Protein 7CPL (pdb70)

B-factor: mean 27.51, std 10.7, range [12.62, 80.71]

Sequence (358 aa):
DQPFAWQVASLSEERYQEQFDIGAAVEPYQLEEGRQAQILKHHYNSLVAENAMKKPESLQPREGEWNWEEGADKIVEEFARKHNMMELRFHTLVWHEQVPEEWFFIDEDGNRMVDETDPDKRREANKQQLLLERMENHIKTVVERYKDDVTSWDVVNEVIDDGGGLRESEEWYQITGTDYIKKKVAFETARKYGGEEEAKLYINDYNTEVPSKRDDLYNLVKDLLEQGVPIDGVGHQSSHIQIGWPSIEEDTRASFEKFTSLGLDNQVTELDMSLYGWPPTGAYTSYDDIPAEELLQAQADRYDQQLFELYEEELAADISSSVTFWGIADNHTWLDGRAREYNNGVGIDAPFVFDHNYRRVKPAYWRIIDLEHHHHHH

Foldseek 3Di:
DFDFLLVDAAQQVLQPVFAFEEEADWLVLCDDPSVSNCLRHGQAYEHLPCQEQCNQPVDPPDGHCVRVVSVLVSNVVRNHAYEYPALEELPSHHQVLQADPVRHGLLPDDDPVVLVVSQVSSLVSSLVSLLVVCLVCLVRHQEYQLYEAQADPVGGGDCGSNCSRHNCVSVLSSQVSNCVRSDPRHAYEHEYEPCLVVRRLVNVLVVVLVSVVVVRDHAAYEYQAAEELCDDDLVSVLVSLVSGVVVNHAYEHAAHWYWLADPPRPPADQDPVPDDLVSLVSLLVSLLVVVVSSSVCSVRYHHHYHHHRFQLDDCVQVSNCVNYVRGHGTGTDQAYNVSGGTSNVCSSSDPDDPDDDD

Secondary structure (DSSP, 8-state):
-PPBGGGS--HHHHTTTT-EEEEEE-GGGSSHHHHHHHHHH-SEEEESSTTSHHHH-SBTTB---HHHHHHHHHHHHTT-EEEE--SEESSS--GGGGB-TTS-BGGG---HHHHHHHHHHHHHHHHHHHHHHHHHHTTT-SEEEEEES-B-TTSSB---HHHHHHTTHHHHHHHHHHHHHH-TT--EEEEES-TTSHHHHHHHHHHHHHHHHTT----EEEE--EEESS-S-HHHHHHHHHHHHTTT-EEEEEEEEEESS-SS--S--SSGGGS-HHHHHHHHHHHHHHHHHHHHTGGGEEEEEES-SSTTS-HHHHHHHHTTTT------SSB-TTSBB-HHHHHHHS---S----

Organism: Halalkalibacterium halodurans (strain ATCC BAA-125 / DSM 18197 / FERM 7344 / JCM 9153 / C-125) (NCBI:txid272558)

InterPro domains:
  IPR001000 Glycoside hydrolase family 10 domain [PF00331] (56-395)
  IPR001000 Glycoside hydrolase family 10 domain [PR00134] (128-140)
  IPR001000 Glycoside hydrolase family 10 domain [PR00134] (187-198)
  IPR001000 Glycoside hydrolase family 10 domain [PR00134] (232-243)
  IPR001000 Glycoside hydrolase family 10 domain [PR00134] (260-272)
  IPR001000 Glycoside hydrolase family 10 domain [PS51760] (51-396)
  IPR001000 Glycoside hydrolase family 10 domain [SM00633] (97-396)
  IPR017853 Glycoside hydrolase superfamily [SSF51445] (53-396)
  IPR031158 Glycosyl hydrolases family 10, active site [PS00591] (294-304)
  IPR044846 Glycoside hydrolase family 10 [PTHR31490] (59-356)

Structure (mmCIF, N/CA/C/O backbone):
data_7CPL
#
_entry.id   7CPL
#
_cell.length_a   52.085
_cell.length_b   53.897
_cell.length_c   127.413
_cell.angle_alpha   90.000
_cell.angle_beta   90.000
_cell.angle_gamma   90.000
#
_symmetry.space_group_name_H-M   'P 21 21 21'
#
loop_
_entity.id
_entity.type
_entity.pdbx_description
1 polymer 'Endo-1,4-beta-xylanase A'
2 non-polymer (4S)-2-METHYL-2,4-PENTANEDIOL
3 non-polymer 'CALCIUM ION'
4 non-polymer 'NICKEL (II) ION'
5 water water
#
loop_
_atom_site.group_PDB
_atom_site.id
_atom_site.type_symbol
_atom_site.label_atom_id
_atom_site.label_alt_id
_atom_site.label_comp_id
_atom_site.label_asym_id
_atom_site.label_entity_id
_atom_site.label_seq_id
_atom_site.pdbx_PDB_ins_code
_atom_site.Cartn_x
_atom_site.Cartn_y
_atom_site.Cartn_z
_atom_site.occupancy
_atom_site.B_iso_or_equiv
_atom_site.auth_seq_id
_atom_site.auth_comp_id
_atom_site.auth_asym_id
_atom_site.auth_atom_id
_atom_site.pdbx_PDB_model_num
ATOM 1 N N . ASP A 1 3 ? 8.16813 -14.20065 3.74680 1.000 55.49180 2 ASP A N 1
ATOM 2 C CA . ASP A 1 3 ? 8.01606 -13.40392 2.54008 1.000 56.06546 2 ASP A CA 1
ATOM 3 C C . ASP A 1 3 ? 7.97972 -11.91506 2.86574 1.000 50.17296 2 ASP A C 1
ATOM 4 O O . ASP A 1 3 ? 7.44208 -11.50292 3.89114 1.000 52.41218 2 ASP A O 1
ATOM 9 N N . GLN A 1 4 ? 8.56120 -11.11894 1.97454 1.000 41.50175 3 GLN A N 1
ATOM 10 C CA . GLN A 1 4 ? 8.64952 -9.68469 2.18222 1.000 33.30850 3 GLN A CA 1
ATOM 11 C C . GLN A 1 4 ? 7.25258 -9.06603 2.22217 1.000 30.12293 3 GLN A C 1
ATOM 12 O O . GLN A 1 4 ? 6.32890 -9.55693 1.56665 1.000 30.65278 3 GLN A O 1
ATOM 18 N N . PRO A 1 5 ? 7.07011 -7.98455 2.97604 1.000 27.03680 4 PRO A N 1
ATOM 19 C CA . PRO A 1 5 ? 5.75746 -7.33637 3.02300 1.000 27.01326 4 PRO A CA 1
ATOM 20 C C . PRO A 1 5 ? 5.42186 -6.67764 1.69594 1.000 25.10168 4 PRO A C 1
ATOM 21 O O . PRO A 1 5 ? 6.29118 -6.40893 0.86510 1.000 25.14634 4 PRO A O 1
ATOM 25 N N . PHE A 1 6 ? 4.13330 -6.41773 1.50671 1.000 23.72630 5 PHE A N 1
ATOM 26 C CA . PHE A 1 6 ? 3.67783 -5.73648 0.30455 1.000 25.40334 5 PHE A CA 1
ATOM 27 C C . PHE A 1 6 ? 4.00195 -4.24769 0.38057 1.000 22.41692 5 PHE A C 1
ATOM 28 O O . PHE A 1 6 ? 4.18021 -3.67611 1.46145 1.000 25.08425 5 PHE A O 1
ATOM 36 N N . ALA A 1 7 ? 4.04651 -3.61186 -0.79084 1.000 22.39347 6 ALA A N 1
ATOM 37 C CA . ALA A 1 7 ? 4.43458 -2.20713 -0.84555 1.000 22.25211 6 ALA A CA 1
ATOM 38 C C . ALA A 1 7 ? 3.48355 -1.32014 -0.04738 1.000 19.95811 6 ALA A C 1
ATOM 39 O O . ALA A 1 7 ? 3.90120 -0.28559 0.48710 1.000 21.26007 6 ALA A O 1
ATOM 41 N N . TRP A 1 8 ? 2.20806 -1.69136 0.03985 1.000 22.01020 7 TRP A N 1
ATOM 42 C CA . TRP A 1 8 ? 1.26708 -0.87498 0.79284 1.000 24.04137 7 TRP A CA 1
ATOM 43 C C . TRP A 1 8 ? 1.35286 -1.10376 2.29519 1.000 27.49065 7 TRP A C 1
ATOM 44 O O . TRP A 1 8 ? 0.56048 -0.50851 3.03471 1.000 29.97344 7 TRP A O 1
ATOM 55 N N . GLN A 1 9 ? 2.29039 -1.93412 2.75713 1.000 26.34330 8 GLN A N 1
ATOM 56 C CA . GLN A 1 9 ? 2.46761 -2.23727 4.17362 1.000 27.17470 8 GLN A CA 1
ATOM 57 C C . GLN A 1 9 ? 3.72139 -1.60753 4.77766 1.000 27.80813 8 GLN A C 1
ATOM 58 O O . GLN A 1 9 ? 4.01332 -1.85638 5.95366 1.000 33.08337 8 GLN A O 1
ATOM 64 N N . VAL A 1 10 ? 4.46563 -0.79712 4.02043 1.000 23.67526 9 VAL A N 1
ATOM 65 C CA . VAL A 1 10 ? 5.75258 -0.27037 4.46679 1.000 21.26423 9 VAL A CA 1
ATOM 66 C C . VAL A 1 10 ? 5.76102 1.25182 4.32472 1.000 21.16553 9 VAL A C 1
ATOM 67 O O . VAL A 1 10 ? 4.93066 1.84002 3.63089 1.000 23.89161 9 VAL A O 1
ATOM 71 N N . ALA A 1 11 ? 6.75077 1.88117 4.96943 1.000 21.18554 10 ALA A N 1
ATOM 72 C CA . ALA A 1 11 ? 6.83762 3.33897 5.03186 1.000 21.82241 10 ALA A CA 1
ATOM 73 C C . ALA A 1 11 ? 7.03675 3.96983 3.65082 1.000 19.96735 10 ALA A C 1
ATOM 74 O O . ALA A 1 11 ? 7.74823 3.44276 2.78752 1.000 21.27544 10 ALA A O 1
ATOM 76 N N . SER A 1 12 ? 6.43249 5.14644 3.48570 1.000 19.46338 11 SER A N 1
ATOM 77 C CA . SER A 1 12 ? 6.40354 5.88109 2.21967 1.000 17.27056 11 SER A CA 1
ATOM 78 C C . SER A 1 12 ? 7.78844 6.32530 1.72813 1.000 18.32073 11 SER A C 1
ATOM 79 O O . SER A 1 12 ? 8.53735 7.00355 2.44198 1.000 19.93101 11 SER A O 1
ATOM 82 N N . LEU A 1 13 ? 8.09016 6.02040 0.46159 1.000 17.15849 12 LEU A N 1
ATOM 83 C CA . LEU A 1 13 ? 9.32023 6.52054 -0.15735 1.000 18.25562 12 LEU A CA 1
ATOM 84 C C . LEU A 1 13 ? 9.32384 8.04135 -0.24023 1.000 18.87817 12 LEU A C 1
ATOM 85 O O . LEU A 1 13 ? 10.33383 8.68588 0.05921 1.000 17.36140 12 LEU A O 1
ATOM 90 N N . SER A 1 14 ? 8.22061 8.63162 -0.72068 1.000 17.67918 13 SER A N 1
ATOM 91 C CA . SER A 1 14 ? 8.19659 10.07991 -0.90173 1.000 16.92077 13 SER A CA 1
ATOM 92 C C . SER A 1 14 ? 8.40119 10.80142 0.42645 1.000 17.89466 13 SER A C 1
ATOM 93 O O . SER A 1 14 ? 9.07406 11.83786 0.47842 1.000 19.19185 13 SER A O 1
ATOM 96 N N A GLU A 1 15 ? 7.83161 10.27196 1.51323 0.501 17.61001 14 GLU A N 1
ATOM 97 N N B GLU A 1 15 ? 7.85122 10.25761 1.51542 0.499 17.55164 14 GLU A N 1
ATOM 98 C CA A GLU A 1 15 ? 8.06154 10.89898 2.81071 0.501 16.79655 14 GLU A CA 1
ATOM 99 C CA B GLU A 1 15 ? 8.05019 10.88549 2.81891 0.499 16.80623 14 GLU A CA 1
ATOM 100 C C A GLU A 1 15 ? 9.53588 10.85031 3.18629 0.501 17.38607 14 GLU A C 1
ATOM 101 C C B GLU A 1 15 ? 9.50261 10.80460 3.26846 0.499 17.51985 14 GLU A C 1
ATOM 102 O O A GLU A 1 15 ? 10.08600 11.82992 3.70647 0.501 18.02629 14 GLU A O 1
ATOM 103 O O B GLU A 1 15 ? 9.99989 11.72712 3.92698 0.499 18.64827 14 GLU A O 1
ATOM 114 N N . ARG A 1 16 ? 10.19412 9.72107 2.91591 1.000 17.63387 15 ARG A N 1
ATOM 115 C CA . ARG A 1 16 ? 11.60057 9.57990 3.26936 1.000 17.16436 15 ARG A CA 1
ATOM 116 C C . ARG A 1 16 ? 12.46505 10.64240 2.59519 1.000 17.91039 15 ARG A C 1
ATOM 117 O O . ARG A 1 16 ? 13.49994 11.03508 3.14138 1.000 19.34910 15 ARG A O 1
ATOM 125 N N . TYR A 1 17 ? 12.05047 11.14541 1.43126 1.000 16.72116 16 TYR A N 1
ATOM 126 C CA . TYR A 1 17 ? 12.86054 12.10387 0.68727 1.000 17.51543 16 TYR A CA 1
ATOM 127 C C . TYR A 1 17 ? 12.26770 13.50772 0.70510 1.000 16.75264 16 TYR A C 1
ATOM 128 O O . TYR A 1 17 ? 12.65066 14.35134 -0.11490 1.000 18.41275 16 TYR A O 1
ATOM 137 N N . GLN A 1 18 ? 11.35427 13.78452 1.64052 1.000 18.78511 17 GLN A N 1
ATOM 138 C CA . GLN A 1 18 ? 10.92442 15.16192 1.87887 1.000 22.31106 17 GLN A CA 1
ATOM 139 C C . GLN A 1 18 ? 12.12499 16.07292 2.08428 1.000 22.68972 17 GLN A C 1
ATOM 140 O O . GLN A 1 18 ? 13.13471 15.67755 2.67558 1.000 24.22180 17 GLN A O 1
ATOM 146 N N . GLU A 1 19 ? 12.00045 17.30380 1.59811 1.000 24.03217 18 GLU A N 1
ATOM 147 C CA . GLU A 1 19 ? 13.05607 18.30804 1.66110 1.000 24.85603 18 GLU A CA 1
ATOM 148 C C . GLU A 1 19 ? 14.31316 17.86272 0.93078 1.000 19.64822 18 GLU A C 1
ATOM 149 O O . GLU A 1 19 ? 15.38783 18.45609 1.11561 1.000 25.29800 18 GLU A O 1
ATOM 155 N N . GLN A 1 20 ? 14.21307 16.82129 0.10208 1.000 17.68125 19 GLN A N 1
ATOM 156 C CA . GLN A 1 20 ? 15.33322 16.41675 -0.73964 1.000 19.17125 19 GLN A CA 1
ATOM 157 C C . GLN A 1 20 ? 14.92452 16.38784 -2.20530 1.000 19.45902 19 GLN A C 1
ATOM 158 O O . GLN A 1 20 ? 15.47743 17.15679 -2.99695 1.000 20.90921 19 GLN A O 1
ATOM 164 N N . PHE A 1 21 ? 13.96222 15.54999 -2.59040 1.000 16.83107 20 PHE A N 1
ATOM 165 C CA . PHE A 1 21 ? 13.42929 15.55944 -3.94928 1.000 16.68802 20 PHE A CA 1
ATOM 166 C C . PHE A 1 21 ? 12.12211 14.77952 -3.95070 1.000 16.07383 20 PHE A C 1
ATOM 167 O O . PHE A 1 21 ? 11.91748 13.89583 -3.11097 1.000 17.69526 20 PHE A O 1
ATOM 175 N N . ASP A 1 22 ? 11.23163 15.12852 -4.87955 1.000 16.33682 21 ASP A N 1
ATOM 176 C CA . ASP A 1 22 ? 10.02991 14.32434 -5.08594 1.000 16.04330 21 ASP A CA 1
ATOM 177 C C . ASP A 1 22 ? 10.39471 12.93641 -5.60452 1.000 17.98072 21 ASP A C 1
ATOM 178 O O . ASP A 1 22 ? 11.46073 12.72201 -6.19196 1.000 16.73605 21 ASP A O 1
ATOM 183 N N . ILE A 1 23 ? 9.49712 11.97823 -5.36354 1.000 16.33085 22 ILE A N 1
ATOM 184 C CA . ILE A 1 23 ? 9.65889 10.60419 -5.83615 1.000 15.94283 22 ILE A CA 1
ATOM 185 C C . ILE A 1 23 ? 8.50956 10.30557 -6.78592 1.000 16.86354 22 ILE A C 1
ATOM 186 O O . ILE A 1 23 ? 7.33653 10.35498 -6.38762 1.000 16.60771 22 ILE A O 1
ATOM 191 N N . GLY A 1 24 ? 8.84435 9.99998 -8.04000 1.000 16.36404 23 GLY A N 1
ATOM 192 C CA . GLY A 1 24 ? 7.83134 9.85490 -9.06961 1.000 16.56909 23 GLY A CA 1
ATOM 193 C C . GLY A 1 24 ? 7.76698 8.49970 -9.73668 1.000 16.57262 23 GLY A C 1
ATOM 194 O O . GLY A 1 24 ? 8.68271 7.68130 -9.59628 1.000 16.81492 23 GLY A O 1
ATOM 195 N N . ALA A 1 25 ? 6.67611 8.25399 -10.46192 1.000 16.02740 24 ALA A N 1
ATOM 196 C CA . ALA A 1 25 ? 6.50561 7.01376 -11.21012 1.000 17.90850 24 ALA A CA 1
ATOM 197 C C . ALA A 1 25 ? 5.85945 7.30220 -12.55321 1.000 18.29018 24 ALA A C 1
ATOM 198 O O . ALA A 1 25 ? 4.96452 8.14496 -12.65104 1.000 17.72794 24 ALA A O 1
ATOM 200 N N . ALA A 1 26 ? 6.30190 6.57717 -13.57680 1.000 16.67085 25 ALA A N 1
ATOM 201 C CA . ALA A 1 26 ? 5.62463 6.58031 -14.86636 1.000 17.34522 25 ALA A CA 1
ATOM 202 C C . ALA A 1 26 ? 4.42481 5.64333 -14.82519 1.000 18.70735 25 ALA A C 1
ATOM 203 O O . ALA A 1 26 ? 4.51569 4.51681 -14.32099 1.000 20.54061 25 ALA A O 1
ATOM 205 N N . VAL A 1 27 ? 3.29875 6.09132 -15.38580 1.000 18.31113 26 VAL A N 1
ATOM 206 C CA . VAL A 1 27 ? 2.05913 5.33059 -15.28600 1.000 18.22305 26 VAL A CA 1
ATOM 207 C C . VAL A 1 27 ? 1.32512 5.29741 -16.61662 1.000 18.08876 26 VAL A C 1
ATOM 208 O O . VAL A 1 27 ? 1.49331 6.16605 -17.47900 1.000 18.68823 26 VAL A O 1
ATOM 212 N N . GLU A 1 28 ? 0.47992 4.25254 -16.76542 1.000 18.38073 27 GLU A N 1
ATOM 213 C CA . GLU A 1 28 ? -0.55291 4.14792 -17.77832 1.000 18.53988 27 GLU A CA 1
ATOM 214 C C . GLU A 1 28 ? -1.91025 4.39922 -17.13267 1.000 19.44926 27 GLU A C 1
ATOM 215 O O . GLU A 1 28 ? -2.09368 4.11903 -15.94263 1.000 20.41687 27 GLU A O 1
ATOM 221 N N . PRO A 1 29 ? -2.88355 4.93374 -17.86688 1.000 20.87318 28 PRO A N 1
ATOM 222 C CA . PRO A 1 29 ? -4.18665 5.21552 -17.23645 1.000 22.75442 28 PRO A CA 1
ATOM 223 C C . PRO A 1 29 ? -4.83668 3.99110 -16.60895 1.000 23.35503 28 PRO A C 1
ATOM 224 O O . PRO A 1 29 ? -5.51129 4.12129 -15.57521 1.000 24.01160 28 PRO A O 1
ATOM 228 N N . TYR A 1 30 ? -4.62430 2.79787 -17.17210 1.000 22.21648 29 TYR A N 1
ATOM 229 C CA . TYR A 1 30 ? -5.26349 1.60143 -16.63238 1.000 24.27423 29 TYR A CA 1
ATOM 230 C C . TYR A 1 30 ? -4.63601 1.14136 -15.32595 1.000 24.72119 29 TYR A C 1
ATOM 231 O O . TYR A 1 30 ? -5.19050 0.25204 -14.67370 1.000 28.75393 29 TYR A O 1
ATOM 240 N N . GLN A 1 31 ? -3.52031 1.73281 -14.91652 1.000 22.64236 30 GLN A N 1
ATOM 241 C CA . GLN A 1 31 ? -2.91000 1.41794 -13.63192 1.000 22.54063 30 GLN A CA 1
ATOM 242 C C . GLN A 1 31 ? -3.42393 2.28737 -12.49756 1.000 22.24336 30 GLN A C 1
ATOM 243 O O . GLN A 1 31 ? -2.98198 2.11075 -11.35704 1.000 27.33729 30 GLN A O 1
ATOM 249 N N . LEU A 1 32 ? -4.32782 3.22254 -12.77879 1.000 21.26099 31 LEU A N 1
ATOM 250 C CA . LEU A 1 32 ? -4.80467 4.16541 -11.77241 1.000 21.94778 31 LEU A CA 1
ATOM 251 C C . LEU A 1 32 ? -5.97846 3.61211 -10.98732 1.000 25.06939 31 LEU A C 1
ATOM 252 O O . LEU A 1 32 ? -6.89765 4.34575 -10.61891 1.000 29.01302 31 LEU A O 1
ATOM 257 N N . GLU A 1 33 ? -5.96046 2.30812 -10.73040 1.000 27.91469 32 GLU A N 1
ATOM 258 C CA A GLU A 1 33 ? -6.95326 1.67796 -9.87570 0.579 29.98059 32 GLU A CA 1
ATOM 259 C CA B GLU A 1 33 ? -6.96587 1.64648 -9.91391 0.421 29.79366 32 GLU A CA 1
ATOM 260 C C . GLU A 1 33 ? -6.28701 0.52547 -9.13729 1.000 29.16970 32 GLU A C 1
ATOM 261 O O . GLU A 1 33 ? -5.14208 0.15706 -9.41534 1.000 29.86227 32 GLU A O 1
ATOM 272 N N . GLY A 1 34 ? -7.01230 -0.02839 -8.17158 1.000 27.20211 33 GLY A N 1
ATOM 273 C CA . GLY A 1 34 ? -6.54723 -1.21588 -7.46781 1.000 26.64086 33 GLY A CA 1
ATOM 274 C C . GLY A 1 34 ? -5.21484 -1.02582 -6.76628 1.000 23.99200 33 GLY A C 1
ATOM 275 O O . GLY A 1 34 ? -4.89013 0.05663 -6.26068 1.000 26.13435 33 GLY A O 1
ATOM 276 N N . ARG A 1 35 ? -4.42248 -2.10118 -6.73662 1.000 24.60223 34 ARG A N 1
ATOM 277 C CA . ARG A 1 35 ? -3.18282 -2.09293 -5.96300 1.000 22.65217 34 ARG A CA 1
ATOM 278 C C . ARG A 1 35 ? -2.18008 -1.08431 -6.50803 1.000 21.59509 34 ARG A C 1
ATOM 279 O O . ARG A 1 35 ? -1.48243 -0.42275 -5.73222 1.000 21.76761 34 ARG A O 1
ATOM 287 N N . GLN A 1 36 ? -2.07109 -0.95209 -7.83285 1.000 21.43295 35 GLN A N 1
ATOM 288 C CA . GLN A 1 36 ? -1.10176 0.00626 -8.35620 1.000 20.08070 35 GLN A CA 1
ATOM 289 C C . GLN A 1 36 ? -1.45490 1.43206 -7.93649 1.000 20.11837 35 GLN A C 1
ATOM 290 O O . GLN A 1 36 ? -0.57091 2.20412 -7.56110 1.000 19.25475 35 GLN A O 1
ATOM 296 N N . ALA A 1 37 ? -2.73969 1.79779 -7.96378 1.000 21.87608 36 ALA A N 1
ATOM 297 C CA . ALA A 1 37 ? -3.10802 3.13158 -7.49613 1.000 22.44763 36 ALA A CA 1
ATOM 298 C C . ALA A 1 37 ? -2.84660 3.28009 -6.00531 1.000 19.90431 36 ALA A C 1
ATOM 299 O O . ALA A 1 37 ? -2.41290 4.34475 -5.55102 1.000 21.34580 36 ALA A O 1
ATOM 301 N N . GLN A 1 38 ? -3.11876 2.22714 -5.22667 1.000 20.67787 37 GLN A N 1
ATOM 302 C CA . GLN A 1 38 ? -2.82822 2.26252 -3.79523 1.000 21.94052 37 GLN A CA 1
ATOM 303 C C . GLN A 1 38 ? -1.34279 2.51364 -3.53978 1.000 19.74534 37 GLN A C 1
ATOM 304 O O . GLN A 1 38 ? -0.97555 3.30444 -2.65615 1.000 21.03301 37 GLN A O 1
ATOM 310 N N . ILE A 1 39 ? -0.47517 1.85305 -4.30990 1.000 21.59896 38 ILE A N 1
ATOM 311 C CA . ILE A 1 39 ? 0.96710 2.03688 -4.16817 1.000 19.70481 38 ILE A CA 1
ATOM 312 C C . ILE A 1 39 ? 1.37953 3.45027 -4.56513 1.000 18.71293 38 ILE A C 1
ATOM 313 O O . ILE A 1 39 ? 2.20500 4.07879 -3.88815 1.000 19.03472 38 ILE A O 1
ATOM 318 N N . LEU A 1 40 ? 0.82201 3.97089 -5.66460 1.000 17.93823 39 LEU A N 1
ATOM 319 C CA . LEU A 1 40 ? 1.12735 5.34063 -6.07668 1.000 17.98491 39 LEU A CA 1
ATOM 320 C C . LEU A 1 40 ? 0.82270 6.33563 -4.96280 1.000 18.52091 39 LEU A C 1
ATOM 321 O O . LEU A 1 40 ? 1.65813 7.18333 -4.62106 1.000 20.45160 39 LEU A O 1
ATOM 326 N N . LYS A 1 41 ? -0.37806 6.24770 -4.38642 1.000 19.68393 40 LYS A N 1
ATOM 327 C CA . LYS A 1 41 ? -0.77582 7.18419 -3.34339 1.000 20.04206 40 LYS A CA 1
ATOM 328 C C . LYS A 1 41 ? 0.09844 7.04135 -2.11003 1.000 19.05148 40 LYS A C 1
ATOM 329 O O . LYS A 1 41 ? 0.39334 8.03740 -1.43473 1.000 20.94968 40 LYS A O 1
ATOM 335 N N . HIS A 1 42 ? 0.52655 5.81538 -1.80713 1.000 18.86913 41 HIS A N 1
ATOM 336 C CA . HIS A 1 42 ? 1.28679 5.56303 -0.59110 1.000 18.51501 41 HIS A CA 1
ATOM 337 C C . HIS A 1 42 ? 2.73249 6.03059 -0.70997 1.000 18.22139 41 HIS A C 1
ATOM 338 O O . HIS A 1 42 ? 3.31186 6.49097 0.28364 1.000 21.62125 41 HIS A O 1
ATOM 345 N N . HIS A 1 43 ? 3.33323 5.92106 -1.89962 1.000 18.53303 42 HIS A N 1
ATOM 346 C CA . HIS A 1 43 ? 4.77828 6.05644 -2.03520 1.000 17.33156 42 HIS A CA 1
ATOM 347 C C . HIS A 1 43 ? 5.25629 7.21566 -2.88960 1.000 16.54423 42 HIS A C 1
ATOM 348 O O . HIS A 1 43 ? 6.42189 7.60521 -2.75669 1.000 20.27590 42 HIS A O 1
ATOM 355 N N . TYR A 1 44 ? 4.42866 7.75410 -3.77260 1.000 17.92968 43 TYR A N 1
ATOM 356 C CA . TYR A 1 44 ? 4.90940 8.68620 -4.77736 1.000 15.55718 43 TYR A CA 1
ATOM 357 C C . TYR A 1 44 ? 4.19520 10.02254 -4.64180 1.000 16.59958 43 TYR A C 1
ATOM 358 O O . TYR A 1 44 ? 3.01859 10.08632 -4.27381 1.000 18.25715 43 TYR A O 1
ATOM 367 N N . ASN A 1 45 ? 4.91375 11.10001 -4.94306 1.000 15.54206 44 ASN A N 1
ATOM 368 C CA . ASN A 1 45 ? 4.28605 12.41661 -4.94487 1.000 17.28256 44 ASN A CA 1
ATOM 369 C C . ASN A 1 45 ? 4.49481 13.13325 -6.26953 1.000 16.28769 44 ASN A C 1
ATOM 370 O O . ASN A 1 45 ? 4.29681 14.35801 -6.35266 1.000 19.58549 44 ASN A O 1
ATOM 375 N N . SER A 1 46 ? 4.84177 12.38822 -7.31523 1.000 16.89547 45 SER A N 1
ATOM 376 C CA . SER A 1 46 ? 4.96829 12.96345 -8.64011 1.000 16.10125 45 SER A CA 1
ATOM 377 C C . SER A 1 46 ? 4.66611 11.86167 -9.65006 1.000 16.13179 45 SER A C 1
ATOM 378 O O . SER A 1 46 ? 4.90134 10.67449 -9.38461 1.000 17.84379 45 SER A O 1
ATOM 381 N N . LEU A 1 47 ? 4.13247 12.25483 -10.80240 1.000 14.95170 46 LEU A N 1
ATOM 382 C CA . LEU A 1 47 ? 3.74473 11.31476 -11.84967 1.000 16.89585 46 LEU A CA 1
ATOM 383 C C . LEU A 1 47 ? 4.29288 11.77372 -13.19266 1.000 16.16038 46 LEU A C 1
ATOM 384 O O . LEU A 1 47 ? 4.60597 12.94846 -13.39114 1.000 18.64624 46 LEU A O 1
ATOM 389 N N . VAL A 1 48 ? 4.39744 10.82564 -14.11961 1.000 16.50224 47 VAL A N 1
ATOM 390 C CA . VAL A 1 48 ? 4.59693 11.12328 -15.53415 1.000 16.54829 47 VAL A CA 1
ATOM 391 C C . VAL A 1 48 ? 3.82187 10.07473 -16.32380 1.000 17.79381 47 VAL A C 1
ATOM 392 O O . VAL A 1 48 ? 3.63216 8.94420 -15.86302 1.000 17.35812 47 VAL A O 1
ATOM 396 N N . ALA A 1 49 ? 3.33196 10.46391 -17.50368 1.000 16.38406 48 ALA A N 1
ATOM 397 C CA . ALA A 1 49 ? 2.64325 9.51971 -18.38393 1.000 16.06947 48 ALA A CA 1
ATOM 398 C C . ALA A 1 49 ? 3.68259 8.70747 -19.13922 1.000 18.10878 48 ALA A C 1
ATOM 399 O O . ALA A 1 49 ? 4.50128 9.27650 -19.87380 1.000 17.36852 48 ALA A O 1
ATOM 401 N N . GLU A 1 50 ? 3.65494 7.38189 -18.96291 1.000 17.03142 49 GLU A N 1
ATOM 402 C CA . GLU A 1 50 ? 4.57662 6.52943 -19.71019 1.000 18.54344 49 GLU A CA 1
ATOM 403 C C . GLU A 1 50 ? 4.40139 6.71042 -21.21266 1.000 19.47225 49 GLU A C 1
ATOM 404 O O . GLU A 1 50 ? 5.38623 6.74420 -21.96095 1.000 18.51677 49 GLU A O 1
ATOM 410 N N . ASN A 1 51 ? 3.15601 6.80694 -21.67567 1.000 19.82337 50 ASN A N 1
ATOM 411 C CA . ASN A 1 51 ? 2.89585 6.85833 -23.11017 1.000 18.67578 50 ASN A CA 1
ATOM 412 C C . ASN A 1 51 ? 1.77869 7.79555 -23.52712 1.000 20.53383 50 ASN A C 1
ATOM 413 O O . ASN A 1 51 ? 1.77079 8.21469 -24.69176 1.000 19.98705 50 ASN A O 1
ATOM 418 N N . ALA A 1 52 ? 0.83960 8.13997 -22.64423 1.000 19.48848 51 ALA A N 1
ATOM 419 C CA . ALA A 1 52 ? -0.39418 8.79180 -23.06675 1.000 18.55518 51 ALA A CA 1
ATOM 420 C C . ALA A 1 52 ? -0.19826 10.24230 -23.48976 1.000 18.62099 51 ALA A C 1
ATOM 421 O O . ALA A 1 52 ? -1.13341 10.83578 -24.03925 1.000 20.50424 51 ALA A O 1
ATOM 423 N N . MET A 1 53 ? 0.97097 10.83535 -23.25188 1.000 18.05049 52 MET A N 1
ATOM 424 C CA . MET A 1 53 ? 1.20460 12.22696 -23.62673 1.000 18.41523 52 MET A CA 1
ATOM 425 C C . MET A 1 53 ? 2.26187 12.37579 -24.71896 1.000 19.53637 52 MET A C 1
ATOM 426 O O . MET A 1 53 ? 2.63185 13.50373 -25.05572 1.000 19.05780 52 MET A O 1
ATOM 431 N N . LYS A 1 54 ? 2.73907 11.27387 -25.30218 1.000 19.86239 53 LYS A N 1
ATOM 432 C CA A LYS A 1 54 ? 3.69467 11.41220 -26.38192 0.407 19.93952 53 LYS A CA 1
ATOM 433 C CA B LYS A 1 54 ? 3.67736 11.34323 -26.41406 0.593 20.74489 53 LYS A CA 1
ATOM 434 C C . LYS A 1 54 ? 2.99335 11.94843 -27.63497 1.000 19.87965 53 LYS A C 1
ATOM 435 O O . LYS A 1 54 ? 1.76715 11.89279 -27.75101 1.000 21.30290 53 LYS A O 1
ATOM 446 N N . PRO A 1 55 ? 3.76290 12.52563 -28.57083 1.000 19.97998 54 PRO A N 1
ATOM 447 C CA . PRO A 1 55 ? 3.13316 13.15576 -29.74713 1.000 20.51202 54 PRO A CA 1
ATOM 448 C C . PRO A 1 55 ? 2.18197 12.24232 -30.51388 1.000 21.44632 54 PRO A C 1
ATOM 449 O O . PRO A 1 55 ? 1.07226 12.67032 -30.85524 1.000 23.86572 54 PRO A O 1
ATOM 453 N N . GLU A 1 56 ? 2.56901 10.98502 -30.76175 1.000 24.90537 55 GLU A N 1
ATOM 454 C CA . GLU A 1 56 ? 1.69565 10.06874 -31.49321 1.000 29.83280 55 GLU A CA 1
ATOM 455 C C . GLU A 1 56 ? 0.43399 9.73156 -30.70716 1.000 28.81346 55 GLU A C 1
ATOM 456 O O . GLU A 1 56 ? -0.61127 9.45059 -31.30243 1.000 32.02849 55 GLU A O 1
ATOM 462 N N . SER A 1 57 ? 0.50440 9.74077 -29.37845 1.000 24.67549 56 SER A N 1
ATOM 463 C CA . SER A 1 57 ? -0.69915 9.48316 -28.59554 1.000 23.20566 56 SER A CA 1
ATOM 464 C C . SER A 1 57 ? -1.67711 10.64621 -28.68265 1.000 23.45855 56 SER A C 1
ATOM 465 O O . SER A 1 57 ? -2.88630 10.43872 -28.84909 1.000 27.44067 56 SER A O 1
ATOM 468 N N . LEU A 1 58 ? -1.17319 11.88102 -28.59325 1.000 22.41498 57 LEU A N 1
ATOM 469 C CA . LEU A 1 58 ? -2.05872 13.03721 -28.48736 1.000 21.68664 57 LEU A CA 1
ATOM 470 C C . LEU A 1 58 ? -2.59079 13.48983 -29.84034 1.000 23.54431 57 LEU A C 1
ATOM 471 O O . LEU A 1 58 ? -3.75591 13.87882 -29.94047 1.000 25.78109 57 LEU A O 1
ATOM 476 N N . GLN A 1 59 ? -1.75954 13.51354 -30.87721 1.000 24.21358 58 GLN A N 1
ATOM 477 C CA . GLN A 1 59 ? -2.18218 14.01344 -32.18912 1.000 23.37954 58 GLN A CA 1
ATOM 478 C C . GLN A 1 59 ? -1.75734 13.03694 -33.27835 1.000 26.18265 58 GLN A C 1
ATOM 479 O O . GLN A 1 59 ? -0.89146 13.34669 -34.10595 1.000 26.56423 58 GLN A O 1
ATOM 485 N N . PRO A 1 60 ? -2.37853 11.85099 -33.32610 1.000 28.73477 59 PRO A N 1
ATOM 486 C CA . PRO A 1 60 ? -1.93311 10.83377 -34.29303 1.000 29.25121 59 PRO A CA 1
ATOM 487 C C . PRO A 1 60 ? -2.20893 11.21366 -35.73607 1.000 30.34871 59 PRO A C 1
ATOM 488 O O . PRO A 1 60 ? -1.50371 10.74192 -36.63597 1.000 32.71516 59 PRO A O 1
ATOM 492 N N . ARG A 1 61 ? -3.22872 12.02592 -35.98224 1.000 29.54458 60 ARG A N 1
ATOM 493 C CA . ARG A 1 61 ? -3.45393 12.64382 -37.27794 1.000 31.48694 60 ARG A CA 1
ATOM 494 C C . ARG A 1 61 ? -3.60186 14.13708 -37.04086 1.000 29.85444 60 ARG A C 1
ATOM 495 O O . ARG A 1 61 ? -3.98087 14.56119 -35.94644 1.000 30.63681 60 ARG A O 1
ATOM 503 N N . GLU A 1 62 ? -3.28127 14.93979 -38.05069 1.000 28.16813 61 GLU A N 1
ATOM 504 C CA . GLU A 1 62 ? -3.35460 16.38002 -37.84850 1.000 28.00683 61 GLU A CA 1
ATOM 505 C C . GLU A 1 62 ? -4.77776 16.77556 -37.49057 1.000 29.98646 61 GLU A C 1
ATOM 506 O O . GLU A 1 62 ? -5.72238 16.47073 -38.22541 1.000 31.16953 61 GLU A O 1
ATOM 512 N N . GLY A 1 63 ? -4.92766 17.42797 -36.34050 1.000 30.21057 62 GLY A N 1
ATOM 513 C CA . GLY A 1 63 ? -6.22060 17.85739 -35.85982 1.000 31.82343 62 GLY A CA 1
ATOM 514 C C . GLY A 1 63 ? -7.06542 16.77738 -35.22206 1.000 34.94918 62 GLY A C 1
ATOM 515 O O . GLY A 1 63 ? -8.22724 17.04423 -34.88744 1.000 38.58921 62 GLY A O 1
ATOM 516 N N . GLU A 1 64 ? -6.53703 15.56661 -35.05413 1.000 32.63319 63 GLU A N 1
ATOM 517 C CA . GLU A 1 64 ? -7.22970 14.50262 -34.33183 1.000 32.59406 63 GLU A CA 1
ATOM 518 C C . GLU A 1 64 ? -6.57487 14.39434 -32.96450 1.000 30.27399 63 GLU A C 1
ATOM 519 O O . GLU A 1 64 ? -5.48255 13.84167 -32.83310 1.000 33.57653 63 GLU A O 1
ATOM 525 N N . TRP A 1 65 ? -7.23558 14.92884 -31.94880 1.000 27.16936 64 TRP A N 1
ATOM 526 C CA . TRP A 1 65 ? -6.66673 14.99458 -30.61192 1.000 27.29485 64 TRP A CA 1
ATOM 527 C C . TRP A 1 65 ? -7.25450 13.88834 -29.75352 1.000 27.52954 64 TRP A C 1
ATOM 528 O O . TRP A 1 65 ? -8.47231 13.69145 -29.73437 1.000 31.35596 64 TRP A O 1
ATOM 539 N N . ASN A 1 66 ? -6.38683 13.16435 -29.05449 1.000 27.00180 65 ASN A N 1
ATOM 540 C CA . ASN A 1 66 ? -6.77507 12.02728 -28.22186 1.000 25.21471 65 ASN A CA 1
ATOM 541 C C . ASN A 1 66 ? -6.37918 12.34700 -26.77852 1.000 24.35855 65 ASN A C 1
ATOM 542 O O . ASN A 1 66 ? -5.28351 11.99776 -26.33098 1.000 24.18174 65 ASN A O 1
ATOM 547 N N . TRP A 1 67 ? -7.27614 13.01046 -26.04564 1.000 25.45084 66 TRP A N 1
ATOM 548 C CA . TRP A 1 67 ? -6.95597 13.55552 -24.73027 1.000 24.00699 66 TRP A CA 1
ATOM 549 C C . TRP A 1 67 ? -7.31795 12.63630 -23.56624 1.000 23.76680 66 TRP A C 1
ATOM 550 O O . TRP A 1 67 ? -6.85379 12.87605 -22.44332 1.000 23.37199 66 TRP A O 1
ATOM 561 N N . GLU A 1 68 ? -8.13340 11.60779 -23.80475 1.000 26.34333 67 GLU A N 1
ATOM 562 C CA A GLU A 1 68 ? -8.78835 10.90329 -22.70557 0.715 27.64853 67 GLU A CA 1
ATOM 563 C CA B GLU A 1 68 ? -8.78839 10.88889 -22.71120 0.285 27.46423 67 GLU A CA 1
ATOM 564 C C . GLU A 1 68 ? -7.77986 10.30745 -21.72675 1.000 26.38940 67 GLU A C 1
ATOM 565 O O . GLU A 1 68 ? -7.87060 10.54225 -20.51643 1.000 23.65355 67 GLU A O 1
ATOM 576 N N . GLY A 1 69 ? -6.81990 9.52343 -22.22358 1.000 23.84527 68 GLY A N 1
ATOM 577 C CA . GLY A 1 69 ? -5.88653 8.86574 -21.31927 1.000 23.90107 68 GLY A CA 1
ATOM 578 C C . GLY A 1 69 ? -5.01870 9.85054 -20.56379 1.000 23.23351 68 GLY A C 1
ATOM 579 O O . GLY A 1 69 ? -4.80428 9.71067 -19.35294 1.000 20.66645 68 GLY A O 1
ATOM 580 N N . ALA A 1 70 ? -4.51792 10.86731 -21.26823 1.000 20.81546 69 ALA A N 1
ATOM 581 C CA . ALA A 1 70 ? -3.74806 11.92399 -20.62532 1.000 19.32064 69 ALA A CA 1
ATOM 582 C C . ALA A 1 70 ? -4.57094 12.63034 -19.55659 1.000 21.28250 69 ALA A C 1
ATOM 583 O O . ALA A 1 70 ? -4.08132 12.88005 -18.45038 1.000 21.19338 69 ALA A O 1
ATOM 585 N N . ASP A 1 71 ? -5.83068 12.95142 -19.87047 1.000 21.13371 70 ASP A N 1
ATOM 586 C CA . ASP A 1 71 ? -6.68220 13.65121 -18.91381 1.000 21.84568 70 ASP A CA 1
ATOM 587 C C . ASP A 1 71 ? -6.88303 12.82843 -17.64534 1.000 21.72986 70 ASP A C 1
ATOM 588 O O . ASP A 1 71 ? -6.98531 13.38687 -16.54951 1.000 21.16107 70 ASP A O 1
ATOM 593 N N . LYS A 1 72 ? -6.98056 11.4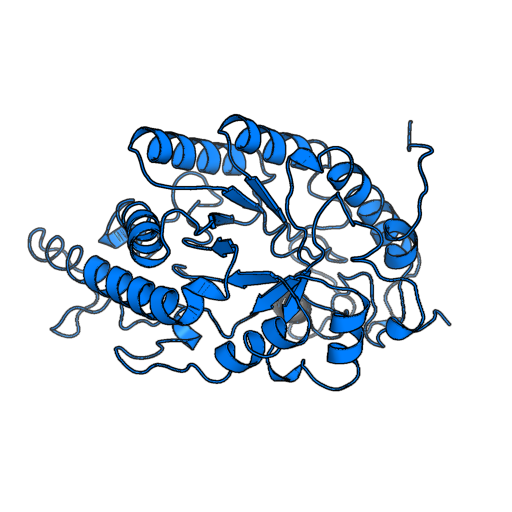9892 -17.77479 1.000 21.65010 71 LYS A N 1
ATOM 594 C CA . LYS A 1 72 ? -7.16358 10.66182 -16.58798 1.000 20.77626 71 LYS A CA 1
ATOM 595 C C . LYS A 1 72 ? -5.95001 10.73353 -15.67278 1.000 21.53546 71 LYS A C 1
ATOM 596 O O . LYS A 1 72 ? -6.08524 10.71097 -14.44136 1.000 22.47956 71 LYS A O 1
ATOM 602 N N . ILE A 1 73 ? -4.75695 10.82203 -16.25600 1.000 19.80380 72 ILE A N 1
ATOM 603 C CA . ILE A 1 73 ? -3.55534 10.96712 -15.44564 1.000 19.38346 72 ILE A CA 1
ATOM 604 C C . ILE A 1 73 ? -3.53560 12.33200 -14.75542 1.000 21.21133 72 ILE A C 1
ATOM 605 O O . ILE A 1 73 ? -3.21446 12.43143 -13.56349 1.000 20.40559 72 ILE A O 1
ATOM 610 N N . VAL A 1 74 ? -3.89880 13.39853 -15.48029 1.000 19.26522 73 VAL A N 1
ATOM 611 C CA . VAL A 1 74 ? -4.01500 14.72052 -14.85999 1.000 19.70129 73 VAL A CA 1
ATOM 612 C C . VAL A 1 74 ? -5.01432 14.68978 -13.70806 1.000 18.24152 73 VAL A C 1
ATOM 613 O O . VAL A 1 74 ? -4.76980 15.26001 -12.63676 1.000 20.53127 73 VAL A O 1
ATOM 617 N N . GLU A 1 75 ? -6.17595 14.06335 -13.92331 1.000 19.85094 74 GLU A N 1
ATOM 618 C CA A GLU A 1 75 ? -7.18546 14.04609 -12.87292 0.500 21.36618 74 GLU A CA 1
ATOM 619 C CA B GLU A 1 75 ? -7.20293 14.00887 -12.88294 0.500 21.51309 74 GLU A CA 1
ATOM 620 C C . GLU A 1 75 ? -6.67697 13.32240 -11.62972 1.000 21.89630 74 GLU A C 1
ATOM 621 O O . GLU A 1 75 ? -6.96534 13.75144 -10.49980 1.000 21.75550 74 GLU A O 1
ATOM 632 N N . PHE A 1 76 ? -5.90783 12.23893 -11.81376 1.000 21.51043 75 PHE A N 1
ATOM 633 C CA . PHE A 1 76 ? -5.33998 11.51040 -10.68220 1.000 20.86942 75 PHE A CA 1
ATOM 634 C C . PHE A 1 76 ? -4.30743 12.36346 -9.94655 1.000 21.41467 75 PHE A C 1
ATOM 635 O O . PHE A 1 76 ? -4.30532 12.41519 -8.71006 1.000 20.56391 75 PHE A O 1
ATOM 643 N N . ALA A 1 77 ? -3.43955 13.06148 -10.69175 1.000 20.26169 76 ALA A N 1
ATOM 644 C CA . ALA A 1 77 ? -2.44837 13.93642 -10.06399 1.000 19.67402 76 ALA A CA 1
ATOM 645 C C . ALA A 1 77 ? -3.12022 15.05026 -9.25698 1.000 21.29992 76 ALA A C 1
ATOM 646 O O . ALA A 1 77 ? -2.64914 15.41638 -8.16737 1.000 20.76137 76 ALA A O 1
ATOM 648 N N . ARG A 1 78 ? -4.21923 15.60298 -9.77877 1.000 20.43895 77 ARG A N 1
ATOM 649 C CA . ARG A 1 78 ? -4.96013 16.64041 -9.06017 1.000 20.21222 77 ARG A CA 1
ATOM 650 C C . ARG A 1 78 ? -5.53775 16.10122 -7.75993 1.000 19.94455 77 ARG A C 1
ATOM 651 O O . ARG A 1 78 ? -5.41918 16.72351 -6.69279 1.000 22.85738 77 ARG A O 1
ATOM 659 N N . LYS A 1 79 ? -6.18553 14.94463 -7.84053 1.000 20.70715 78 LYS A N 1
ATOM 660 C CA . LYS A 1 79 ? -6.92733 14.42617 -6.70283 1.000 21.85830 78 LYS A CA 1
ATOM 661 C C . LYS A 1 79 ? -5.99674 14.02571 -5.56772 1.000 22.98327 78 LYS A C 1
ATOM 662 O O . LYS A 1 79 ? -6.37032 14.14661 -4.39512 1.000 25.48742 78 LYS A O 1
ATOM 668 N N . HIS A 1 80 ? -4.77319 13.59043 -5.88470 1.000 23.38049 79 HIS A N 1
ATOM 669 C CA . HIS A 1 80 ? -3.87212 13.03609 -4.88248 1.000 22.16420 79 HIS A CA 1
ATOM 670 C C . HIS A 1 80 ? -2.63044 13.89943 -4.65485 1.000 22.70319 79 HIS A C 1
ATOM 671 O O . HIS A 1 80 ? -1.64511 13.42702 -4.07853 1.000 24.85852 79 HIS A O 1
ATOM 678 N N . ASN A 1 81 ? -2.66493 15.15729 -5.09706 1.000 20.96361 80 ASN A N 1
ATOM 679 C CA . ASN A 1 81 ? -1.62649 16.14796 -4.80202 1.000 21.21082 80 ASN A CA 1
ATOM 680 C C . ASN A 1 81 ? -0.24976 15.69066 -5.27465 1.000 18.11671 80 ASN A C 1
ATOM 681 O O . ASN A 1 81 ? 0.74207 15.76652 -4.54432 1.000 19.38118 80 ASN A O 1
ATOM 686 N N . MET A 1 82 ? -0.18047 15.24013 -6.51959 1.000 19.52987 81 MET A N 1
ATOM 687 C CA A MET A 1 82 ? 1.07186 14.80473 -7.11887 0.432 19.29258 81 MET A CA 1
ATOM 688 C CA B MET A 1 82 ? 1.07202 14.80240 -7.12257 0.568 17.74408 81 MET A CA 1
ATOM 689 C C . MET A 1 82 ? 1.50388 15.80083 -8.18272 1.000 18.87298 81 MET A C 1
ATOM 690 O O . MET A 1 82 ? 0.69485 16.20201 -9.02078 1.000 19.14492 81 MET A O 1
ATOM 699 N N . GLU A 1 83 ? 2.77465 16.19225 -8.14808 1.000 18.03331 82 GLU A N 1
ATOM 700 C CA . GLU A 1 83 ? 3.30371 16.95894 -9.26801 1.000 17.02753 82 GLU A CA 1
ATOM 701 C C . GLU A 1 83 ? 3.26489 16.09515 -10.52779 1.000 18.73622 82 GLU A C 1
ATOM 702 O O . GLU A 1 83 ? 3.18768 14.86710 -10.46779 1.000 19.48510 82 GLU A O 1
ATOM 708 N N . LEU A 1 84 ? 3.29491 16.74982 -11.68330 1.000 19.31603 83 LEU A N 1
ATOM 709 C CA . LEU A 1 84 ? 3.15067 16.04292 -12.95170 1.000 20.18610 83 LEU A CA 1
ATOM 710 C C . LEU A 1 84 ? 4.19690 16.55032 -13.93022 1.000 19.41975 83 LEU A C 1
ATOM 711 O O . LEU A 1 84 ? 4.26164 17.75877 -14.19419 1.000 19.18061 83 LEU A O 1
ATOM 716 N N . ARG A 1 85 ? 5.03298 15.63638 -14.43453 1.000 17.11820 84 ARG A N 1
ATOM 717 C CA . ARG A 1 85 ? 5.93950 15.90904 -15.54249 1.000 17.13838 84 ARG A CA 1
ATOM 718 C C . ARG A 1 85 ? 5.22391 15.59495 -16.84536 1.000 16.90211 84 ARG A C 1
ATOM 719 O O . ARG A 1 85 ? 4.33938 14.73757 -16.88048 1.000 18.26714 84 ARG A O 1
ATOM 727 N N . PHE A 1 86 ? 5.62387 16.28112 -17.92437 1.000 18.00519 85 PHE A N 1
ATOM 728 C CA . PHE A 1 86 ? 5.07895 16.03093 -19.25970 1.000 17.57678 85 PHE A CA 1
ATOM 729 C C . PHE A 1 86 ? 6.10551 15.34898 -20.16210 1.000 18.60387 85 PHE A C 1
ATOM 730 O O . PHE A 1 86 ? 7.11223 15.96151 -20.53472 1.000 19.70254 85 PHE A O 1
ATOM 738 N N . HIS A 1 87 ? 5.81204 14.10913 -20.56738 1.000 18.99864 86 HIS A N 1
ATOM 739 C CA . HIS A 1 87 ? 6.61094 13.33605 -21.52735 1.000 18.34353 86 HIS A CA 1
ATOM 740 C C . HIS A 1 87 ? 5.73977 13.11035 -22.76272 1.000 19.63611 86 HIS A C 1
ATOM 741 O O . HIS A 1 87 ? 4.76482 12.35939 -22.68814 1.000 19.64608 86 HIS A O 1
ATOM 748 N N . THR A 1 88 ? 6.03988 13.75594 -23.89943 1.000 19.25773 87 THR A N 1
ATOM 749 C CA . THR A 1 88 ? 7.10645 14.73072 -24.15953 1.000 18.87305 87 THR A CA 1
ATOM 750 C C . THR A 1 88 ? 6.61501 15.54260 -25.36120 1.000 15.93569 87 THR A C 1
ATOM 751 O O . THR A 1 88 ? 5.81464 15.02081 -26.15161 1.000 17.74680 87 THR A O 1
ATOM 755 N N . LEU A 1 89 ? 7.06356 16.79376 -25.53248 1.000 17.49183 88 LEU A N 1
ATOM 756 C CA . LEU A 1 89 ? 6.49039 17.61639 -26.59806 1.000 16.87512 88 LEU A CA 1
ATOM 757 C C . LEU A 1 89 ? 7.05883 17.27420 -27.97582 1.000 19.20505 88 LEU A C 1
ATOM 758 O O . LEU A 1 89 ? 6.31539 17.28182 -28.96730 1.000 20.17063 88 LEU A O 1
ATOM 763 N N . VAL A 1 90 ? 8.36343 16.99639 -28.07184 1.000 18.90414 89 VAL A N 1
ATOM 764 C CA . VAL A 1 90 ? 9.03298 16.80954 -29.35895 1.000 18.42715 89 VAL A CA 1
ATOM 765 C C . VAL A 1 90 ? 10.03688 15.66434 -29.22766 1.000 19.42053 89 VAL A C 1
ATOM 766 O O . VAL A 1 90 ? 10.87883 15.67657 -28.32580 1.000 20.70572 89 VAL A O 1
ATOM 770 N N . TRP A 1 91 ? 9.96034 14.68448 -30.13410 1.000 20.43101 90 TRP A N 1
ATOM 771 C CA . TRP A 1 91 ? 10.74650 13.45720 -30.03423 1.000 19.71682 90 TRP A CA 1
ATOM 772 C C . TRP A 1 91 ? 10.78557 12.78871 -31.40185 1.000 22.95479 90 TRP A C 1
ATOM 773 O O . TRP A 1 91 ? 9.79655 12.83101 -32.13402 1.000 27.60965 90 TRP A O 1
ATOM 784 N N . HIS A 1 92 ? 11.92396 12.16520 -31.73411 1.000 23.65779 91 HIS A N 1
ATOM 785 C CA . HIS A 1 92 ? 12.07077 11.48772 -33.02088 1.000 24.14271 91 HIS A CA 1
ATOM 786 C C . HIS A 1 92 ? 11.40088 10.12057 -33.04443 1.000 24.53167 91 HIS A C 1
ATOM 787 O O . HIS A 1 92 ? 11.14286 9.57750 -34.12907 1.000 26.57711 91 HIS A O 1
ATOM 794 N N . GLU A 1 93 ? 11.15462 9.53593 -31.88318 1.000 26.88693 92 GLU A N 1
ATOM 795 C CA . GLU A 1 93 ? 10.37584 8.31659 -31.77431 1.000 33.69855 92 GLU A CA 1
ATOM 796 C C . GLU A 1 93 ? 8.93675 8.67286 -31.44272 1.000 38.58476 92 GLU A C 1
ATOM 797 O O . GLU A 1 93 ? 8.64919 9.75377 -30.92283 1.000 40.33723 92 GLU A O 1
ATOM 803 N N . GLN A 1 94 ? 8.03412 7.75028 -31.75869 1.000 45.47295 93 GLN A N 1
ATOM 804 C CA . GLN A 1 94 ? 6.63039 7.87173 -31.38287 1.000 50.18935 93 GLN A CA 1
ATOM 805 C C . GLN A 1 94 ? 6.05766 9.20582 -31.85056 1.000 49.65017 93 GLN A C 1
ATOM 806 O O . GLN A 1 94 ? 5.39497 9.92406 -31.09476 1.000 44.39921 93 GLN A O 1
ATOM 812 N N . VAL A 1 95 ? 6.35499 9.54407 -33.10643 1.000 48.73023 94 VAL A N 1
ATOM 813 C CA . VAL A 1 95 ? 5.93421 10.80186 -33.71971 1.000 45.95993 94 VAL A CA 1
ATOM 814 C C . VAL A 1 95 ? 5.18344 10.47421 -35.00554 1.000 41.39036 94 VAL A C 1
ATOM 815 O O . VAL A 1 95 ? 5.68532 9.71520 -35.84756 1.000 41.06424 94 VAL A O 1
ATOM 819 N N . PRO A 1 96 ? 3.97918 10.99875 -35.19270 1.000 39.00790 95 PRO A N 1
ATOM 820 C CA . PRO A 1 96 ? 3.20032 10.63373 -36.38334 1.000 36.37330 95 PRO A CA 1
ATOM 821 C C . PRO A 1 96 ? 3.84914 11.11567 -37.67545 1.000 32.08542 95 PRO A C 1
ATOM 822 O O . PRO A 1 96 ? 4.39913 12.21868 -37.75352 1.000 29.09164 95 PRO A O 1
ATOM 826 N N . GLU A 1 97 ? 3.74942 10.26901 -38.70396 1.000 31.96290 96 GLU A N 1
ATOM 827 C CA A GLU A 1 97 ? 4.41858 10.56266 -39.96404 0.526 30.92851 96 GLU A CA 1
ATOM 828 C CA B GLU A 1 97 ? 4.39375 10.54180 -39.98680 0.474 31.17271 96 GLU A CA 1
ATOM 829 C C . GLU A 1 97 ? 3.88645 11.82733 -40.62863 1.000 29.32911 96 GLU A C 1
ATOM 830 O O . GLU A 1 97 ? 4.61799 12.46347 -41.39463 1.000 29.01433 96 GLU A O 1
ATOM 841 N N . TRP A 1 98 ? 2.64329 12.22414 -40.33908 1.000 25.29379 97 TRP A N 1
ATOM 842 C CA . TRP A 1 98 ? 2.04813 13.35533 -41.05019 1.000 24.33507 97 TRP A CA 1
ATOM 843 C C . TRP A 1 98 ? 2.83025 14.65314 -40.85394 1.000 25.24514 97 TRP A C 1
ATOM 844 O O . TRP A 1 98 ? 2.78719 15.53027 -41.72586 1.000 25.79109 97 TRP A O 1
ATOM 855 N N . PHE A 1 99 ? 3.55598 14.79225 -39.73704 1.000 23.79423 98 PHE A N 1
ATOM 856 C CA . PHE A 1 99 ? 4.33828 16.00681 -39.49628 1.000 23.51978 98 PHE A CA 1
ATOM 857 C C . PHE A 1 99 ? 5.28578 16.31198 -40.65263 1.000 24.03420 98 PHE A C 1
ATOM 858 O O . PHE A 1 99 ? 5.50918 17.48020 -40.99116 1.000 22.69331 98 PHE A O 1
ATOM 866 N N . PHE A 1 100 ? 5.85543 15.27253 -41.26942 1.000 24.53112 99 PHE A N 1
ATOM 867 C CA . PHE A 1 100 ? 6.96371 15.41808 -42.20246 1.000 23.65412 99 PHE A CA 1
ATOM 868 C C . PHE A 1 100 ? 6.53874 15.19642 -43.64757 1.000 24.30870 99 PHE A C 1
ATOM 869 O O . PHE A 1 100 ? 7.37919 14.87687 -44.49613 1.000 27.71538 99 PHE A O 1
ATOM 877 N N . ILE A 1 101 ? 5.25380 15.37918 -43.94284 1.000 24.94532 100 ILE A N 1
ATOM 878 C CA . ILE A 1 101 ? 4.70440 15.23964 -45.28461 1.000 26.20568 100 ILE A CA 1
ATOM 879 C C . ILE A 1 101 ? 4.20948 16.61004 -45.73238 1.000 26.39951 100 ILE A C 1
ATOM 880 O O . ILE A 1 101 ? 3.45971 17.26805 -45.00452 1.000 26.11191 100 ILE A O 1
ATOM 885 N N . ASP A 1 102 ? 4.62335 17.04497 -46.92230 1.000 26.32583 101 ASP A N 1
ATOM 886 C CA . ASP A 1 102 ? 4.22567 18.37533 -47.36430 1.000 25.03671 101 ASP A CA 1
ATOM 887 C C . ASP A 1 102 ? 2.78049 18.35416 -47.87776 1.000 26.14560 101 ASP A C 1
ATOM 888 O O . ASP A 1 102 ? 2.11237 17.31567 -47.89103 1.000 27.19694 101 ASP A O 1
ATOM 893 N N . GLU A 1 103 ? 2.27606 19.52228 -48.29039 1.000 26.21671 102 GLU A N 1
ATOM 894 C CA . GLU A 1 103 ? 0.87171 19.63115 -48.67955 1.000 25.28634 102 GLU A CA 1
ATOM 895 C C . GLU A 1 103 ? 0.55235 18.92695 -49.99398 1.000 25.51596 102 GLU A C 1
ATOM 896 O O . GLU A 1 103 ? -0.62580 18.83881 -50.35674 1.000 26.59317 102 GLU A O 1
ATOM 902 N N . ASP A 1 104 ? 1.55610 18.40811 -50.69925 1.000 27.35950 103 ASP A N 1
ATOM 903 C CA . ASP A 1 104 ? 1.34153 17.60464 -51.89236 1.000 30.23139 103 ASP A CA 1
ATOM 904 C C . ASP A 1 104 ? 1.44935 16.10990 -51.62867 1.000 31.22341 103 ASP A C 1
ATOM 905 O O . ASP A 1 104 ? 1.33712 15.32196 -52.57794 1.000 32.60858 103 ASP A O 1
ATOM 910 N N . GLY A 1 105 ? 1.67169 15.70276 -50.37608 1.000 28.44128 104 GLY A N 1
ATOM 911 C CA . GLY A 1 105 ? 1.84721 14.30360 -50.04679 1.000 29.12319 104 GLY A CA 1
ATOM 912 C C . GLY A 1 105 ? 3.25667 13.77540 -50.17719 1.000 30.33758 104 GLY A C 1
ATOM 913 O O . GLY A 1 105 ? 3.45441 12.55968 -50.07126 1.000 33.10648 104 GLY A O 1
ATOM 914 N N . ASN A 1 106 ? 4.24046 14.64279 -50.38704 1.000 31.09146 105 ASN A N 1
ATOM 915 C CA . ASN A 1 106 ? 5.62484 14.22761 -50.55602 1.000 30.47355 105 ASN A CA 1
ATOM 916 C C . ASN A 1 106 ? 6.37202 14.26290 -49.23032 1.000 29.82923 105 ASN A C 1
ATOM 917 O O . ASN A 1 106 ? 6.01853 15.01273 -48.31723 1.000 29.32782 105 ASN A O 1
ATOM 922 N N . ARG A 1 107 ? 7.41884 13.43868 -49.13212 1.000 32.18374 106 ARG A N 1
ATOM 923 C CA . ARG A 1 107 ? 8.21049 13.35681 -47.90815 1.000 32.88193 106 ARG A CA 1
ATOM 924 C C . ARG A 1 107 ? 9.22174 14.49701 -47.85970 1.000 32.00259 106 ARG A C 1
ATOM 925 O O . ARG A 1 107 ? 10.10635 14.58546 -48.71751 1.000 35.65925 106 ARG A O 1
ATOM 933 N N . MET A 1 108 ? 9.09902 15.36401 -46.84818 1.000 30.83657 107 MET A N 1
ATOM 934 C CA . MET A 1 108 ? 10.00917 16.50189 -46.72839 1.000 29.92991 107 MET A CA 1
ATOM 935 C C . MET A 1 108 ? 11.47348 16.06865 -46.68856 1.000 31.08203 107 MET A C 1
ATOM 936 O O . MET A 1 108 ? 12.34609 16.77643 -47.20492 1.000 33.09470 107 MET A O 1
ATOM 941 N N . VAL A 1 109 ? 11.77704 14.93224 -46.05445 1.000 33.17590 108 VAL A N 1
ATOM 942 C CA . VAL A 1 109 ? 13.18576 14.55994 -45.92757 1.000 35.30899 108 VAL A CA 1
ATOM 943 C C . VAL A 1 109 ? 13.81358 14.25708 -47.27958 1.000 38.99915 108 VAL A C 1
ATOM 944 O O . VAL A 1 109 ? 15.03480 14.34829 -47.42130 1.000 41.28778 108 VAL A O 1
ATOM 948 N N . ASP A 1 110 ? 13.01007 13.91316 -48.28402 1.000 38.77734 109 ASP A N 1
ATOM 949 C CA . ASP A 1 110 ? 13.51441 13.56902 -49.60822 1.000 40.03281 109 ASP A CA 1
ATOM 950 C C . ASP A 1 110 ? 13.55499 14.75553 -50.56163 1.000 40.16390 109 ASP A C 1
ATOM 951 O O . ASP A 1 110 ? 14.03882 14.60623 -51.68721 1.000 40.76911 109 ASP A O 1
ATOM 956 N N . GLU A 1 111 ? 13.06683 15.92070 -50.14472 1.000 41.21642 110 GLU A N 1
ATOM 957 C CA . GLU A 1 111 ? 13.01244 17.07447 -51.03390 1.000 43.11556 110 GLU A CA 1
ATOM 958 C C . GLU A 1 111 ? 14.41818 17.53030 -51.39934 1.000 45.97488 110 GLU A C 1
ATOM 959 O O . GLU A 1 111 ? 15.31401 17.55883 -50.55402 1.000 46.47728 110 GLU A O 1
ATOM 965 N N . THR A 1 112 ? 14.61719 17.88251 -52.67381 1.000 46.92971 111 THR A N 1
ATOM 966 C CA . THR A 1 112 ? 15.91470 18.36960 -53.12192 1.000 48.41049 111 THR A CA 1
ATOM 967 C C . THR A 1 112 ? 15.92195 19.84026 -53.51552 1.000 47.92695 111 THR A C 1
ATOM 968 O O . THR A 1 112 ? 16.98658 20.46238 -53.47846 1.000 47.44687 111 THR A O 1
ATOM 972 N N . ASP A 1 113 ? 14.78200 20.41021 -53.87518 1.000 46.64702 112 ASP A N 1
ATOM 973 C CA . ASP A 1 113 ? 14.73834 21.81674 -54.26924 1.000 47.05082 112 ASP A CA 1
ATOM 974 C C . ASP A 1 113 ? 14.98662 22.71849 -53.06752 1.000 45.07738 112 ASP A C 1
ATOM 975 O O . ASP A 1 113 ? 14.23509 22.64512 -52.08680 1.000 43.08936 112 ASP A O 1
ATOM 980 N N . PRO A 1 114 ? 15.99757 23.59251 -53.10280 1.000 44.45551 113 PRO A N 1
ATOM 981 C CA . PRO A 1 114 ? 16.27955 24.43154 -51.92151 1.000 43.34574 113 PRO A CA 1
ATOM 982 C C . PRO A 1 114 ? 15.10318 25.28904 -51.48351 1.000 42.91081 113 PRO A C 1
ATOM 983 O O . PRO A 1 114 ? 14.90267 25.49463 -50.27973 1.000 41.50141 113 PRO A O 1
ATOM 987 N N . ASP A 1 115 ? 14.31514 25.80177 -52.42869 1.000 43.19063 114 ASP A N 1
ATOM 988 C CA . ASP A 1 115 ? 13.20342 26.66849 -52.05272 1.000 44.62073 114 ASP A CA 1
ATOM 989 C C . ASP A 1 115 ? 12.07647 25.87435 -51.40313 1.000 40.42501 114 ASP A C 1
ATOM 990 O O . ASP A 1 115 ? 11.46029 26.34050 -50.43601 1.000 41.69533 114 ASP A O 1
ATOM 995 N N . LYS A 1 116 ? 11.80037 24.66538 -51.89944 1.000 37.60358 115 LYS A N 1
ATOM 996 C CA . LYS A 1 116 ? 10.78713 23.84179 -51.24310 1.000 34.81576 115 LYS A CA 1
ATOM 997 C C . LYS A 1 116 ? 11.26220 23.36058 -49.87691 1.000 33.93254 115 LYS A C 1
ATOM 998 O O . LYS A 1 116 ? 10.43806 23.16100 -48.97554 1.000 33.99781 115 LYS A O 1
ATOM 1004 N N A ARG A 1 117 ? 12.57448 23.15735 -49.71129 0.529 32.75767 116 ARG A N 1
ATOM 1005 N N B ARG A 1 117 ? 12.57678 23.18464 -49.69574 0.471 32.66606 116 ARG A N 1
ATOM 1006 C CA A ARG A 1 117 ? 13.10964 22.79955 -48.40099 0.529 33.14957 116 ARG A CA 1
ATOM 1007 C CA B ARG A 1 117 ? 13.09283 22.78923 -48.38705 0.471 32.57075 116 ARG A CA 1
ATOM 1008 C C A ARG A 1 117 ? 12.81790 23.88594 -47.37563 0.529 33.03095 116 ARG A C 1
ATOM 1009 C C B ARG A 1 117 ? 12.87670 23.88628 -47.35207 0.471 32.27026 116 ARG A C 1
ATOM 1010 O O A ARG A 1 117 ? 12.43084 23.58978 -46.23935 0.529 32.28056 116 ARG A O 1
ATOM 1011 O O B ARG A 1 117 ? 12.60648 23.59555 -46.18151 0.471 31.00940 116 ARG A O 1
ATOM 1026 N N . GLU A 1 118 ? 12.99373 25.15304 -47.75940 1.000 33.61891 117 GLU A N 1
ATOM 1027 C CA . GLU A 1 118 ? 12.71960 26.24707 -46.83067 1.000 35.89805 117 GLU A CA 1
ATOM 1028 C C . GLU A 1 118 ? 11.23283 26.32755 -46.50510 1.000 32.43448 117 GLU A C 1
ATOM 1029 O O . GLU A 1 118 ? 10.85134 26.56578 -45.34970 1.000 30.49626 117 GLU A O 1
ATOM 1035 N N . ALA A 1 119 ? 10.38138 26.10699 -47.50561 1.000 29.00644 118 ALA A N 1
ATOM 1036 C CA . ALA A 1 119 ? 8.94317 26.05607 -47.26155 1.000 28.69504 118 ALA A CA 1
ATOM 1037 C C . ALA A 1 119 ? 8.58692 24.91472 -46.32020 1.000 27.32969 118 ALA A C 1
ATOM 1038 O O . ALA A 1 119 ? 7.75580 25.07846 -45.41455 1.000 26.86535 118 ALA A O 1
ATOM 1040 N N . ASN A 1 120 ? 9.20776 23.74843 -46.51867 1.000 27.11706 119 ASN A N 1
ATOM 1041 C CA . ASN A 1 120 ? 8.97152 22.62514 -45.61991 1.000 26.10470 119 ASN A CA 1
ATOM 1042 C C . ASN A 1 120 ? 9.40571 22.95932 -44.19919 1.000 26.02844 119 ASN A C 1
ATOM 1043 O O . ASN A 1 120 ? 8.72542 22.59880 -43.23351 1.000 26.35262 119 ASN A O 1
ATOM 1048 N N . LYS A 1 121 ? 10.54754 23.63204 -44.04679 1.000 26.60249 120 LYS A N 1
ATOM 1049 C CA . LYS A 1 121 ? 11.00854 23.98175 -42.70719 1.000 25.12799 120 LYS A CA 1
ATOM 1050 C C . LYS A 1 121 ? 9.99594 24.87525 -41.99872 1.000 23.71759 120 LYS A C 1
ATOM 1051 O O . LYS A 1 121 ? 9.65786 24.65343 -40.82726 1.000 24.65228 120 LYS A O 1
ATOM 1057 N N . GLN A 1 122 ? 9.47429 25.87911 -42.70467 1.000 24.83186 121 GLN A N 1
ATOM 1058 C CA A GLN A 1 122 ? 8.51138 26.75492 -42.05677 0.543 26.62343 121 GLN A CA 1
ATOM 1059 C CA B GLN A 1 122 ? 8.48421 26.77366 -42.11048 0.457 25.60108 121 GLN A CA 1
ATOM 1060 C C . GLN A 1 122 ? 7.20372 26.02456 -41.76333 1.000 25.01608 121 GLN A C 1
ATOM 1061 O O . GLN A 1 122 ? 6.61049 26.23710 -40.69878 1.000 24.50477 121 GLN A O 1
ATOM 1072 N N . LEU A 1 123 ? 6.75483 25.14029 -42.66352 1.000 22.92860 122 LEU A N 1
ATOM 1073 C CA . LEU A 1 123 ? 5.52269 24.38757 -42.41940 1.000 21.18535 122 LEU A CA 1
ATOM 1074 C C . LEU A 1 123 ? 5.68212 23.44334 -41.23436 1.000 22.26231 122 LEU A C 1
ATOM 1075 O O . LEU A 1 123 ? 4.81417 23.37300 -40.35479 1.000 21.99502 122 LEU A O 1
ATOM 1080 N N . LEU A 1 124 ? 6.79857 22.71901 -41.18688 1.000 21.55032 123 LEU A N 1
ATOM 1081 C CA . LEU A 1 124 ? 7.02957 21.80250 -40.07846 1.000 21.71069 123 LEU A CA 1
ATOM 1082 C C . LEU A 1 124 ? 7.10409 22.55284 -38.75903 1.000 21.55045 123 LEU A C 1
ATOM 1083 O O . LEU A 1 124 ? 6.55042 22.10267 -37.75056 1.000 21.32199 123 LEU A O 1
ATOM 1088 N N . LEU A 1 125 ? 7.77655 23.70666 -38.74502 1.000 22.37093 124 LEU A N 1
ATOM 1089 C CA . LEU A 1 125 ? 7.87024 24.45915 -37.49855 1.000 20.08846 124 LEU A CA 1
ATOM 1090 C C . LEU A 1 125 ? 6.50010 24.96415 -37.06295 1.000 20.01498 124 LEU A C 1
ATOM 1091 O O . LEU A 1 125 ? 6.18197 24.95676 -35.86500 1.000 21.81081 124 LEU A O 1
ATOM 1096 N N . GLU A 1 126 ? 5.66670 25.39367 -38.01860 1.000 20.03910 125 GLU A N 1
ATOM 1097 C CA . GLU A 1 126 ? 4.31553 25.81924 -37.66243 1.000 20.47504 125 GLU A CA 1
ATOM 1098 C C . GLU A 1 126 ? 3.51013 24.66375 -37.07915 1.000 19.98865 125 GLU A C 1
ATOM 1099 O O . GLU A 1 126 ? 2.74864 24.84914 -36.12262 1.000 21.78231 125 GLU A O 1
ATOM 1105 N N . ARG A 1 127 ? 3.67063 23.46230 -37.63678 1.000 19.35809 126 ARG A N 1
ATOM 1106 C CA . ARG A 1 127 ? 2.96846 22.29925 -37.10408 1.000 19.89296 126 ARG A CA 1
ATOM 1107 C C . ARG A 1 127 ? 3.45525 21.96621 -35.70518 1.000 20.08756 126 ARG A C 1
ATOM 1108 O O . ARG A 1 127 ? 2.65326 21.65698 -34.81356 1.000 20.96295 126 ARG A O 1
ATOM 1116 N N . MET A 1 128 ? 4.77013 22.02051 -35.49970 1.000 19.14549 127 MET A N 1
ATOM 1117 C CA . MET A 1 128 ? 5.33323 21.78482 -34.17369 1.000 19.16953 127 MET A CA 1
ATOM 1118 C C . MET A 1 128 ? 4.85112 22.83488 -33.17929 1.000 20.14142 127 MET A C 1
ATOM 1119 O O . MET A 1 128 ? 4.46731 22.50395 -32.05204 1.000 19.31500 127 MET A O 1
ATOM 1124 N N . GLU A 1 129 ? 4.86710 24.10785 -33.58303 1.000 19.51964 128 GLU A N 1
ATOM 1125 C CA . GLU A 1 129 ? 4.35461 25.17834 -32.72978 1.000 21.45098 128 GLU A CA 1
ATOM 1126 C C . GLU A 1 129 ? 2.89935 24.94041 -32.34287 1.000 20.25959 128 GLU A C 1
ATOM 1127 O O . GLU A 1 129 ? 2.51938 25.13495 -31.18391 1.000 22.40925 128 GLU A O 1
ATOM 1133 N N . ASN A 1 130 ? 2.06445 24.53265 -33.29988 1.000 19.55016 129 ASN A N 1
ATOM 1134 C CA . ASN A 1 130 ? 0.65396 24.34002 -32.98666 1.000 21.72560 129 ASN A CA 1
ATOM 1135 C C . ASN A 1 130 ? 0.45080 23.14894 -32.06046 1.000 23.53337 129 ASN A C 1
ATOM 1136 O O . ASN A 1 130 ? -0.43585 23.17086 -31.19279 1.000 23.72537 129 ASN A O 1
ATOM 1141 N N . HIS A 1 131 ? 1.25774 22.09926 -32.22719 1.000 21.02651 130 HIS A N 1
ATOM 1142 C CA . HIS A 1 131 ? 1.19153 20.97560 -31.30136 1.000 20.19878 130 HIS A CA 1
ATOM 1143 C C . HIS A 1 131 ? 1.51366 21.43247 -29.88552 1.000 20.36519 130 HIS A C 1
ATOM 1144 O O . HIS A 1 131 ? 0.75421 21.16851 -28.94428 1.000 20.96496 130 HIS A O 1
ATOM 1151 N N . ILE A 1 132 ? 2.62343 22.16044 -29.73056 1.000 19.14141 131 ILE A N 1
ATOM 1152 C CA . ILE A 1 132 ? 3.04657 22.63810 -28.41869 1.000 20.25638 131 ILE A CA 1
ATOM 1153 C C . ILE A 1 132 ? 2.00794 23.58720 -27.83527 1.000 22.09662 131 ILE A C 1
ATOM 1154 O O . ILE A 1 132 ? 1.63570 23.47265 -26.66206 1.000 20.43293 131 ILE A O 1
ATOM 1159 N N . LYS A 1 133 ? 1.51609 24.53264 -28.65155 1.000 18.93719 132 LYS A N 1
ATOM 1160 C CA . LYS A 1 133 ? 0.53945 25.50235 -28.16343 1.000 19.38468 132 LYS A CA 1
ATOM 1161 C C . LYS A 1 133 ? -0.69522 24.79959 -27.61464 1.000 20.90153 132 LYS A C 1
ATOM 1162 O O . LYS A 1 133 ? -1.16277 25.10514 -26.51067 1.000 22.33148 132 LYS A O 1
ATOM 1168 N N . THR A 1 134 ? -1.23636 23.85172 -28.37817 1.000 20.25168 133 THR A N 1
ATOM 1169 C CA . THR A 1 134 ? -2.47765 23.19959 -27.97873 1.000 21.58831 133 THR A CA 1
ATOM 1170 C C . THR A 1 134 ? -2.29047 22.40765 -26.68874 1.000 22.78422 133 THR A C 1
ATOM 1171 O O . THR A 1 134 ? -3.11934 22.49160 -25.77372 1.000 23.15150 133 THR A O 1
ATOM 1175 N N . VAL A 1 135 ? -1.19586 21.64804 -26.59255 1.000 21.50724 134 VAL A N 1
ATOM 1176 C CA . VAL A 1 135 ? -0.95323 20.82457 -25.41356 1.000 20.32066 134 VAL A CA 1
ATOM 1177 C C . VAL A 1 135 ? -0.67914 21.69448 -24.19340 1.000 20.20474 134 VAL A C 1
ATOM 1178 O O . VAL A 1 135 ? -1.20726 21.44624 -23.09980 1.000 20.29844 134 VAL A O 1
ATOM 1182 N N . VAL A 1 136 ? 0.17673 22.70433 -24.35083 1.000 19.92578 135 VAL A N 1
ATOM 1183 C CA . VAL A 1 136 ? 0.54957 23.54341 -23.21677 1.000 20.03494 135 VAL A CA 1
ATOM 1184 C C . VAL A 1 136 ? -0.64376 24.37258 -22.74734 1.000 21.11961 135 VAL A C 1
ATOM 1185 O O . VAL A 1 136 ? -0.86710 24.53544 -21.54236 1.000 22.26828 135 VAL A O 1
ATOM 1189 N N . GLU A 1 137 ? -1.44588 24.89148 -23.67704 1.000 21.49857 136 GLU A N 1
ATOM 1190 C CA . GLU A 1 137 ? -2.63228 25.62746 -23.24953 1.000 23.02197 136 GLU A CA 1
ATOM 1191 C C . GLU A 1 137 ? -3.59611 24.73536 -22.47612 1.000 23.84335 136 GLU A C 1
ATOM 1192 O O . GLU A 1 137 ? -4.21916 25.19248 -21.50997 1.000 26.86286 136 GLU A O 1
ATOM 1198 N N . ARG A 1 138 ? -3.70000 23.45415 -22.84999 1.000 22.23076 137 ARG A N 1
ATOM 1199 C CA . ARG A 1 138 ? -4.59884 22.55693 -22.12452 1.000 23.80345 137 ARG A CA 1
ATOM 1200 C C . ARG A 1 138 ? -4.06757 22.22099 -20.73092 1.000 22.11270 137 ARG A C 1
ATOM 1201 O O . ARG A 1 138 ? -4.84137 22.18356 -19.76597 1.000 23.87546 137 ARG A O 1
ATOM 1209 N N . TYR A 1 139 ? -2.75854 21.98532 -20.59362 1.000 21.39972 138 TYR A N 1
ATOM 1210 C CA . TYR A 1 139 ? -2.21773 21.40048 -19.36853 1.000 19.46019 138 TYR A CA 1
ATOM 1211 C C . TYR A 1 139 ? -1.31625 22.34224 -18.56804 1.000 21.75151 138 TYR A C 1
ATOM 1212 O O . TYR A 1 139 ? -0.72629 21.90626 -17.57359 1.000 22.67597 138 TYR A O 1
ATOM 1221 N N . LYS A 1 140 ? -1.22225 23.61941 -18.95496 1.000 21.13302 139 LYS A N 1
ATOM 1222 C CA . LYS A 1 140 ? -0.28415 24.55963 -18.33403 1.000 25.36975 139 LYS A CA 1
ATOM 1223 C C . LYS A 1 140 ? -0.30999 24.50174 -16.80757 1.000 25.91633 139 LYS A C 1
ATOM 1224 O O . LYS A 1 140 ? 0.73876 24.41549 -16.16017 1.000 27.54720 139 LYS A O 1
ATOM 1230 N N . ASP A 1 141 ? -1.49881 24.56083 -16.21377 1.000 25.95964 140 ASP A N 1
ATOM 1231 C CA . ASP A 1 141 ? -1.60121 24.66366 -14.76507 1.000 28.70440 140 ASP A CA 1
ATOM 1232 C C . ASP A 1 141 ? -1.50334 23.31874 -14.06566 1.000 26.61971 140 ASP A C 1
ATOM 1233 O O . ASP A 1 141 ? -1.53638 23.27458 -12.83075 1.000 32.16524 140 ASP A O 1
ATOM 1238 N N . ASP A 1 142 ? -1.38129 22.22838 -14.81745 1.000 21.36533 141 ASP A N 1
ATOM 1239 C CA . ASP A 1 142 ? -1.23467 20.90653 -14.23173 1.000 19.70389 141 ASP A CA 1
ATOM 1240 C C . ASP A 1 142 ? 0.16544 20.33055 -14.34917 1.000 21.12562 141 ASP A C 1
ATOM 1241 O O . ASP A 1 142 ? 0.48182 19.37680 -13.63441 1.000 26.14733 141 ASP A O 1
ATOM 1246 N N . VAL A 1 143 ? 1.00835 20.88394 -15.20815 1.000 19.78838 142 VAL A N 1
ATOM 1247 C CA . VAL A 1 143 ? 2.35915 20.38264 -15.42645 1.000 19.12191 142 VAL A CA 1
ATOM 1248 C C . VAL A 1 143 ? 3.35084 21.31413 -14.74078 1.000 19.23658 142 VAL A C 1
ATOM 1249 O O . VAL A 1 143 ? 3.25007 22.54162 -14.86045 1.000 21.28038 142 VAL A O 1
ATOM 1253 N N . THR A 1 144 ? 4.30168 20.74119 -14.00610 1.000 19.22176 143 THR A N 1
ATOM 1254 C CA . THR A 1 144 ? 5.35623 21.54177 -13.39957 1.000 19.62020 143 THR A CA 1
ATOM 1255 C C . THR A 1 144 ? 6.73575 21.25795 -13.97647 1.000 18.36959 143 THR A C 1
ATOM 1256 O O . THR A 1 144 ? 7.69051 21.95091 -13.61230 1.000 21.63846 143 THR A O 1
ATOM 1260 N N . SER A 1 145 ? 6.86979 20.27269 -14.86989 1.000 17.49889 144 SER A N 1
ATOM 1261 C CA . SER A 1 145 ? 8.12418 20.04290 -15.58504 1.000 18.69618 144 SER A CA 1
ATOM 1262 C C . SER A 1 145 ? 7.78083 19.54652 -16.97787 1.000 17.90131 144 SER A C 1
ATOM 1263 O O . SER A 1 145 ? 7.14659 18.50141 -17.09753 1.000 19.51058 144 SER A O 1
ATOM 1266 N N . TRP A 1 146 ? 8.20615 20.27298 -18.01622 1.000 16.70593 145 TRP A N 1
ATOM 1267 C CA . TRP A 1 146 ? 7.96000 19.90423 -19.40812 1.000 16.69022 145 TRP A CA 1
ATOM 1268 C C . TRP A 1 146 ? 9.22011 19.30350 -20.01307 1.000 16.91751 145 TRP A C 1
ATOM 1269 O O . TRP A 1 146 ? 10.25001 19.97651 -20.05871 1.000 18.44291 145 TRP A O 1
ATOM 1280 N N . ASP A 1 147 ? 9.12982 18.07255 -20.53996 1.000 15.97053 146 ASP A N 1
ATOM 1281 C CA . ASP A 1 147 ? 10.18957 17.58525 -21.42409 1.000 15.13487 146 ASP A CA 1
ATOM 1282 C C . ASP A 1 147 ? 9.88147 18.16117 -22.79563 1.000 16.68516 146 ASP A C 1
ATOM 1283 O O . ASP A 1 147 ? 9.10170 17.60285 -23.57202 1.000 18.33979 146 ASP A O 1
ATOM 1288 N N . VAL A 1 148 ? 10.48976 19.30749 -23.09197 1.000 16.65629 147 VAL A N 1
ATOM 1289 C CA . VAL A 1 148 ? 10.16323 20.02756 -24.32000 1.000 17.98206 147 VAL A CA 1
ATOM 1290 C C . VAL A 1 148 ? 10.73255 19.29920 -25.52898 1.000 17.34567 147 VAL A C 1
ATOM 1291 O O . VAL A 1 148 ? 10.03931 19.09120 -26.53100 1.000 19.15992 147 VAL A O 1
ATOM 1295 N N . VAL A 1 149 ? 12.00662 18.91473 -25.46268 1.000 17.65518 148 VAL A N 1
ATOM 1296 C CA . VAL A 1 149 ? 12.60795 18.05105 -26.46719 1.000 18.22367 148 VAL A CA 1
ATOM 1297 C C . VAL A 1 149 ? 13.23036 16.85275 -25.75995 1.000 18.97075 148 VAL A C 1
ATOM 1298 O O . VAL A 1 149 ? 13.65407 16.92985 -24.59700 1.000 19.11570 148 VAL A O 1
ATOM 1302 N N . ASN A 1 150 ? 13.26286 15.73106 -26.47695 1.000 19.13653 149 ASN A N 1
ATOM 1303 C CA . ASN A 1 150 ? 13.68816 14.44325 -25.95172 1.000 17.82164 149 ASN A CA 1
ATOM 1304 C C . ASN A 1 150 ? 14.69388 13.84035 -26.91825 1.000 18.97136 149 ASN A C 1
ATOM 1305 O O . ASN A 1 150 ? 14.42832 13.75838 -28.12496 1.000 21.27348 149 ASN A O 1
ATOM 1310 N N . GLU A 1 151 ? 15.85028 13.43925 -26.38104 1.000 17.72561 150 GLU A N 1
ATOM 1311 C CA . GLU A 1 151 ? 16.83283 12.61339 -27.08735 1.000 19.60221 150 GLU A CA 1
ATOM 1312 C C . GLU A 1 151 ? 17.33151 13.26854 -28.37737 1.000 19.31514 150 GLU A C 1
ATOM 1313 O O . GLU A 1 151 ? 17.41469 12.63582 -29.43559 1.000 21.07640 150 GLU A O 1
ATOM 1319 N N . VAL A 1 152 ? 17.72341 14.54308 -28.27744 1.000 19.68341 151 VAL A N 1
ATOM 1320 C CA . VAL A 1 152 ? 18.17502 15.27016 -29.46272 1.000 19.35998 151 VAL A CA 1
ATOM 1321 C C . VAL A 1 152 ? 19.67764 15.15313 -29.70104 1.000 21.08093 151 VAL A C 1
ATOM 1322 O O . VAL A 1 152 ? 20.16680 15.65120 -30.72412 1.000 23.76705 151 VAL A O 1
ATOM 1326 N N . ILE A 1 153 ? 20.42615 14.50643 -28.79666 1.000 19.92993 152 ILE A N 1
ATOM 1327 C CA . ILE A 1 153 ? 21.86970 14.33393 -28.93538 1.000 20.96963 152 ILE A CA 1
ATOM 1328 C C . ILE A 1 153 ? 22.14122 12.93556 -29.47229 1.000 22.83299 152 ILE A C 1
ATOM 1329 O O . ILE A 1 153 ? 21.52203 1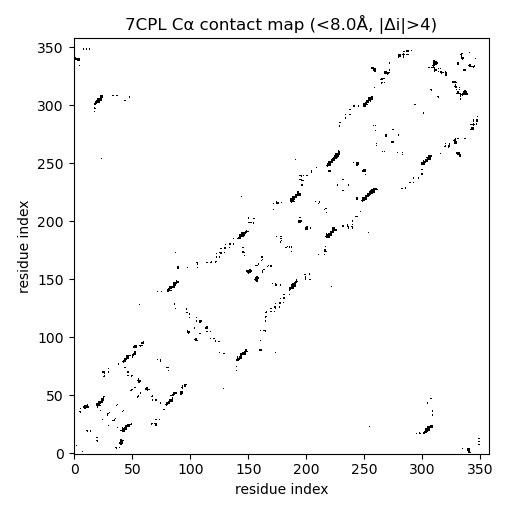1.96250 -29.03002 1.000 25.06018 152 ILE A O 1
ATOM 1334 N N . ASP A 1 154 ? 23.06316 12.82228 -30.42806 1.000 25.21348 153 ASP A N 1
ATOM 1335 C CA . ASP A 1 154 ? 23.41516 11.50733 -30.95353 1.000 27.55098 153 ASP A CA 1
ATOM 1336 C C . ASP A 1 154 ? 24.42638 10.79693 -30.06088 1.000 27.40275 153 ASP A C 1
ATOM 1337 O O . ASP A 1 154 ? 25.34572 11.41905 -29.51925 1.000 27.53118 153 ASP A O 1
ATOM 1342 N N . ASP A 1 155 ? 24.24951 9.47699 -29.92170 1.000 24.60941 154 ASP A N 1
ATOM 1343 C CA . ASP A 1 155 ? 25.17668 8.67870 -29.12397 1.000 25.67256 154 ASP A CA 1
ATOM 1344 C C . ASP A 1 155 ? 26.58419 8.69656 -29.70708 1.000 30.59039 154 ASP A C 1
ATOM 1345 O O . ASP A 1 155 ? 27.56260 8.50276 -28.97192 1.000 33.84118 154 ASP A O 1
ATOM 1350 N N . GLY A 1 156 ? 26.70841 8.91141 -31.01461 1.000 29.50585 155 GLY A N 1
ATOM 1351 C CA . GLY A 1 156 ? 27.98972 8.93041 -31.68414 1.000 32.00614 155 GLY A CA 1
ATOM 1352 C C . GLY A 1 156 ? 28.63050 10.29611 -31.78836 1.000 32.38688 155 GLY A C 1
ATOM 1353 O O . GLY A 1 156 ? 29.66534 10.43199 -32.45027 1.000 33.35571 155 GLY A O 1
ATOM 1354 N N . GLY A 1 157 ? 28.05215 11.30608 -31.15996 1.000 32.06422 156 GLY A N 1
ATOM 1355 C CA . GLY A 1 157 ? 28.57768 12.66157 -31.18782 1.000 31.86331 156 GLY A CA 1
ATOM 1356 C C . GLY A 1 157 ? 27.68210 13.57944 -32.00008 1.000 32.47938 156 GLY A C 1
ATOM 1357 O O . GLY A 1 157 ? 27.12969 13.18805 -33.03526 1.000 36.10398 156 GLY A O 1
ATOM 1358 N N . GLY A 1 158 ? 27.54250 14.81417 -31.53572 1.000 30.40028 157 GLY A N 1
ATOM 1359 C CA . GLY A 1 158 ? 26.76147 15.79449 -32.25996 1.000 29.62340 157 GLY A CA 1
ATOM 1360 C C . GLY A 1 158 ? 25.26837 15.60057 -32.07141 1.000 27.95354 157 GLY A C 1
ATOM 1361 O O . GLY A 1 158 ? 24.80555 14.85370 -31.20482 1.000 28.60886 157 GLY A O 1
ATOM 1362 N N . LEU A 1 159 ? 24.50465 16.30544 -32.90231 1.000 28.03060 158 LEU A N 1
ATOM 1363 C CA . LEU A 1 159 ? 23.05065 16.23679 -32.83985 1.000 27.88006 158 LEU A CA 1
ATOM 1364 C C . LEU A 1 159 ? 22.52061 15.01427 -33.57935 1.000 27.48741 158 LEU A C 1
ATOM 1365 O O . LEU A 1 159 ? 23.07480 14.59593 -34.59824 1.000 29.58800 158 LEU A O 1
ATOM 1370 N N . ARG A 1 160 ? 21.44955 14.43255 -33.04076 1.000 24.15700 159 ARG A N 1
ATOM 1371 C CA . ARG A 1 160 ? 20.78788 13.30989 -33.69013 1.000 24.92824 159 ARG A CA 1
ATOM 1372 C C . ARG A 1 160 ? 20.16076 13.76568 -35.00254 1.000 26.66318 159 ARG A C 1
ATOM 1373 O O . ARG A 1 160 ? 19.40589 14.74132 -35.03868 1.000 25.92601 159 ARG A O 1
ATOM 1381 N N . GLU A 1 161 ? 20.46182 13.05104 -36.08213 1.000 28.79160 160 GLU A N 1
ATOM 1382 C CA . GLU A 1 161 ? 20.00022 13.46371 -37.40676 1.000 29.69100 160 GLU A CA 1
ATOM 1383 C C . GLU A 1 161 ? 18.63088 12.85498 -37.71248 1.000 27.95257 160 GLU A C 1
ATOM 1384 O O . GLU A 1 161 ? 18.41520 12.15614 -38.69988 1.000 30.72625 160 GLU A O 1
ATOM 1390 N N . SER A 1 162 ? 17.69204 13.14827 -36.81684 1.000 26.43747 161 SER A N 1
ATOM 1391 C CA . SER A 1 162 ? 16.30284 12.77440 -37.00070 1.000 26.39767 161 SER A CA 1
ATOM 1392 C C . SER A 1 162 ? 15.67444 13.61544 -38.10264 1.000 25.69066 161 SER A C 1
ATOM 1393 O O . SER A 1 162 ? 16.28005 14.55519 -38.62236 1.000 27.19353 161 SER A O 1
ATOM 1396 N N . GLU A 1 163 ? 14.42331 13.29157 -38.43928 1.000 25.38019 162 GLU A N 1
ATOM 1397 C CA A GLU A 1 163 ? 13.69790 14.10106 -39.41329 0.589 25.73625 162 GLU A CA 1
ATOM 1398 C CA B GLU A 1 163 ? 13.71293 14.10211 -39.42147 0.411 26.39427 162 GLU A CA 1
ATOM 1399 C C . GLU A 1 163 ? 13.60441 15.54973 -38.95439 1.000 23.74526 162 GLU A C 1
ATOM 1400 O O . GLU A 1 163 ? 13.68324 16.47455 -39.76936 1.000 24.38275 162 GLU A O 1
ATOM 1411 N N . TRP A 1 164 ? 13.44338 15.76695 -37.64422 1.000 21.72656 163 TRP A N 1
ATOM 1412 C CA . TRP A 1 164 ? 13.38633 17.13302 -37.12041 1.000 23.26495 163 TRP A CA 1
ATOM 1413 C C . TRP A 1 164 ? 14.64012 17.91264 -37.49084 1.000 23.37674 163 TRP A C 1
ATOM 1414 O O . TRP A 1 164 ? 14.56290 19.05718 -37.95059 1.000 23.65731 163 TRP A O 1
ATOM 1425 N N . TYR A 1 165 ? 15.81080 17.30401 -37.27722 1.000 25.29456 164 TYR A N 1
ATOM 1426 C CA . TYR A 1 165 ? 17.07812 17.96363 -37.57300 1.000 26.31010 164 TYR A CA 1
ATOM 1427 C C . TYR A 1 165 ? 17.31167 18.06984 -39.07451 1.000 28.20923 164 TYR A C 1
ATOM 1428 O O . TYR A 1 165 ? 17.81630 19.09109 -39.56168 1.000 28.71804 164 TYR A O 1
ATOM 1437 N N . GLN A 1 166 ? 16.97507 17.01594 -39.82278 1.000 26.63220 165 GLN A N 1
ATOM 1438 C CA . GLN A 1 166 ? 17.18393 17.04552 -41.26871 1.000 26.47780 165 GLN A CA 1
ATOM 1439 C C . GLN A 1 166 ? 16.40463 18.18012 -41.92178 1.000 27.04228 165 GLN A C 1
ATOM 1440 O O . GLN A 1 166 ? 16.89116 18.81305 -42.86675 1.000 30.70970 165 GLN A O 1
ATOM 1446 N N . ILE A 1 167 ? 15.19898 18.45791 -41.42991 1.000 25.73933 166 ILE A N 1
ATOM 1447 C CA . ILE A 1 167 ? 14.35547 19.44895 -42.08033 1.000 25.15350 166 ILE A CA 1
ATOM 1448 C C . ILE A 1 167 ? 14.58128 20.85115 -41.51976 1.000 26.26632 166 ILE A C 1
ATOM 1449 O O . ILE A 1 167 ? 14.49596 21.83122 -42.26541 1.000 28.63730 166 ILE A O 1
ATOM 1454 N N . THR A 1 168 ? 14.87752 20.97915 -40.22387 1.000 26.08371 167 THR A N 1
ATOM 1455 C CA . THR A 1 168 ? 14.93620 22.28978 -39.58242 1.000 28.13353 167 THR A CA 1
ATOM 1456 C C . THR A 1 168 ? 16.28821 22.63849 -38.97375 1.000 30.56730 167 THR A C 1
ATOM 1457 O O . THR A 1 168 ? 16.43337 23.74512 -38.43459 1.000 30.70970 167 THR A O 1
ATOM 1461 N N . GLY A 1 169 ? 17.26906 21.73911 -39.01412 1.000 28.65819 168 GLY A N 1
ATOM 1462 C CA . GLY A 1 169 ? 18.50398 21.99503 -38.28357 1.000 29.07421 168 GLY A CA 1
ATOM 1463 C C . GLY A 1 169 ? 18.25395 21.99566 -36.78656 1.000 28.92469 168 GLY A C 1
ATOM 1464 O O . GLY A 1 169 ? 17.45614 21.20789 -36.27027 1.000 30.53097 168 GLY A O 1
ATOM 1465 N N . THR A 1 170 ? 18.94736 22.88466 -36.06897 1.000 29.58685 169 THR A N 1
ATOM 1466 C CA . THR A 1 170 ? 18.69547 23.03314 -34.63983 1.000 28.74393 169 THR A CA 1
ATOM 1467 C C . THR A 1 170 ? 17.50263 23.92774 -34.34373 1.000 27.53542 169 THR A C 1
ATOM 1468 O O . THR A 1 170 ? 17.12704 24.05582 -33.17183 1.000 25.28011 169 THR A O 1
ATOM 1472 N N . ASP A 1 171 ? 16.88282 24.52650 -35.36477 1.000 26.29635 170 ASP A N 1
ATOM 1473 C CA . ASP A 1 171 ? 15.81221 25.47975 -35.10473 1.000 28.14574 170 ASP A CA 1
ATOM 1474 C C . ASP A 1 171 ? 14.60733 24.83022 -34.43406 1.000 25.58095 170 ASP A C 1
ATOM 1475 O O . ASP A 1 171 ? 13.88753 25.50470 -33.69383 1.000 26.60061 170 ASP A O 1
ATOM 1480 N N . TYR A 1 172 ? 14.36017 23.53427 -34.66102 1.000 22.79633 171 TYR A N 1
ATOM 1481 C CA . TYR A 1 172 ? 13.21834 22.92909 -33.97841 1.000 20.68397 171 TYR A CA 1
ATOM 1482 C C . TYR A 1 172 ? 13.40354 22.95818 -32.46804 1.000 21.11105 171 TYR A C 1
ATOM 1483 O O . TYR A 1 172 ? 12.42751 23.12997 -31.73003 1.000 20.76776 171 TYR A O 1
ATOM 1492 N N . ILE A 1 173 ? 14.64594 22.83914 -31.99455 1.000 21.28580 172 ILE A N 1
ATOM 1493 C CA . ILE A 1 173 ? 14.89749 22.87655 -30.55743 1.000 20.17096 172 ILE A CA 1
ATOM 1494 C C . ILE A 1 173 ? 14.66613 24.28134 -30.01943 1.000 21.42064 172 ILE A C 1
ATOM 1495 O O . ILE A 1 173 ? 13.97647 24.46858 -29.00864 1.000 20.21808 172 ILE A O 1
ATOM 1500 N N . LYS A 1 174 ? 15.24982 25.28126 -30.69249 1.000 21.93011 173 LYS A N 1
ATOM 1501 C CA A LYS A 1 174 ? 15.07333 26.66925 -30.27816 0.388 21.67204 173 LYS A CA 1
ATOM 1502 C CA B LYS A 1 174 ? 15.07198 26.67075 -30.27818 0.305 22.09218 173 LYS A CA 1
ATOM 1503 C CA C LYS A 1 174 ? 15.07119 26.67536 -30.28817 0.307 21.75819 173 LYS A CA 1
ATOM 1504 C C . LYS A 1 174 ? 13.59789 27.04802 -30.24712 1.000 21.64453 173 LYS A C 1
ATOM 1505 O O . LYS A 1 174 ? 13.10498 27.59020 -29.24693 1.000 21.81330 173 LYS A O 1
ATOM 1521 N N . VAL A 1 175 ? 12.88150 26.77192 -31.33867 1.000 20.39076 174 VAL A N 1
ATOM 1522 C CA . VAL A 1 175 ? 11.47547 27.14101 -31.44630 1.000 20.65352 174 VAL A CA 1
ATOM 1523 C C . VAL A 1 175 ? 10.62212 26.36703 -30.44095 1.000 21.30330 174 VAL A C 1
ATOM 1524 O O . VAL A 1 175 ? 9.66874 26.91997 -29.88204 1.000 22.30157 174 VAL A O 1
ATOM 1528 N N . ALA A 1 176 ? 10.94936 25.09889 -30.16696 1.000 20.49888 175 ALA A N 1
ATOM 1529 C CA . ALA A 1 176 ? 10.14955 24.34014 -29.20539 1.000 20.14076 175 ALA A CA 1
ATOM 1530 C C . ALA A 1 176 ? 10.20453 24.97223 -27.81851 1.000 20.41102 175 ALA A C 1
ATOM 1531 O O . ALA A 1 176 ? 9.17134 25.12421 -27.15964 1.000 20.95853 175 ALA A O 1
ATOM 1533 N N . PHE A 1 177 ? 11.40178 25.36229 -27.36292 1.000 19.43417 176 PHE A N 1
ATOM 1534 C CA . PHE A 1 177 ? 11.51807 25.99163 -26.05225 1.000 17.80812 176 PHE A CA 1
ATOM 1535 C C . PHE A 1 177 ? 10.85387 27.36031 -26.03785 1.000 20.82149 176 PHE A C 1
ATOM 1536 O O . PHE A 1 177 ? 10.13252 27.69529 -25.09108 1.000 21.63144 176 PHE A O 1
ATOM 1544 N N . GLU A 1 178 ? 11.07174 28.16099 -27.07933 1.000 20.48440 177 GLU A N 1
ATOM 1545 C CA . GLU A 1 178 ? 10.44681 29.47725 -27.11452 1.000 21.52902 177 GLU A CA 1
ATOM 1546 C C . GLU A 1 178 ? 8.92792 29.35885 -27.12078 1.000 22.26032 177 GLU A C 1
ATOM 1547 O O . GLU A 1 178 ? 8.23149 30.15718 -26.48055 1.000 22.76820 177 GLU A O 1
ATOM 1553 N N . THR A 1 179 ? 8.39550 28.34832 -27.81419 1.000 22.50047 178 THR A N 1
ATOM 1554 C CA . THR A 1 179 ? 6.94553 28.20804 -27.89876 1.000 22.96165 178 THR A CA 1
ATOM 1555 C C . THR A 1 179 ? 6.37300 27.71820 -26.57602 1.000 21.30369 178 THR A C 1
ATOM 1556 O O . THR A 1 179 ? 5.32735 28.20566 -26.12325 1.000 20.60878 178 THR A O 1
ATOM 1560 N N . ALA A 1 180 ? 7.06251 26.77120 -25.92955 1.000 21.12437 179 ALA A N 1
ATOM 1561 C CA . ALA A 1 180 ? 6.64134 26.30047 -24.61284 1.000 20.68966 179 ALA A CA 1
ATOM 1562 C C . ALA A 1 180 ? 6.64401 27.43408 -23.59381 1.000 20.84145 179 ALA A C 1
ATOM 1563 O O . ALA A 1 180 ? 5.72119 27.53909 -22.77747 1.000 23.09955 179 ALA A O 1
ATOM 1565 N N . ARG A 1 181 ? 7.67168 28.29012 -23.62652 1.000 20.18685 180 ARG A N 1
ATOM 1566 C CA . ARG A 1 181 ? 7.70436 29.44673 -22.73261 1.000 20.94422 180 ARG A CA 1
ATOM 1567 C C . ARG A 1 181 ? 6.56689 30.41583 -23.03453 1.000 22.51138 180 ARG A C 1
ATOM 1568 O O . ARG A 1 181 ? 5.92444 30.94055 -22.11263 1.000 24.98102 180 ARG A O 1
ATOM 1576 N N . LYS A 1 182 ? 6.30077 30.66070 -24.32180 1.000 23.74074 181 LYS A N 1
ATOM 1577 C CA . LYS A 1 182 ? 5.27205 31.62603 -24.69824 1.000 25.22020 181 LYS A CA 1
ATOM 1578 C C . LYS A 1 182 ? 3.90247 31.22933 -24.16110 1.000 24.15957 181 LYS A C 1
ATOM 1579 O O . LYS A 1 182 ? 3.16979 32.07621 -23.63910 1.000 26.59206 181 LYS A O 1
ATOM 1585 N N . TYR A 1 183 ? 3.53449 29.95052 -24.26643 1.000 25.43464 182 TYR A N 1
ATOM 1586 C CA . TYR A 1 183 ? 2.20763 29.53089 -23.83029 1.000 25.27534 182 TYR A CA 1
ATOM 1587 C C . TYR A 1 183 ? 2.17570 28.97887 -22.41249 1.000 26.48593 182 TYR A C 1
ATOM 1588 O O . TYR A 1 183 ? 1.09802 28.92733 -21.81226 1.000 28.85220 182 TYR A O 1
ATOM 1597 N N . GLY A 1 184 ? 3.31722 28.58266 -21.86211 1.000 23.26172 183 GLY A N 1
ATOM 1598 C CA . GLY A 1 184 ? 3.36096 28.13837 -20.48201 1.000 26.57203 183 GLY A CA 1
ATOM 1599 C C . GLY A 1 184 ? 3.54944 29.28063 -19.50362 1.000 27.99761 183 GLY A C 1
ATOM 1600 O O . GLY A 1 184 ? 3.25020 29.13903 -18.31439 1.000 31.75849 183 GLY A O 1
ATOM 1601 N N . GLY A 1 185 ? 4.04600 30.41665 -19.99328 1.000 28.08481 184 GLY A N 1
ATOM 1602 C CA . GLY A 1 185 ? 4.38286 31.53640 -19.14070 1.000 27.06462 184 GLY A CA 1
ATOM 1603 C C . GLY A 1 185 ? 5.74714 31.36311 -18.49916 1.000 27.97557 184 GLY A C 1
ATOM 1604 O O . GLY A 1 185 ? 6.37114 30.29753 -18.55009 1.000 25.79842 184 GLY A O 1
ATOM 1605 N N . GLU A 1 186 ? 6.22102 32.44851 -17.87657 1.000 31.34827 185 GLU A N 1
ATOM 1606 C CA . GLU A 1 186 ? 7.52039 32.41873 -17.21546 1.000 31.27169 185 GLU A CA 1
ATOM 1607 C C . GLU A 1 186 ? 7.57800 31.38496 -16.09968 1.000 33.47662 185 GLU A C 1
ATOM 1608 O O . GLU A 1 186 ? 8.67506 30.93722 -15.74672 1.000 35.71112 185 GLU A O 1
ATOM 1614 N N . GLU A 1 187 ? 6.42305 31.00382 -15.54111 1.000 32.91078 186 GLU A N 1
ATOM 1615 C CA A GLU A 1 187 ? 6.32542 30.02309 -14.46251 0.477 34.06362 186 GLU A CA 1
ATOM 1616 C CA B GLU A 1 187 ? 6.42412 30.03967 -14.45082 0.523 33.61043 186 GLU A CA 1
ATOM 1617 C C . GLU A 1 187 ? 6.62733 28.60260 -14.91909 1.000 31.14701 186 GLU A C 1
ATOM 1618 O O . GLU A 1 187 ? 6.93291 27.74254 -14.08428 1.000 30.62063 186 GLU A O 1
ATOM 1629 N N . ALA A 1 188 ? 6.49300 28.32008 -16.21275 1.000 26.66560 187 ALA A N 1
ATOM 1630 C CA . ALA A 1 188 ? 6.66130 26.95533 -16.69260 1.000 25.84979 187 ALA A CA 1
ATOM 1631 C C . ALA A 1 188 ? 8.12587 26.54019 -16.60706 1.000 24.61506 187 ALA A C 1
ATOM 1632 O O . ALA A 1 188 ? 9.02848 27.33463 -16.88038 1.000 28.33659 187 ALA A O 1
ATOM 1634 N N . LYS A 1 189 ? 8.37061 25.29334 -16.21392 1.000 21.37209 188 LYS A N 1
ATOM 1635 C CA . LYS A 1 189 ? 9.73539 24.79923 -16.06740 1.000 19.91296 188 LYS A CA 1
ATOM 1636 C C . LYS A 1 189 ? 10.04023 23.86089 -17.23008 1.000 18.99254 188 LYS A C 1
ATOM 1637 O O . LYS A 1 189 ? 9.39163 22.81915 -17.38508 1.000 19.72303 188 LYS A O 1
ATOM 1643 N N . LEU A 1 190 ? 11.01725 24.23771 -18.04598 1.000 18.26493 189 LEU A N 1
ATOM 1644 C CA . LEU A 1 190 ? 11.26494 23.61650 -19.34074 1.000 19.24534 189 LEU A CA 1
ATOM 1645 C C . LEU A 1 190 ? 12.54882 22.79513 -19.30987 1.000 15.23539 189 LEU A C 1
ATOM 1646 O O . LEU A 1 190 ? 13.61905 23.31266 -18.95722 1.000 17.38303 189 LEU A O 1
ATOM 1651 N N . TYR A 1 191 ? 12.44478 21.51959 -19.69496 1.000 17.18465 190 TYR A N 1
ATOM 1652 C CA . TYR A 1 191 ? 13.54787 20.57432 -19.60496 1.000 15.84621 190 TYR A CA 1
ATOM 1653 C C . TYR A 1 191 ? 13.92022 20.02477 -20.97601 1.000 16.47625 190 TYR A C 1
ATOM 1654 O O . TYR A 1 191 ? 13.07273 19.87869 -21.86564 1.000 18.84923 190 TYR A O 1
ATOM 1663 N N . ILE A 1 192 ? 15.21130 19.73040 -21.13473 1.000 16.89376 191 ILE A N 1
ATOM 1664 C CA . ILE A 1 192 ? 15.71014 18.88173 -22.21129 1.000 15.91798 191 ILE A CA 1
ATOM 1665 C C . ILE A 1 192 ? 16.04974 17.53670 -21.57934 1.000 16.30121 191 ILE A C 1
ATOM 1666 O O . ILE A 1 192 ? 16.73730 17.48721 -20.55176 1.000 18.44964 191 ILE A O 1
ATOM 1671 N N . ASN A 1 193 ? 15.51300 16.45495 -22.14467 1.000 16.43779 192 ASN A N 1
ATOM 1672 C CA . ASN A 1 193 ? 15.59604 15.12257 -21.56349 1.000 16.39631 192 ASN A CA 1
ATOM 1673 C C . ASN A 1 193 ? 16.45159 14.23890 -22.46389 1.000 17.41656 192 ASN A C 1
ATOM 1674 O O . ASN A 1 193 ? 16.36606 14.34113 -23.69263 1.000 18.55475 192 ASN A O 1
ATOM 1679 N N . ASP A 1 194 ? 17.26844 13.36809 -21.86423 1.000 17.67144 193 ASP A N 1
ATOM 1680 C CA . ASP A 1 194 ? 18.06183 12.44154 -22.66420 1.000 17.42612 193 ASP A CA 1
ATOM 1681 C C . ASP A 1 194 ? 18.52039 11.28381 -21.79282 1.000 17.32435 193 ASP A C 1
ATOM 1682 O O . ASP A 1 194 ? 18.46484 11.34473 -20.56281 1.000 18.37474 193 ASP A O 1
ATOM 1687 N N . TYR A 1 195 ? 18.97036 10.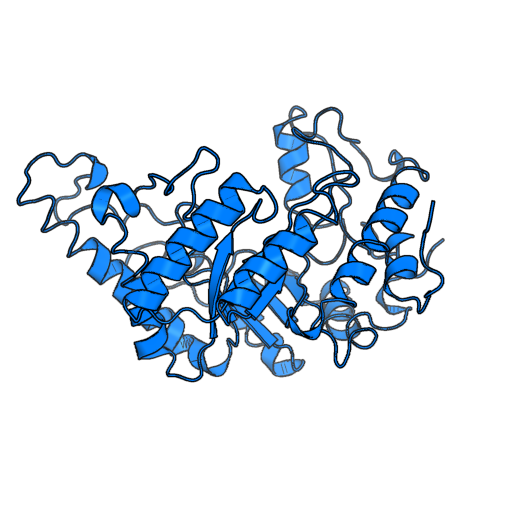21658 -22.45522 1.000 17.69860 194 TYR A N 1
ATOM 1688 C CA . TYR A 1 195 ? 19.57530 9.07333 -21.78916 1.000 17.76803 194 TYR A CA 1
ATOM 1689 C C . TYR A 1 195 ? 21.08146 9.08149 -22.01481 1.000 18.52263 194 TYR A C 1
ATOM 1690 O O . TYR A 1 195 ? 21.59347 9.75963 -22.91379 1.000 19.27246 194 TYR A O 1
ATOM 1699 N N . ASN A 1 196 ? 21.78646 8.29344 -21.19355 1.000 20.08410 195 ASN A N 1
ATOM 1700 C CA . ASN A 1 196 ? 23.25088 8.21778 -21.20679 1.000 20.19501 195 ASN A CA 1
ATOM 1701 C C . ASN A 1 196 ? 23.88215 9.59324 -20.99625 1.000 20.50677 195 ASN A C 1
ATOM 1702 O O . ASN A 1 196 ? 24.97558 9.88238 -21.50029 1.000 19.97155 195 ASN A O 1
ATOM 1707 N N . THR A 1 197 ? 23.19901 10.44858 -20.23201 1.000 19.90442 196 THR A N 1
ATOM 1708 C CA . THR A 1 197 ? 23.74012 11.75708 -19.88090 1.000 19.99283 196 THR A CA 1
ATOM 1709 C C . THR A 1 197 ? 24.96409 11.65201 -18.97847 1.000 22.55383 196 THR A C 1
ATOM 1710 O O . THR A 1 197 ? 25.64760 12.66376 -18.76444 1.000 22.18229 196 THR A O 1
ATOM 1714 N N . GLU A 1 198 ? 25.24711 10.46151 -18.44297 1.000 23.54795 197 GLU A N 1
ATOM 1715 C CA . GLU A 1 198 ? 26.43476 10.22365 -17.63385 1.000 24.44821 197 GLU A CA 1
ATOM 1716 C C . GLU A 1 198 ? 27.66527 9.88428 -18.46410 1.000 25.16497 197 GLU A C 1
ATOM 1717 O O . GLU A 1 198 ? 28.78571 9.92542 -17.93809 1.000 25.88802 197 GLU A O 1
ATOM 1723 N N . VAL A 1 199 ? 27.48797 9.51657 -19.72806 1.000 24.16486 198 VAL A N 1
ATOM 1724 C CA . VAL A 1 199 ? 28.61181 9.23394 -20.61657 1.000 25.02108 198 VAL A CA 1
ATOM 1725 C C . VAL A 1 199 ? 29.30810 10.55694 -20.91076 1.000 25.70312 198 VAL A C 1
ATOM 1726 O O . VAL A 1 199 ? 28.67829 11.46208 -21.47193 1.000 25.90937 198 VAL A O 1
ATOM 1730 N N . PRO A 1 200 ? 30.58976 10.71791 -20.54881 1.000 24.93700 199 PRO A N 1
ATOM 1731 C CA . PRO A 1 200 ? 31.22730 12.04660 -20.67096 1.000 25.31821 199 PRO A CA 1
ATOM 1732 C C . PRO A 1 200 ? 31.09462 12.70149 -22.04104 1.000 24.76531 199 PRO A C 1
ATOM 1733 O O . PRO A 1 200 ? 30.80606 13.90256 -22.11137 1.000 24.88094 199 PRO A O 1
ATOM 1737 N N . SER A 1 201 ? 31.27093 11.95532 -23.13209 1.000 26.85542 200 SER A N 1
ATOM 1738 C CA . SER A 1 201 ? 31.19136 12.57042 -24.45335 1.000 27.45960 200 SER A CA 1
ATOM 1739 C C . SER A 1 201 ? 29.78359 13.08300 -24.74897 1.000 26.78157 200 SER A C 1
ATOM 1740 O O . SER A 1 201 ? 29.62163 14.15567 -25.34959 1.000 25.47366 200 SER A O 1
ATOM 1743 N N . LYS A 1 202 ? 28.75379 12.32938 -24.34565 1.000 26.12952 201 LYS A N 1
ATOM 1744 C CA . LYS A 1 202 ? 27.37626 12.76213 -24.57598 1.000 23.52863 201 LYS A CA 1
ATOM 1745 C C . LYS A 1 202 ? 26.97626 13.87640 -23.61749 1.000 24.99145 201 LYS A C 1
ATOM 1746 O O . LYS A 1 202 ? 26.29561 14.83253 -24.01197 1.000 23.87130 201 LYS A O 1
ATOM 1752 N N . ARG A 1 203 ? 27.36435 13.74794 -22.34914 1.000 25.24183 202 ARG A N 1
ATOM 1753 C CA . ARG A 1 203 ? 27.21257 14.83579 -21.38904 1.000 23.58406 202 ARG A CA 1
ATOM 1754 C C . ARG A 1 203 ? 27.75672 16.14133 -21.95458 1.000 24.87793 202 ARG A C 1
ATOM 1755 O O . ARG A 1 203 ? 27.10417 17.18839 -21.87837 1.000 22.85160 202 ARG A O 1
ATOM 1763 N N . ASP A 1 204 ? 28.94862 16.08726 -22.55211 1.000 25.88250 203 ASP A N 1
ATOM 1764 C CA . ASP A 1 204 ? 29.58610 17.30159 -23.05379 1.000 26.33446 203 ASP A CA 1
ATOM 1765 C C . ASP A 1 204 ? 28.84785 17.86914 -24.26300 1.000 25.98880 203 ASP A C 1
ATOM 1766 O O . ASP A 1 204 ? 28.68444 19.08845 -24.37473 1.000 26.36131 203 ASP A O 1
ATOM 1771 N N . ASP A 1 205 ? 28.38772 17.00607 -25.17476 1.000 26.48075 204 ASP A N 1
ATOM 1772 C CA . ASP A 1 205 ? 27.59602 17.48627 -26.30893 1.000 26.54352 204 ASP A CA 1
ATOM 1773 C C . ASP A 1 205 ? 26.30663 18.14977 -25.83833 1.000 24.72034 204 ASP A C 1
ATOM 1774 O O . ASP A 1 205 ? 25.90236 19.19928 -26.36348 1.000 25.35032 204 ASP A O 1
ATOM 1779 N N . LEU A 1 206 ? 25.64408 17.55185 -24.84631 1.000 22.87544 205 LEU A N 1
ATOM 1780 C CA . LEU A 1 206 ? 24.41116 18.13796 -24.33293 1.000 21.95351 205 LEU A CA 1
ATOM 1781 C C . LEU A 1 206 ? 24.69202 19.47171 -23.65584 1.000 19.58516 205 LEU A C 1
ATOM 1782 O O . LEU A 1 206 ? 23.95645 20.44819 -23.86034 1.000 21.42605 205 LEU A O 1
ATOM 1787 N N . TYR A 1 207 ? 25.76345 19.52448 -22.85756 1.000 21.32425 206 TYR A N 1
ATOM 1788 C CA . TYR A 1 207 ? 26.18256 20.76465 -22.20938 1.000 21.70498 206 TYR A CA 1
ATOM 1789 C C . TYR A 1 207 ? 26.46794 21.85724 -23.23352 1.000 24.20034 206 TYR A C 1
ATOM 1790 O O . TYR A 1 207 ? 26.03739 23.00488 -23.06828 1.000 25.97003 206 TYR A O 1
ATOM 1799 N N . ASN A 1 208 ? 27.20912 21.52291 -24.29337 1.000 24.83767 207 ASN A N 1
ATOM 1800 C CA . ASN A 1 208 ? 27.55787 22.52960 -25.29096 1.000 26.42887 207 ASN A CA 1
ATOM 1801 C C . ASN A 1 208 ? 26.31740 23.04396 -26.00904 1.000 24.46002 207 ASN A C 1
ATOM 1802 O O . ASN A 1 208 ? 26.20178 24.24627 -26.27935 1.000 25.30424 207 ASN A O 1
ATOM 1807 N N . LEU A 1 209 ? 25.37531 22.15061 -26.31781 1.000 23.27771 208 LEU A N 1
ATOM 1808 C CA . LEU A 1 209 ? 24.13154 22.56664 -26.96081 1.000 23.03368 208 LEU A CA 1
ATOM 1809 C C . LEU A 1 209 ? 23.33736 23.50521 -26.06483 1.000 25.70685 208 LEU A C 1
ATOM 1810 O O . LEU A 1 209 ? 22.90983 24.58266 -26.49657 1.000 25.32991 208 LEU A O 1
ATOM 1815 N N . VAL A 1 210 ? 23.11959 23.10172 -24.81210 1.000 24.46015 209 VAL A N 1
ATOM 1816 C CA . VAL A 1 210 ? 22.33028 23.91651 -23.89837 1.000 23.33846 209 VAL A CA 1
ATOM 1817 C C . VAL A 1 210 ? 23.01390 25.25460 -23.63394 1.000 24.26761 209 VAL A C 1
ATOM 1818 O O . VAL A 1 210 ? 22.35660 26.30375 -23.60065 1.000 23.58226 209 VAL A O 1
ATOM 1822 N N . LYS A 1 211 ? 24.33627 25.24147 -23.43059 1.000 24.37387 210 LYS A N 1
ATOM 1823 C CA . LYS A 1 211 ? 25.05499 26.48570 -23.16608 1.000 24.99522 210 LYS A CA 1
ATOM 1824 C C . LYS A 1 211 ? 24.93595 27.44424 -24.34139 1.000 26.46325 210 LYS A C 1
ATOM 1825 O O . LYS A 1 211 ? 24.69548 28.64540 -24.15448 1.000 26.72602 210 LYS A O 1
ATOM 1831 N N . ASP A 1 212 ? 25.08908 26.93123 -25.56510 1.000 26.34354 211 ASP A N 1
ATOM 1832 C CA . ASP A 1 212 ? 24.92108 27.78822 -26.73532 1.000 27.22310 211 ASP A CA 1
ATOM 1833 C C . ASP A 1 212 ? 23.50336 28.33947 -26.81292 1.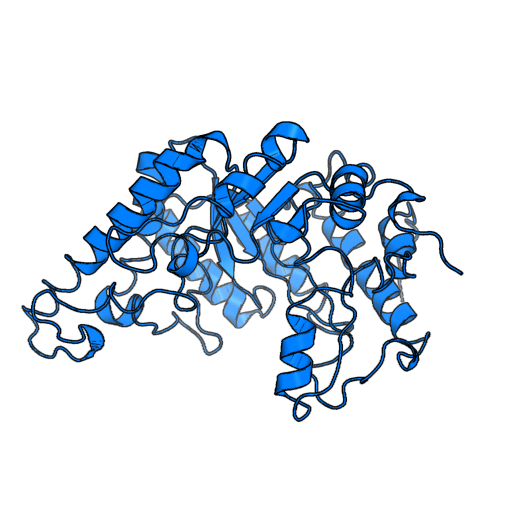000 26.98227 211 ASP A C 1
ATOM 1834 O O . ASP A 1 212 ? 23.30805 29.51288 -27.14496 1.000 27.04643 211 ASP A O 1
ATOM 1839 N N . LEU A 1 213 ? 22.50051 27.51006 -26.50759 1.000 25.47876 212 LEU A N 1
ATOM 1840 C CA . LEU A 1 213 ? 21.11883 27.97667 -26.58167 1.000 25.00906 212 LEU A CA 1
ATOM 1841 C C . LEU A 1 213 ? 20.82188 29.00279 -25.49512 1.000 24.93651 212 LEU A C 1
ATOM 1842 O O . LEU A 1 213 ? 20.14367 30.00424 -25.75233 1.000 25.16773 212 LEU A O 1
ATOM 1847 N N . LEU A 1 214 ? 21.31856 28.77755 -24.27595 1.000 24.57008 213 LEU A N 1
ATOM 1848 C CA . LEU A 1 214 ? 21.13726 29.77582 -23.22288 1.000 26.35935 213 LEU A CA 1
ATOM 1849 C C . LEU A 1 214 ? 21.77288 31.10485 -23.60637 1.000 27.62764 213 LEU A C 1
ATOM 1850 O O . LEU A 1 214 ? 21.22489 32.17476 -23.30654 1.000 27.97028 213 LEU A O 1
ATOM 1855 N N . GLU A 1 215 ? 22.93248 31.05963 -24.26865 1.000 28.09172 214 GLU A N 1
ATOM 1856 C CA . GLU A 1 215 ? 23.59791 32.28804 -24.68017 1.000 29.69334 214 GLU A CA 1
ATOM 1857 C C . GLU A 1 215 ? 22.80958 33.04114 -25.74218 1.000 30.86669 214 GLU A C 1
ATOM 1858 O O . GLU A 1 215 ? 22.99320 34.25577 -25.88158 1.000 35.34046 214 GLU A O 1
ATOM 1864 N N . GLN A 1 216 ? 21.94838 32.35367 -26.49208 1.000 29.88715 215 GLN A N 1
ATOM 1865 C CA . GLN A 1 216 ? 21.05268 32.99288 -27.44677 1.000 32.15328 215 GLN A CA 1
ATOM 1866 C C . GLN A 1 216 ? 19.71585 33.37940 -26.82940 1.000 33.56398 215 GLN A C 1
ATOM 1867 O O . GLN A 1 216 ? 18.82340 33.84255 -27.55060 1.000 37.10951 215 GLN A O 1
ATOM 1873 N N . GLY A 1 217 ? 19.55286 33.19753 -25.52215 1.000 28.14992 216 GLY A N 1
ATOM 1874 C CA . GLY A 1 217 ? 18.31967 33.56286 -24.86146 1.000 29.70110 216 GLY A CA 1
ATOM 1875 C C . GLY A 1 217 ? 17.22290 32.53335 -24.95127 1.000 26.40079 216 GLY A C 1
ATOM 1876 O O . GLY A 1 217 ? 16.06958 32.84944 -24.63882 1.000 27.12268 216 GLY A O 1
ATOM 1877 N N . VAL A 1 218 ? 17.53828 31.31577 -25.36756 1.000 25.50689 217 VAL A N 1
ATOM 1878 C CA . VAL A 1 218 ? 16.52261 30.26173 -25.41043 1.000 23.21936 217 VAL A CA 1
ATOM 1879 C C . VAL A 1 218 ? 16.17232 29.85978 -23.98123 1.000 21.65031 217 VAL A C 1
ATOM 1880 O O . VAL A 1 218 ? 17.08125 29.61642 -23.16874 1.000 24.33621 217 VAL A O 1
ATOM 1884 N N . PRO A 1 219 ? 14.89401 29.79510 -23.62012 1.000 22.61683 218 PRO A N 1
ATOM 1885 C CA . PRO A 1 219 ? 14.53896 29.51044 -22.22406 1.000 21.18231 218 PRO A CA 1
ATOM 1886 C C . PRO A 1 219 ? 14.60607 28.02369 -21.91192 1.000 21.98990 218 PRO A C 1
ATOM 1887 O O . PRO A 1 219 ? 13.72605 27.26190 -22.32299 1.000 26.44225 218 PRO A O 1
ATOM 1891 N N . ILE A 1 220 ? 15.65464 27.60141 -21.20918 1.000 19.80696 219 ILE A N 1
ATOM 1892 C CA . ILE A 1 220 ? 15.82461 26.22014 -20.77062 1.000 17.89970 219 ILE A CA 1
ATOM 1893 C C . ILE A 1 220 ? 16.08719 26.25103 -19.27287 1.000 20.51413 219 ILE A C 1
ATOM 1894 O O . ILE A 1 220 ? 17.02828 26.91707 -18.81990 1.000 24.92258 219 ILE A O 1
ATOM 1899 N N . ASP A 1 221 ? 15.28352 25.51508 -18.50695 1.000 18.99902 220 ASP A N 1
ATOM 1900 C CA . ASP A 1 221 ? 15.39485 25.56114 -17.05231 1.000 19.08427 220 ASP A CA 1
ATOM 1901 C C . ASP A 1 221 ? 16.10060 24.35931 -16.44358 1.000 18.78969 220 ASP A C 1
ATOM 1902 O O . ASP A 1 221 ? 16.60290 24.46273 -15.31604 1.000 20.36487 220 ASP A O 1
ATOM 1907 N N . GLY A 1 222 ? 16.15340 23.22846 -17.13659 1.000 18.29453 221 GLY A N 1
ATOM 1908 C CA . GLY A 1 222 ? 16.79204 22.08464 -16.51730 1.000 18.40321 221 GLY A CA 1
ATOM 1909 C C . GLY A 1 222 ? 17.05584 20.97523 -17.50542 1.000 17.40800 221 GLY A C 1
ATOM 1910 O O . GLY A 1 222 ? 16.67016 21.03756 -18.68080 1.000 18.19507 221 GLY A O 1
ATOM 1911 N N . VAL A 1 223 ? 17.69434 19.93195 -16.98984 1.000 17.77367 222 VAL A N 1
ATOM 1912 C CA . VAL A 1 223 ? 18.07872 18.77006 -17.77520 1.000 16.75029 222 VAL A CA 1
ATOM 1913 C C . VAL A 1 223 ? 17.45561 17.53898 -17.14189 1.000 16.66363 222 VAL A C 1
ATOM 1914 O O . VAL A 1 223 ? 17.55027 17.34996 -15.91603 1.000 17.54034 222 VAL A O 1
ATOM 1918 N N . GLY A 1 224 ? 16.80545 16.72883 -17.96515 1.000 15.34827 223 GLY A N 1
ATOM 1919 C CA . GLY A 1 224 ? 16.30185 15.43353 -17.53408 1.000 16.18068 223 GLY A CA 1
ATOM 1920 C C . GLY A 1 224 ? 17.31219 14.34023 -17.83607 1.000 16.71262 223 GLY A C 1
ATOM 1921 O O . GLY A 1 224 ? 17.78470 14.20891 -18.97041 1.000 17.92879 223 GLY A O 1
ATOM 1922 N N . HIS A 1 225 ? 17.64056 13.55971 -16.81755 1.000 15.09270 224 HIS A N 1
ATOM 1923 C CA . HIS A 1 225 ? 18.54379 12.42056 -16.93731 1.000 16.41677 224 HIS A CA 1
ATOM 1924 C C . HIS A 1 225 ? 17.69256 11.16014 -16.86441 1.000 16.06762 224 HIS A C 1
ATOM 1925 O O . HIS A 1 225 ? 17.22765 10.79029 -15.78018 1.000 18.48016 224 HIS A O 1
ATOM 1932 N N . GLN A 1 226 ? 17.47075 10.50744 -18.01165 1.000 16.24598 225 GLN A N 1
ATOM 1933 C CA . GLN A 1 226 ? 16.59289 9.33356 -18.02065 1.000 16.17551 225 GLN A CA 1
ATOM 1934 C C . GLN A 1 226 ? 17.06736 8.27143 -17.03937 1.000 18.20483 225 GLN A C 1
ATOM 1935 O O . GLN A 1 226 ? 16.25013 7.64380 -16.35731 1.000 18.38374 225 GLN A O 1
ATOM 1941 N N . SER A 1 227 ? 18.38001 8.04374 -16.96311 1.000 17.68055 226 SER A N 1
ATOM 1942 C CA A SER A 1 227 ? 18.96530 7.12661 -15.98007 0.735 16.65815 226 SER A CA 1
ATOM 1943 C CA B SER A 1 227 ? 18.96046 7.12887 -15.97763 0.265 16.10996 226 SER A CA 1
ATOM 1944 C C . SER A 1 227 ? 18.45368 5.69936 -16.17868 1.000 16.60389 226 SER A C 1
ATOM 1945 O O . SER A 1 227 ? 17.99591 5.03153 -15.23810 1.000 17.35574 226 SER A O 1
ATOM 1950 N N . HIS A 1 228 ? 18.53454 5.22645 -17.42463 1.000 17.62593 227 HIS A N 1
ATOM 1951 C CA . HIS A 1 228 ? 18.29776 3.81237 -17.72971 1.000 18.60810 227 HIS A CA 1
ATOM 1952 C C . HIS A 1 228 ? 19.62235 3.10611 -17.47775 1.000 17.82371 227 HIS A C 1
ATOM 1953 O O . HIS A 1 228 ? 20.47832 3.00000 -18.35774 1.000 21.50753 227 HIS A O 1
ATOM 1960 N N . ILE A 1 229 ? 19.80214 2.63528 -16.24311 1.000 17.39589 228 ILE A N 1
ATOM 1961 C CA . ILE A 1 229 ? 21.11080 2.19072 -15.78202 1.000 18.46301 228 ILE A CA 1
ATOM 1962 C C . ILE A 1 229 ? 21.13398 0.69079 -15.51040 1.000 20.57867 228 ILE A C 1
ATOM 1963 O O . ILE A 1 229 ? 20.12804 -0.01570 -15.68669 1.000 21.12721 228 ILE A O 1
ATOM 1968 N N . GLN A 1 230 ? 22.29292 0.20777 -15.06283 1.000 21.46103 229 GLN A N 1
ATOM 1969 C CA . GLN A 1 230 ? 22.55014 -1.19385 -14.77553 1.000 23.18942 229 GLN A CA 1
ATOM 1970 C C . GLN A 1 230 ? 23.13814 -1.30481 -13.37549 1.000 22.91472 229 GLN A C 1
ATOM 1971 O O . GLN A 1 230 ? 23.36963 -0.30454 -12.69145 1.000 24.93681 229 GLN A O 1
ATOM 1977 N N . ILE A 1 231 ? 23.38964 -2.53958 -12.94219 1.000 24.30486 230 ILE A N 1
ATOM 1978 C CA . ILE A 1 231 ? 23.93449 -2.73253 -11.60641 1.000 25.52037 230 ILE A CA 1
ATOM 1979 C C . ILE A 1 231 ? 25.38710 -2.27401 -11.54155 1.000 27.05885 230 ILE A C 1
ATOM 1980 O O . ILE A 1 231 ? 25.85054 -1.80910 -10.49233 1.000 25.48181 230 ILE A O 1
ATOM 1985 N N . GLY A 1 232 ? 26.11273 -2.33518 -12.65632 1.000 29.63128 231 GLY A N 1
ATOM 1986 C CA . GLY A 1 232 ? 27.51842 -1.97612 -12.63400 1.000 29.51401 231 GLY A CA 1
ATOM 1987 C C . GLY A 1 232 ? 27.90626 -0.79430 -13.49739 1.000 28.98898 231 GLY A C 1
ATOM 1988 O O . GLY A 1 232 ? 29.09879 -0.52804 -13.67330 1.000 30.91311 231 GLY A O 1
ATOM 1989 N N . TRP A 1 233 ? 26.91955 -0.05610 -14.01855 1.000 27.45849 232 TRP A N 1
ATOM 1990 C CA . TRP A 1 233 ? 27.19980 1.01171 -14.96839 1.000 26.93590 232 TRP A CA 1
ATOM 1991 C C . TRP A 1 233 ? 25.98070 1.91286 -15.03229 1.000 26.07234 232 TRP A C 1
ATOM 1992 O O . TRP A 1 233 ? 24.85382 1.40297 -14.94643 1.000 25.87457 232 TRP A O 1
ATOM 2003 N N . PRO A 1 234 ? 26.14487 3.24089 -15.17630 1.000 25.55246 233 PRO A N 1
ATOM 2004 C CA . PRO A 1 234 ? 27.39715 3.99762 -15.20676 1.000 26.74140 233 PRO A CA 1
ATOM 2005 C C . PRO A 1 234 ? 27.94189 4.21284 -13.80225 1.000 25.64541 233 PRO A C 1
ATOM 2006 O O . PRO A 1 234 ? 27.27262 3.86091 -12.82370 1.000 26.96125 233 PRO A O 1
ATOM 2010 N N . SER A 1 235 ? 29.14056 4.77992 -13.70248 1.000 25.21842 234 SER A N 1
ATOM 2011 C CA . SER A 1 235 ? 29.75545 4.97626 -12.39797 1.000 26.44880 234 SER A CA 1
ATOM 2012 C C . SER A 1 235 ? 29.06345 6.09782 -11.63405 1.000 22.37196 234 SER A C 1
ATOM 2013 O O . SER A 1 235 ? 28.46345 7.00468 -12.21940 1.000 23.30448 234 SER A O 1
ATOM 2016 N N . ILE A 1 236 ? 29.15903 6.03167 -10.30499 1.000 23.70742 235 ILE A N 1
ATOM 2017 C CA . ILE A 1 236 ? 28.67912 7.13013 -9.46629 1.000 24.40127 235 ILE A CA 1
ATOM 2018 C C . ILE A 1 236 ? 29.44310 8.40823 -9.78910 1.000 25.53040 235 ILE A C 1
ATOM 2019 O O . ILE A 1 236 ? 28.86694 9.50650 -9.84089 1.000 22.62138 235 ILE A O 1
ATOM 2024 N N . GLU A 1 237 ? 30.74844 8.27183 -10.03398 1.000 25.14065 236 GLU A N 1
ATOM 2025 C CA A GLU A 1 237 ? 31.59188 9.42074 -10.33969 0.481 25.90132 236 GLU A CA 1
ATOM 2026 C CA B GLU A 1 237 ? 31.58643 9.42758 -10.33866 0.519 25.69388 236 GLU A CA 1
ATOM 2027 C C . GLU A 1 237 ? 31.11103 10.14276 -11.59514 1.000 23.93291 236 GLU A C 1
ATOM 2028 O O . GLU A 1 237 ? 31.01515 11.37812 -11.61872 1.000 23.40767 236 GLU A O 1
ATOM 2039 N N . ASP A 1 238 ? 30.80380 9.38626 -12.64989 1.000 23.33372 237 ASP A N 1
ATOM 2040 C CA . ASP A 1 238 ? 30.33201 9.99826 -13.88808 1.000 23.22361 237 ASP A CA 1
ATOM 2041 C C . ASP A 1 238 ? 28.94038 10.59717 -13.71631 1.000 21.97531 237 ASP A C 1
ATOM 2042 O O . ASP A 1 238 ? 28.63724 11.65086 -14.28848 1.000 22.64792 237 ASP A O 1
ATOM 2047 N N . THR A 1 239 ? 28.07460 9.93611 -12.94360 1.000 22.72576 238 THR A N 1
ATOM 2048 C CA . THR A 1 239 ? 26.76350 10.50692 -12.64084 1.000 20.36396 238 THR A CA 1
ATOM 2049 C C . THR A 1 239 ? 26.90205 11.83838 -11.91009 1.000 21.73752 238 THR A C 1
ATOM 2050 O O . THR A 1 239 ? 26.25459 12.83330 -12.27243 1.000 19.96836 238 THR A O 1
ATOM 2054 N N . ARG A 1 240 ? 27.74510 11.86705 -10.87379 1.000 21.41213 239 ARG A N 1
ATOM 2055 C CA . ARG A 1 240 ? 27.99562 13.09429 -10.12588 1.000 21.20231 239 ARG A CA 1
ATOM 2056 C C . ARG A 1 240 ? 28.48502 14.20612 -11.04190 1.000 20.95034 239 ARG A C 1
ATOM 2057 O O . ARG A 1 240 ? 27.99392 15.34021 -10.97998 1.000 21.65117 239 ARG A O 1
ATOM 2065 N N . ALA A 1 241 ? 29.46339 13.89806 -11.89628 1.000 20.32712 240 ALA A N 1
ATOM 2066 C CA . ALA A 1 241 ? 30.02277 14.91897 -12.77698 1.000 20.17448 240 ALA A CA 1
ATOM 2067 C C . ALA A 1 241 ? 28.96902 15.48204 -13.71996 1.000 19.88022 240 ALA A C 1
ATOM 2068 O O . ALA A 1 241 ? 28.97847 16.67884 -14.02986 1.000 22.50454 240 ALA A O 1
ATOM 2070 N N . SER A 1 242 ? 28.06410 14.63390 -14.20424 1.000 21.24938 241 SER A N 1
ATOM 2071 C CA . SER A 1 242 ? 27.04730 15.10523 -15.13870 1.000 20.21526 241 SER A CA 1
ATOM 2072 C C . SER A 1 242 ? 26.08339 16.07080 -14.45473 1.000 21.94074 241 SER A C 1
ATOM 2073 O O . SER A 1 242 ? 25.82337 17.16803 -14.96416 1.000 21.43112 241 SER A O 1
ATOM 2076 N N . PHE A 1 243 ? 25.53838 15.67977 -13.29899 1.000 21.86307 242 PHE A N 1
ATOM 2077 C CA . PHE A 1 243 ? 24.66335 16.58060 -12.54830 1.000 21.05180 242 PHE A CA 1
ATOM 2078 C C . PHE A 1 243 ? 25.34533 17.92358 -12.30971 1.000 20.94287 242 PHE A C 1
ATOM 2079 O O . PHE A 1 243 ? 24.74973 18.98866 -12.51251 1.000 20.03165 242 PHE A O 1
ATOM 2087 N N . GLU A 1 244 ? 26.60327 17.89035 -11.86401 1.000 19.27115 243 GLU A N 1
ATOM 2088 C CA . GLU A 1 244 ? 27.28006 19.13772 -11.52756 1.000 20.68476 243 GLU A CA 1
ATOM 2089 C C . GLU A 1 244 ? 27.55299 19.98771 -12.75904 1.000 22.18357 243 GLU A C 1
ATOM 2090 O O . GLU A 1 244 ? 27.54111 21.22525 -12.67182 1.000 23.29133 243 GLU A O 1
ATOM 2096 N N . LYS A 1 245 ? 27.79284 19.36095 -13.91156 1.000 22.22536 244 LYS A N 1
ATOM 2097 C CA . LYS A 1 245 ? 28.05845 20.16435 -15.09884 1.000 24.20108 244 LYS A CA 1
ATOM 2098 C C . LYS A 1 245 ? 26.83432 20.98620 -15.47979 1.000 23.36766 244 LYS A C 1
ATOM 2099 O O . LYS A 1 245 ? 26.95991 22.15128 -15.86870 1.000 25.22073 244 LYS A O 1
ATOM 2105 N N . PHE A 1 246 ? 25.63501 20.41952 -15.34406 1.000 21.08434 245 PHE A N 1
ATOM 2106 C CA . PHE A 1 246 ? 24.46325 21.20913 -15.70545 1.000 19.30939 245 PHE A CA 1
ATOM 2107 C C . PHE A 1 246 ? 24.08290 22.19048 -14.60652 1.000 21.75581 245 PHE A C 1
ATOM 2108 O O . PHE A 1 246 ? 23.61519 23.29561 -14.90570 1.000 22.58438 245 PHE A O 1
ATOM 2116 N N . THR A 1 247 ? 24.31328 21.83295 -13.34146 1.000 21.02206 246 THR A N 1
ATOM 2117 C CA . THR A 1 247 ? 24.16351 22.81572 -12.27408 1.000 21.14736 246 THR A CA 1
ATOM 2118 C C . THR A 1 247 ? 25.04046 24.03506 -12.52726 1.000 23.10642 246 THR A C 1
ATOM 2119 O O . THR A 1 247 ? 24.63604 25.16119 -12.21572 1.000 25.20960 246 THR A O 1
ATOM 2123 N N . SER A 1 248 ? 26.21060 23.84300 -13.14765 1.000 24.19960 247 SER A N 1
ATOM 2124 C CA . SER A 1 248 ? 27.10901 24.97452 -13.38407 1.000 23.26332 247 SER A CA 1
ATOM 2125 C C . SER A 1 248 ? 26.54708 25.97111 -14.38980 1.000 26.00406 247 SER A C 1
ATOM 2126 O O . SER A 1 248 ? 27.04498 27.10082 -14.46391 1.000 30.06269 247 SER A O 1
ATOM 2129 N N . LEU A 1 249 ? 25.53235 25.58823 -15.15627 1.000 25.42682 248 LEU A N 1
ATOM 2130 C CA . LEU A 1 249 ? 24.84954 26.49724 -16.06621 1.000 25.44441 248 LEU A CA 1
ATOM 2131 C C . LEU A 1 249 ? 23.60519 27.12228 -15.44289 1.000 24.73224 248 LEU A C 1
ATOM 2132 O O . LEU A 1 249 ? 22.85533 27.81384 -16.14178 1.000 27.06389 248 LEU A O 1
ATOM 2137 N N . GLY A 1 250 ? 23.36557 26.88715 -14.15245 1.000 23.56549 249 GLY A N 1
ATOM 2138 C CA . GLY A 1 250 ? 22.16678 27.38568 -13.51621 1.000 24.13710 249 GLY A CA 1
ATOM 2139 C C . GLY A 1 250 ? 20.94119 26.53597 -13.75089 1.000 23.57238 249 GLY A C 1
ATOM 2140 O O . GLY A 1 250 ? 19.81990 27.00868 -13.52837 1.000 26.77160 249 GLY A O 1
ATOM 2141 N N . LEU A 1 251 ? 21.11959 25.28847 -14.18087 1.000 20.77694 250 LEU A N 1
ATOM 2142 C CA . LEU A 1 251 ? 20.01761 24.41230 -14.54864 1.000 19.67620 250 LEU A CA 1
ATOM 2143 C C . LEU A 1 251 ? 19.66076 23.47517 -13.40454 1.000 20.62781 250 LEU A C 1
ATOM 2144 O O . LEU A 1 251 ? 20.53910 23.00683 -12.67428 1.000 21.49554 250 LEU A O 1
ATOM 2149 N N . ASP A 1 252 ? 18.36532 23.20090 -13.26721 1.000 18.55667 251 ASP A N 1
ATOM 2150 C CA . ASP A 1 252 ? 17.88773 22.10834 -12.42622 1.000 16.93230 251 ASP A CA 1
ATOM 2151 C C . ASP A 1 252 ? 18.24990 20.77551 -13.07327 1.000 17.95871 251 ASP A C 1
ATOM 2152 O O . ASP A 1 252 ? 18.42757 20.68475 -14.29357 1.000 19.70659 251 ASP A O 1
ATOM 2157 N N . ASN A 1 253 ? 18.38223 19.73728 -12.24789 1.000 16.38643 252 ASN A N 1
ATOM 2158 C CA . ASN A 1 253 ? 18.46158 18.36422 -12.73226 1.000 16.80123 252 ASN A CA 1
ATOM 2159 C C . ASN A 1 253 ? 17.26119 17.57513 -12.23536 1.000 16.04902 252 ASN A C 1
ATOM 2160 O O . ASN A 1 253 ? 16.84538 17.71958 -11.07842 1.000 17.50263 252 ASN A O 1
ATOM 2165 N N . GLN A 1 254 ? 16.73496 16.70250 -13.08822 1.000 15.37170 253 GLN A N 1
ATOM 2166 C CA . GLN A 1 254 ? 15.76558 15.70980 -12.65432 1.000 14.64876 253 GLN A CA 1
ATOM 2167 C C . GLN A 1 254 ? 16.20803 14.35447 -13.16566 1.000 16.75857 253 GLN A C 1
ATOM 2168 O O . GLN A 1 254 ? 16.73432 14.24424 -14.28035 1.000 17.63078 253 GLN A O 1
ATOM 2174 N N . VAL A 1 255 ? 15.99502 13.32616 -12.35324 1.000 14.86601 254 VAL A N 1
ATOM 2175 C CA . VAL A 1 255 ? 16.12300 11.94718 -12.80549 1.000 14.08632 254 VAL A CA 1
ATOM 2176 C C . VAL A 1 255 ? 14.73876 11.53610 -13.28042 1.000 14.48563 254 VAL A C 1
ATOM 2177 O O . VAL A 1 255 ? 13.78072 11.57367 -12.50211 1.000 17.19835 254 VAL A O 1
ATOM 2181 N N . THR A 1 256 ? 14.61562 11.20242 -14.56895 1.000 16.02569 255 THR A N 1
ATOM 2182 C CA . THR A 1 256 ? 13.29270 11.16793 -15.18025 1.000 14.72644 255 THR A CA 1
ATOM 2183 C C . THR A 1 256 ? 12.75558 9.78082 -15.49664 1.000 14.71196 255 THR A C 1
ATOM 2184 O O . THR A 1 256 ? 11.53615 9.63150 -15.57078 1.000 17.29566 255 THR A O 1
ATOM 2188 N N . GLU A 1 257 ? 13.60312 8.77406 -15.73462 1.000 15.38817 256 GLU A N 1
ATOM 2189 C CA . GLU A 1 257 ? 13.09805 7.46847 -16.17701 1.000 15.10537 256 GLU A CA 1
ATOM 2190 C C . GLU A 1 257 ? 13.88873 6.34422 -15.53125 1.000 17.11991 256 GLU A C 1
ATOM 2191 O O . GLU A 1 257 ? 14.24737 5.35899 -16.18592 1.000 17.00273 256 GLU A O 1
ATOM 2197 N N . LEU A 1 258 ? 14.15470 6.47462 -14.23231 1.000 17.25949 257 LEU A N 1
ATOM 2198 C CA . LEU A 1 258 ? 15.06061 5.56824 -13.53982 1.000 15.64786 257 LEU A CA 1
ATOM 2199 C C . LEU A 1 258 ? 14.56345 4.12198 -13.57606 1.000 16.38150 257 LEU A C 1
ATOM 2200 O O . LEU A 1 258 ? 13.41536 3.81417 -13.21766 1.000 16.78553 257 LEU A O 1
ATOM 2205 N N . ASP A 1 259 ? 15.44044 3.23114 -14.01598 1.000 17.72507 258 ASP A N 1
ATOM 2206 C CA . ASP A 1 259 ? 15.25432 1.80075 -13.82444 1.000 17.45436 258 ASP A CA 1
ATOM 2207 C C . ASP A 1 259 ? 16.63366 1.15585 -13.82797 1.000 17.49346 258 ASP A C 1
ATOM 2208 O O . ASP A 1 259 ? 17.57313 1.66391 -14.45210 1.000 18.35834 258 ASP A O 1
ATOM 2213 N N . MET A 1 260 ? 16.77371 0.06664 -13.07207 1.000 17.11568 259 MET A N 1
ATOM 2214 C CA . MET A 1 260 ? 18.06867 -0.59396 -12.92575 1.000 17.84968 259 MET A CA 1
ATOM 2215 C C . MET A 1 260 ? 17.93803 -2.03769 -13.39250 1.000 18.14988 259 MET A C 1
ATOM 2216 O O . MET A 1 260 ? 17.50805 -2.91351 -12.63192 1.000 19.15612 259 MET A O 1
ATOM 2221 N N . SER A 1 261 ? 18.33844 -2.27320 -14.63611 1.000 19.61276 260 SER A N 1
ATOM 2222 C CA . SER A 1 261 ? 18.21957 -3.59020 -15.23696 1.000 21.51682 260 SER A CA 1
ATOM 2223 C C . SER A 1 261 ? 19.09110 -4.59619 -14.49798 1.000 21.25827 260 SER A C 1
ATOM 2224 O O . SER A 1 261 ? 20.14644 -4.25555 -13.94428 1.000 21.32562 260 SER A O 1
ATOM 2227 N N . LEU A 1 262 ? 18.63595 -5.85381 -14.49681 1.000 22.17071 261 LEU A N 1
ATOM 2228 C CA . LEU A 1 262 ? 19.43154 -6.96221 -13.98191 1.000 22.01673 261 LEU A CA 1
ATOM 2229 C C . LEU A 1 262 ? 20.61125 -7.30380 -14.87680 1.000 22.86745 261 LEU A C 1
ATOM 2230 O O . LEU A 1 262 ? 21.49127 -8.06564 -14.45087 1.000 24.83393 261 LEU A O 1
ATOM 2235 N N . TYR A 1 263 ? 20.65214 -6.76639 -16.08969 1.000 24.75541 262 TYR A N 1
ATOM 2236 C CA . TYR A 1 263 ? 21.54567 -7.24867 -17.12947 1.000 25.95063 262 TYR A CA 1
ATOM 2237 C C . TYR A 1 263 ? 22.46316 -6.13624 -17.61528 1.000 28.59029 262 TYR A C 1
ATOM 2238 O O . TYR A 1 263 ? 22.31819 -4.96972 -17.24815 1.000 28.74145 262 TYR A O 1
ATOM 2247 N N . GLY A 1 264 ? 23.42629 -6.52214 -18.44340 1.000 33.67508 263 GLY A N 1
ATOM 2248 C CA . GLY A 1 264 ? 24.25280 -5.58118 -19.16638 1.000 34.15517 263 GLY A CA 1
ATOM 2249 C C . GLY A 1 264 ? 23.57696 -5.16829 -20.45450 1.000 36.37028 263 GLY A C 1
ATOM 2250 O O . GLY A 1 264 ? 22.35924 -5.28611 -20.61223 1.000 35.82241 263 GLY A O 1
ATOM 2251 N N . TRP A 1 265 ? 24.38172 -4.67757 -21.39552 1.000 37.58642 264 TRP A N 1
ATOM 2252 C CA . TRP A 1 265 ? 23.86390 -4.35132 -22.71380 1.000 43.35196 264 TRP A CA 1
ATOM 2253 C C . TRP A 1 265 ? 24.67418 -5.08548 -23.77209 1.000 46.13079 264 TRP A C 1
ATOM 2254 O O . TRP A 1 265 ? 25.91438 -4.98661 -23.78471 1.000 48.28321 264 TRP A O 1
ATOM 2265 N N . PRO A 1 266 ? 24.02306 -5.82568 -24.68298 1.000 47.08311 265 PRO A N 1
ATOM 2266 C CA . PRO A 1 266 ? 22.57137 -6.04896 -24.70929 1.000 46.31328 265 PRO A CA 1
ATOM 2267 C C . PRO A 1 266 ? 22.13664 -6.99708 -23.59306 1.000 44.26284 265 PRO A C 1
ATOM 2268 O O . PRO A 1 266 ? 22.97790 -7.73456 -23.08191 1.000 45.92903 265 PRO A O 1
ATOM 2272 N N . PRO A 1 267 ? 20.85001 -6.97753 -23.21337 1.000 41.15039 266 PRO A N 1
ATOM 2273 C CA . PRO A 1 267 ? 20.39893 -7.84119 -22.11088 1.000 39.24114 266 PRO A CA 1
ATOM 2274 C C . PRO A 1 267 ? 20.31994 -9.31023 -22.49860 1.000 40.80876 266 PRO A C 1
ATOM 2275 O O . PRO A 1 267 ? 19.29872 -9.97016 -22.27699 1.000 40.92901 266 PRO A O 1
ATOM 2279 N N . THR A 1 268 ? 21.40451 -9.82640 -23.07241 1.000 43.82285 267 THR A N 1
ATOM 2280 C CA . THR A 1 268 ? 21.47408 -11.22639 -23.45356 1.000 47.30037 267 THR A CA 1
ATOM 2281 C C . THR A 1 268 ? 21.41658 -12.11710 -22.21829 1.000 47.56462 267 THR A C 1
ATOM 2282 O O . THR A 1 268 ? 21.78284 -11.70964 -21.11116 1.000 49.38425 267 THR A O 1
ATOM 2286 N N . GLY A 1 269 ? 20.94148 -13.34311 -22.41495 1.000 44.17237 268 GLY A N 1
ATOM 2287 C CA . GLY A 1 269 ? 20.86781 -14.30281 -21.32517 1.000 43.53201 268 GLY A CA 1
ATOM 2288 C C . GLY A 1 269 ? 19.92639 -13.90299 -20.20993 1.000 43.25589 268 GLY A C 1
ATOM 2289 O O . GLY A 1 269 ? 20.23510 -14.12220 -19.02997 1.000 46.73741 268 GLY A O 1
ATOM 2290 N N . ALA A 1 270 ? 18.78533 -13.31623 -20.55110 1.000 37.36495 269 ALA A N 1
ATOM 2291 C CA . ALA A 1 270 ? 17.83680 -12.89025 -19.53380 1.000 33.30105 269 ALA A CA 1
ATOM 2292 C C . ALA A 1 270 ? 17.13638 -14.08674 -18.89461 1.000 32.93606 269 ALA A C 1
ATOM 2293 O O . ALA A 1 270 ? 16.95693 -15.14070 -19.51314 1.000 35.36286 269 ALA A O 1
ATOM 2295 N N . TYR A 1 271 ? 16.75060 -13.91807 -17.63331 1.000 31.75201 270 TYR A N 1
ATOM 2296 C CA . TYR A 1 271 ? 15.92243 -14.91450 -16.97190 1.000 30.00625 270 TYR A CA 1
ATOM 2297 C C . TYR A 1 271 ? 14.52317 -14.90767 -17.57836 1.000 30.40070 270 TYR A C 1
ATOM 2298 O O . TYR A 1 271 ? 14.00818 -13.86209 -17.98535 1.000 30.87150 270 TYR A O 1
ATOM 2307 N N . THR A 1 272 ? 13.91143 -16.08728 -17.66954 1.000 30.40038 271 THR A N 1
ATOM 2308 C CA . THR A 1 272 ? 12.58649 -16.18057 -18.26188 1.000 30.52337 271 THR A CA 1
ATOM 2309 C C . THR A 1 272 ? 11.47940 -16.26090 -17.22299 1.000 33.19099 271 THR A C 1
ATOM 2310 O O . THR A 1 272 ? 10.30191 -16.19533 -17.58812 1.000 32.63714 271 THR A O 1
ATOM 2314 N N . SER A 1 273 ? 11.82615 -16.37459 -15.94344 1.000 33.07764 272 SER A N 1
ATOM 2315 C CA . SER A 1 273 ? 10.85511 -16.31974 -14.86362 1.000 33.77467 272 SER A CA 1
ATOM 2316 C C . SER A 1 273 ? 11.49018 -15.59411 -13.69196 1.000 31.65252 272 SER A C 1
ATOM 2317 O O . SER A 1 273 ? 12.71031 -15.63444 -13.50727 1.000 30.59385 272 SER A O 1
ATOM 2320 N N . TYR A 1 274 ? 10.65116 -14.91509 -12.90844 1.000 30.63112 273 TYR A N 1
ATOM 2321 C CA . TYR A 1 274 ? 11.16413 -14.18191 -11.75859 1.000 30.39669 273 TYR A CA 1
ATOM 2322 C C . TYR A 1 274 ? 11.75037 -15.12287 -10.71796 1.000 32.83221 273 TYR A C 1
ATOM 2323 O O . TYR A 1 274 ? 12.68802 -14.74815 -10.00294 1.000 33.04843 273 TYR A O 1
ATOM 2332 N N . ASP A 1 275 ? 11.23779 -16.35660 -10.64278 1.000 33.14214 274 ASP A N 1
ATOM 2333 C CA . ASP A 1 275 ? 11.72634 -17.32051 -9.66385 1.000 36.17936 274 ASP A CA 1
ATOM 2334 C C . ASP A 1 275 ? 13.14806 -17.78095 -9.95181 1.000 36.63403 274 ASP A C 1
ATOM 2335 O O . ASP A 1 275 ? 13.78846 -18.35074 -9.06325 1.000 37.54422 274 ASP A O 1
ATOM 2340 N N . ASP A 1 276 ? 13.65335 -17.55463 -11.16360 1.000 33.41274 275 ASP A N 1
ATOM 2341 C CA . ASP A 1 276 ? 15.02253 -17.91051 -11.50294 1.000 33.76192 275 ASP A CA 1
ATOM 2342 C C . ASP A 1 276 ? 16.03337 -16.81179 -11.17659 1.000 33.15091 275 ASP A C 1
ATOM 2343 O O . ASP A 1 276 ? 17.23839 -17.04864 -11.30718 1.000 35.02669 275 ASP A O 1
ATOM 2348 N N . ILE A 1 277 ? 15.59535 -15.62507 -10.76274 1.000 32.11272 276 ILE A N 1
ATOM 2349 C CA . ILE A 1 277 ? 16.54717 -14.55922 -10.45362 1.000 30.77468 276 ILE A CA 1
ATOM 2350 C C . ILE A 1 277 ? 17.26268 -14.91334 -9.15725 1.000 31.22045 276 ILE A C 1
ATOM 2351 O O . ILE A 1 277 ? 16.60214 -15.11431 -8.12926 1.000 32.20705 276 ILE A O 1
ATOM 2356 N N . PRO A 1 278 ? 18.59186 -14.99668 -9.14759 1.000 30.66534 277 PRO A N 1
ATOM 2357 C CA . PRO A 1 278 ? 19.28806 -15.35721 -7.90884 1.000 31.93263 277 PRO A CA 1
ATOM 2358 C C . PRO A 1 278 ? 19.22606 -14.23718 -6.88220 1.000 31.22875 277 PRO A C 1
ATOM 2359 O O . PRO A 1 278 ? 19.24945 -13.04717 -7.22050 1.000 31.15525 277 PRO A O 1
ATOM 2363 N N . ALA A 1 279 ? 19.13909 -14.64349 -5.61167 1.000 31.67685 278 ALA A N 1
ATOM 2364 C CA . ALA A 1 279 ? 19.04759 -13.68441 -4.51739 1.000 32.11978 278 ALA A CA 1
ATOM 2365 C C . ALA A 1 279 ? 20.24728 -12.74917 -4.50310 1.000 31.76234 278 ALA A C 1
ATOM 2366 O O . ALA A 1 279 ? 20.10756 -11.55219 -4.22133 1.000 28.78384 278 ALA A O 1
ATOM 2368 N N . GLU A 1 280 ? 21.43209 -13.27590 -4.82499 1.000 31.87394 279 GLU A N 1
ATOM 2369 C CA A GLU A 1 280 ? 22.63282 -12.44778 -4.81921 0.444 32.94563 279 GLU A CA 1
ATOM 2370 C CA B GLU A 1 280 ? 22.63948 -12.45567 -4.83040 0.556 33.01638 279 GLU A CA 1
ATOM 2371 C C . GLU A 1 280 ? 22.55036 -11.32505 -5.84667 1.000 30.89926 279 GLU A C 1
ATOM 2372 O O . GLU A 1 280 ? 23.14584 -10.26120 -5.64615 1.000 29.53380 279 GLU A O 1
ATOM 2383 N N . LEU A 1 281 ? 21.81632 -11.53074 -6.94172 1.000 27.91677 280 LEU A N 1
ATOM 2384 C CA . LEU A 1 281 ? 21.67433 -10.46348 -7.92897 1.000 27.44411 280 LEU A CA 1
ATOM 2385 C C . LEU A 1 281 ? 20.76764 -9.35255 -7.40400 1.000 26.99347 280 LEU A C 1
ATOM 2386 O O . LEU A 1 281 ? 21.04637 -8.15908 -7.60300 1.000 25.55012 280 LEU A O 1
ATOM 2391 N N . LEU A 1 282 ? 19.67939 -9.72155 -6.72631 1.000 24.45280 281 LEU A N 1
ATOM 2392 C CA . LEU A 1 282 ? 18.83710 -8.70646 -6.10168 1.000 23.84849 281 LEU A CA 1
ATOM 2393 C C . LEU A 1 282 ? 19.57745 -7.98286 -4.98411 1.000 22.72029 281 LEU A C 1
ATOM 2394 O O . LEU A 1 282 ? 19.34348 -6.78822 -4.75200 1.000 22.92539 281 LEU A O 1
ATOM 2399 N N . GLN A 1 283 ? 20.48621 -8.67476 -4.29791 1.000 25.22163 282 GLN A N 1
ATOM 2400 C CA . GLN A 1 283 ? 21.32797 -8.00092 -3.31526 1.000 25.57086 282 GLN A CA 1
ATOM 2401 C C . GLN A 1 283 ? 22.27743 -7.01059 -3.98291 1.000 25.25445 282 GLN A C 1
ATOM 2402 O O . GLN A 1 283 ? 22.49138 -5.90725 -3.46627 1.000 26.60827 282 GLN A O 1
ATOM 2408 N N . ALA A 1 284 ? 22.86910 -7.38699 -5.12164 1.000 23.59752 283 ALA A N 1
ATOM 2409 C CA . ALA A 1 284 ? 23.74119 -6.45125 -5.83125 1.000 24.38333 283 ALA A CA 1
ATOM 2410 C C . ALA A 1 284 ? 22.96009 -5.22495 -6.29998 1.000 23.44385 283 ALA A C 1
ATOM 2411 O O . ALA A 1 284 ? 23.45973 -4.09279 -6.23277 1.000 22.68510 283 ALA A O 1
ATOM 2413 N N . GLN A 1 285 ? 21.72377 -5.43149 -6.76282 1.000 21.43955 284 GLN A N 1
ATOM 2414 C CA . GLN A 1 285 ? 20.86058 -4.31498 -7.13148 1.000 19.29367 284 GLN A CA 1
ATOM 2415 C C . GLN A 1 285 ? 20.58859 -3.41169 -5.93388 1.000 19.46516 284 GLN A C 1
ATOM 2416 O O . GLN A 1 285 ? 20.60061 -2.18058 -6.05997 1.000 19.45520 284 GLN A O 1
ATOM 2422 N N . ALA A 1 286 ? 20.35993 -4.01261 -4.75837 1.000 21.12940 285 ALA A N 1
ATOM 2423 C CA . ALA A 1 286 ? 20.12003 -3.24067 -3.54071 1.000 18.50295 285 ALA A CA 1
ATOM 2424 C C . ALA A 1 286 ? 21.34222 -2.42273 -3.13854 1.000 20.11249 285 ALA A C 1
ATOM 2425 O O . ALA A 1 286 ? 21.21185 -1.25309 -2.74640 1.000 20.03982 285 ALA A O 1
ATOM 2427 N N . ASP A 1 287 ? 22.53083 -3.02974 -3.20009 1.000 21.69722 286 ASP A N 1
ATOM 2428 C CA . ASP A 1 287 ? 23.75728 -2.29171 -2.91591 1.000 20.86582 286 ASP A CA 1
ATOM 2429 C C . ASP A 1 287 ? 23.90469 -1.10428 -3.85746 1.000 18.60757 286 ASP A C 1
ATOM 2430 O O . ASP A 1 287 ? 24.28219 -0.00808 -3.43053 1.000 19.36917 286 ASP A O 1
ATOM 2435 N N . ARG A 1 288 ? 23.61761 -1.30566 -5.14772 1.000 20.38403 287 ARG A N 1
ATOM 2436 C CA . ARG A 1 288 ? 23.77772 -0.22121 -6.11098 1.000 19.84329 287 ARG A CA 1
ATOM 2437 C C . ARG A 1 288 ? 22.74558 0.87241 -5.88172 1.000 17.85563 287 ARG A C 1
ATOM 2438 O O . ARG A 1 288 ? 23.07548 2.06421 -5.91577 1.000 20.10646 287 ARG A O 1
ATOM 2446 N N . TYR A 1 289 ? 21.49096 0.49157 -5.63239 1.000 17.75403 288 TYR A N 1
ATOM 2447 C CA . TYR A 1 289 ? 20.48176 1.50987 -5.36705 1.000 18.43009 288 TYR A CA 1
ATOM 2448 C C . TYR A 1 289 ? 20.82672 2.30100 -4.10833 1.000 17.60201 288 TYR A C 1
ATOM 2449 O O . TYR A 1 289 ? 20.56413 3.50776 -4.03232 1.000 17.67339 288 TYR A O 1
ATOM 2458 N N . ASP A 1 290 ? 21.40067 1.63662 -3.10369 1.000 16.71004 289 ASP A N 1
ATOM 2459 C CA . ASP A 1 290 ? 21.84799 2.35602 -1.91300 1.000 17.35236 289 ASP A CA 1
ATOM 2460 C C . ASP A 1 290 ? 22.82094 3.47187 -2.27940 1.000 17.80324 289 ASP A C 1
ATOM 2461 O O . ASP A 1 290 ? 22.63927 4.63026 -1.88497 1.000 17.47311 289 ASP A O 1
ATOM 2466 N N . GLN A 1 291 ? 23.86882 3.13138 -3.03466 1.000 18.19784 290 GLN A N 1
ATOM 2467 C CA A GLN A 1 291 ? 24.90012 4.09810 -3.40923 0.524 19.36297 290 GLN A CA 1
ATOM 2468 C CA B GLN A 1 291 ? 24.87168 4.13841 -3.33767 0.476 20.68425 290 GLN A CA 1
ATOM 2469 C C . GLN A 1 291 ? 24.33041 5.19910 -4.28554 1.000 18.61427 290 GLN A C 1
ATOM 2470 O O . GLN A 1 291 ? 24.73317 6.36460 -4.18378 1.000 19.20331 290 GLN A O 1
ATOM 2481 N N . LEU A 1 292 ? 23.41327 4.83119 -5.17978 1.000 20.13437 291 LEU A N 1
ATOM 2482 C CA . LEU A 1 292 ? 22.79248 5.81047 -6.06494 1.000 17.43216 291 LEU A CA 1
ATOM 2483 C C . LEU A 1 292 ? 22.00182 6.84728 -5.27303 1.000 17.67325 291 LEU A C 1
ATOM 2484 O O . LEU A 1 292 ? 22.15853 8.05748 -5.48310 1.000 18.21311 291 LEU A O 1
ATOM 2489 N N . PHE A 1 293 ? 21.14827 6.39605 -4.34544 1.000 17.18468 292 PHE A N 1
ATOM 2490 C CA . PHE A 1 293 ? 20.35513 7.36174 -3.59293 1.000 16.60806 292 PHE A CA 1
ATOM 2491 C C . PHE A 1 293 ? 21.18047 8.10446 -2.55351 1.000 18.25444 292 PHE A C 1
ATOM 2492 O O . PHE A 1 293 ? 20.82040 9.23262 -2.19605 1.000 18.91892 292 PHE A O 1
ATOM 2500 N N . GLU A 1 294 ? 22.30318 7.53210 -2.09821 1.000 18.00436 293 GLU A N 1
ATOM 2501 C CA . GLU A 1 294 ? 23.24555 8.31479 -1.30227 1.000 16.25734 293 GLU A CA 1
ATOM 2502 C C . GLU A 1 294 ? 23.82989 9.45864 -2.12678 1.000 19.11226 293 GLU A C 1
ATOM 2503 O O . GLU A 1 294 ? 23.96956 10.58580 -1.62765 1.000 19.94688 293 GLU A O 1
ATOM 2509 N N . LEU A 1 295 ? 24.13556 9.20390 -3.40481 1.000 18.14493 294 LEU A N 1
ATOM 2510 C CA . LEU A 1 295 ? 24.59022 10.28260 -4.28472 1.000 20.12598 294 LEU A CA 1
ATOM 2511 C C . LEU A 1 295 ? 23.50528 11.33357 -4.47221 1.000 20.37511 294 LEU A C 1
ATOM 2512 O O . LEU A 1 295 ? 23.76996 12.53948 -4.39603 1.000 21.56733 294 LEU A O 1
ATOM 2517 N N . TYR A 1 296 ? 22.27887 10.89284 -4.74775 1.000 18.68267 295 TYR A N 1
ATOM 2518 C CA . TYR A 1 296 ? 21.17794 11.83694 -4.91057 1.000 18.34129 295 TYR A CA 1
ATOM 2519 C C . TYR A 1 296 ? 21.02447 12.71736 -3.67697 1.000 20.61985 295 TYR A C 1
ATOM 2520 O O . TYR A 1 296 ? 20.78189 13.92776 -3.78852 1.000 20.70695 295 TYR A O 1
ATOM 2529 N N . GLU A 1 297 ? 21.16529 12.12335 -2.48999 1.000 22.67054 296 GLU A N 1
ATOM 2530 C CA . GLU A 1 297 ? 21.10167 12.90209 -1.25850 1.000 23.58854 296 GLU A CA 1
ATOM 2531 C C . GLU A 1 297 ? 22.19944 13.95194 -1.20524 1.000 24.44079 296 GLU A C 1
ATOM 2532 O O . GLU A 1 297 ? 21.94316 15.10315 -0.84132 1.000 26.97529 296 GLU A O 1
ATOM 2538 N N A GLU A 1 298 ? 23.42921 13.58866 -1.55998 0.470 24.68379 297 GLU A N 1
ATOM 2539 N N B GLU A 1 298 ? 23.44062 13.54158 -1.51114 0.530 24.84937 297 GLU A N 1
ATOM 2540 C CA A GLU A 1 298 ? 24.50096 14.57511 -1.47249 0.470 24.22544 297 GLU A CA 1
ATOM 2541 C CA B GLU A 1 298 ? 24.58402 14.45360 -1.58299 0.530 24.56071 297 GLU A CA 1
ATOM 2542 C C A GLU A 1 298 ? 24.33625 15.68545 -2.50086 0.470 23.54098 297 GLU A C 1
ATOM 2543 C C B GLU A 1 298 ? 24.25870 15.66037 -2.45276 0.530 23.35680 297 GLU A C 1
ATOM 2544 O O A GLU A 1 298 ? 24.81921 16.80410 -2.28439 0.470 25.62961 297 GLU A O 1
ATOM 2545 O O B GLU A 1 298 ? 24.50624 16.81157 -2.07082 0.530 25.34114 297 GLU A O 1
ATOM 2556 N N . LEU A 1 299 ? 23.65580 15.41047 -3.61304 1.000 23.54774 298 LEU A N 1
ATOM 2557 C CA . LEU A 1 299 ? 23.35481 16.44041 -4.59708 1.000 22.45224 298 LEU A CA 1
ATOM 2558 C C . LEU A 1 299 ? 21.90439 16.90828 -4.53388 1.000 19.56228 298 LEU A C 1
ATOM 2559 O O . LEU A 1 299 ? 21.37975 17.41038 -5.53336 1.000 21.72206 298 LEU A O 1
ATOM 2564 N N . ALA A 1 300 ? 21.24377 16.77080 -3.37750 1.000 19.84175 299 ALA A N 1
ATOM 2565 C CA . ALA A 1 300 ? 19.81337 17.07328 -3.32350 1.000 20.13461 299 ALA A CA 1
ATOM 2566 C C . ALA A 1 300 ? 19.51065 18.52344 -3.68577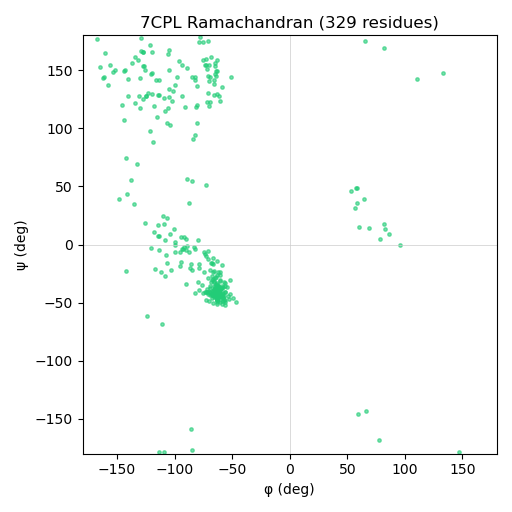 1.000 20.08098 299 ALA A C 1
ATOM 2567 O O . ALA A 1 300 ? 18.44038 18.80855 -4.22933 1.000 20.96457 299 ALA A O 1
ATOM 2569 N N . ALA A 1 301 ? 20.43002 19.45583 -3.40801 1.000 21.39534 300 ALA A N 1
ATOM 2570 C CA . ALA A 1 301 ? 20.20380 20.83407 -3.83913 1.000 22.36237 300 ALA A CA 1
ATOM 2571 C C . ALA A 1 301 ? 20.12508 20.95561 -5.35692 1.000 23.45904 300 ALA A C 1
ATOM 2572 O O . ALA A 1 301 ? 19.52284 21.91120 -5.86335 1.000 26.30682 300 ALA A O 1
ATOM 2574 N N . ASP A 1 302 ? 20.71785 20.00786 -6.08549 1.000 21.71667 301 ASP A N 1
ATOM 2575 C CA . ASP A 1 302 ? 20.80683 20.04360 -7.53906 1.000 21.94323 301 ASP A CA 1
ATOM 2576 C C . ASP A 1 302 ? 19.70074 19.25991 -8.22718 1.000 20.11300 301 ASP A C 1
ATOM 2577 O O . ASP A 1 302 ? 19.63870 19.27300 -9.46123 1.000 19.47185 301 ASP A O 1
ATOM 2582 N N . ILE A 1 303 ? 18.87269 18.53594 -7.47350 1.000 19.21830 302 ILE A N 1
ATOM 2583 C CA . ILE A 1 303 ? 17.92568 17.56882 -8.02544 1.000 16.78988 302 ILE A CA 1
ATOM 2584 C C . ILE A 1 303 ? 16.55424 17.84099 -7.43006 1.000 16.87873 302 ILE A C 1
ATOM 2585 O O . ILE A 1 303 ? 16.36685 17.71820 -6.21347 1.000 19.74819 302 ILE A O 1
ATOM 2590 N N . SER A 1 304 ? 15.58983 18.18585 -8.27506 1.000 16.58416 303 SER A N 1
ATOM 2591 C CA . SER A 1 304 ? 14.25239 18.44563 -7.75445 1.000 15.48625 303 SER A CA 1
ATOM 2592 C C . SER A 1 304 ? 13.36454 17.21374 -7.66758 1.000 15.35825 303 SER A C 1
ATOM 2593 O O . SER A 1 304 ? 12.44883 17.18933 -6.83401 1.000 16.79743 303 SER A O 1
ATOM 2596 N N A SER A 1 305 ? 13.59601 16.19952 -8.49540 0.705 15.04374 304 SER A N 1
ATOM 2597 N N B SER A 1 305 ? 13.64813 16.18061 -8.45504 0.295 16.73958 304 SER A N 1
ATOM 2598 C CA A SER A 1 305 ? 12.73576 15.02982 -8.45437 0.705 16.10195 304 SER A CA 1
ATOM 2599 C CA B SER A 1 305 ? 12.72491 15.06723 -8.59063 0.295 18.10337 304 SER A CA 1
ATOM 2600 C C A SER A 1 305 ? 13.45219 13.84412 -9.07471 0.705 16.38358 304 SER A C 1
ATOM 2601 C C B SER A 1 305 ? 13.46778 13.83858 -9.09860 0.295 17.13251 304 SER A C 1
ATOM 2602 O O A SER A 1 305 ? 14.26795 13.98899 -9.99182 0.705 15.44826 304 SER A O 1
ATOM 2603 O O B SER A 1 305 ? 14.35477 13.95572 -9.94804 0.295 16.51858 304 SER A O 1
ATOM 2608 N N . VAL A 1 306 ? 13.10313 12.66538 -8.57450 1.000 15.82314 305 VAL A N 1
ATOM 2609 C CA . VAL A 1 306 ? 13.64507 11.38909 -9.03022 1.000 16.29780 305 VAL A CA 1
ATOM 2610 C C . VAL A 1 306 ? 12.43653 10.52240 -9.37558 1.000 16.31416 305 VAL A C 1
ATOM 2611 O O . VAL A 1 306 ? 11.64578 10.16343 -8.48988 1.000 16.08238 305 VAL A O 1
ATOM 2615 N N . THR A 1 307 ? 12.27051 10.22047 -10.65962 1.000 16.45433 306 THR A N 1
ATOM 2616 C CA . THR A 1 307 ? 11.13252 9.46719 -11.16896 1.000 14.80600 306 THR A CA 1
ATOM 2617 C C . THR A 1 307 ? 11.60234 8.12169 -11.70578 1.000 15.06126 306 THR A C 1
ATOM 2618 O O . THR A 1 307 ? 12.54010 8.06244 -12.51268 1.000 16.46144 306 THR A O 1
ATOM 2622 N N . PHE A 1 308 ? 10.94391 7.05130 -11.25372 1.000 17.13748 307 PHE A N 1
ATOM 2623 C CA . PHE A 1 308 ? 11.14690 5.70271 -11.76941 1.000 17.35036 307 PHE A CA 1
ATOM 2624 C C . PHE A 1 308 ? 10.27641 5.50558 -13.00313 1.000 17.07720 307 PHE A C 1
ATOM 2625 O O . PHE A 1 308 ? 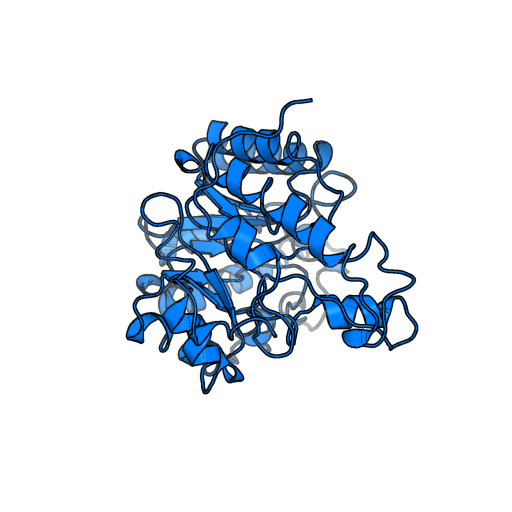9.1375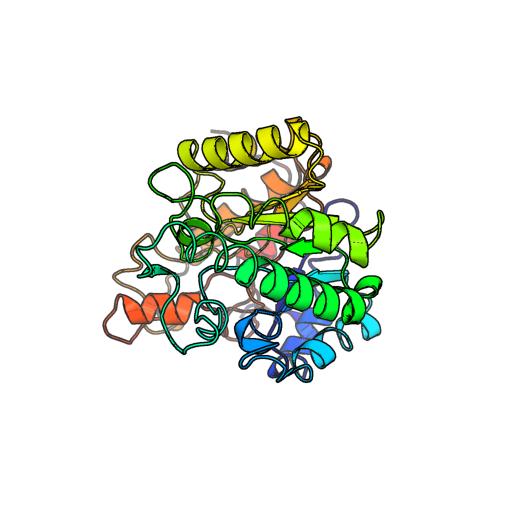2 5.97589 -13.04514 1.000 18.07633 307 PHE A O 1
ATOM 2633 N N . TRP A 1 309 ? 10.78983 4.76288 -13.98913 1.000 16.55410 308 TRP A N 1
ATOM 2634 C CA . TRP A 1 309 ? 10.01644 4.51172 -15.20482 1.000 16.45653 308 TRP A CA 1
ATOM 2635 C C . TRP A 1 309 ? 9.08413 3.30682 -15.01455 1.000 16.24285 308 TRP A C 1
ATOM 2636 O O . TRP A 1 309 ? 9.08311 2.34010 -15.78316 1.000 17.77510 308 TRP A O 1
ATOM 2647 N N . GLY A 1 310 ? 8.26754 3.39785 -13.97131 1.000 17.91331 309 GLY A N 1
ATOM 2648 C CA . GLY A 1 310 ? 7.33883 2.34053 -13.61792 1.000 17.61028 309 GLY A CA 1
ATOM 2649 C C . GLY A 1 310 ? 7.15360 2.29156 -12.11295 1.000 17.39935 309 GLY A C 1
ATOM 2650 O O . GLY A 1 310 ? 7.72883 3.08346 -11.36788 1.000 17.56560 309 GLY A O 1
ATOM 2651 N N . ILE A 1 311 ? 6.33153 1.32999 -11.68014 1.000 18.66488 310 ILE A N 1
ATOM 2652 C CA . ILE A 1 311 ? 5.93339 1.18875 -10.28137 1.000 18.28115 310 ILE A CA 1
ATOM 2653 C C . ILE A 1 311 ? 6.57357 -0.06654 -9.70343 1.000 18.71899 310 ILE A C 1
ATOM 2654 O O . ILE A 1 311 ? 7.45908 0.01101 -8.83947 1.000 19.11002 310 ILE A O 1
ATOM 2659 N N . ALA A 1 312 ? 6.12680 -1.22765 -10.17217 1.000 17.40684 311 ALA A N 1
ATOM 2660 C CA . ALA A 1 312 ? 6.63914 -2.51237 -9.72488 1.000 18.38676 311 ALA A CA 1
ATOM 2661 C C . ALA A 1 312 ? 7.05564 -3.33226 -10.93972 1.000 20.77498 311 ALA A C 1
ATOM 2662 O O . ALA A 1 312 ? 6.70086 -3.02087 -12.08330 1.000 19.67927 311 ALA A O 1
ATOM 2664 N N . ASP A 1 313 ? 7.81270 -4.40002 -10.67327 1.000 19.18174 312 ASP A N 1
ATOM 2665 C CA . ASP A 1 313 ? 8.48000 -5.16119 -11.72827 1.000 19.23105 312 ASP A CA 1
ATOM 2666 C C . ASP A 1 313 ? 7.52058 -5.82756 -12.70556 1.000 20.50087 312 ASP A C 1
ATOM 2667 O O . ASP A 1 313 ? 7.97142 -6.27936 -13.76789 1.000 20.25917 312 ASP A O 1
ATOM 2672 N N . ASN A 1 314 ? 6.22731 -5.91252 -12.37902 1.000 19.39387 313 ASN A N 1
ATOM 2673 C CA . ASN A 1 314 ? 5.27851 -6.53336 -13.29774 1.000 20.37533 313 ASN A CA 1
ATOM 2674 C C . ASN A 1 314 ? 4.93575 -5.65953 -14.49924 1.000 20.21949 313 ASN A C 1
ATOM 2675 O O . ASN A 1 314 ? 4.23737 -6.13661 -15.39778 1.000 25.10547 313 ASN A O 1
ATOM 2680 N N . HIS A 1 315 ? 5.40138 -4.41100 -14.55026 1.000 19.83450 314 HIS A N 1
ATOM 2681 C CA . HIS A 1 315 ? 5.19434 -3.56897 -15.72815 1.000 18.14596 314 HIS A CA 1
ATOM 2682 C C . HIS A 1 315 ? 6.43119 -2.70590 -15.93708 1.000 17.56678 314 HIS A C 1
ATOM 2683 O O . HIS A 1 315 ? 6.66459 -1.74573 -15.18891 1.000 19.83200 314 HIS A O 1
ATOM 2690 N N . THR A 1 316 ? 7.21154 -3.03664 -16.96087 1.000 19.06797 315 THR A N 1
ATOM 2691 C CA . THR A 1 316 ? 8.39500 -2.26440 -17.31098 1.000 19.81834 315 THR A CA 1
ATOM 2692 C C . THR A 1 316 ? 8.74603 -2.52804 -18.76678 1.000 20.69946 315 THR A C 1
ATOM 2693 O O . THR A 1 316 ? 8.72145 -3.67859 -19.21837 1.000 21.28487 315 THR A O 1
ATOM 2697 N N . TRP A 1 317 ? 9.09413 -1.45559 -19.48812 1.000 20.52454 316 TRP A N 1
ATOM 2698 C CA . TRP A 1 317 ? 9.55133 -1.60089 -20.86636 1.000 19.19696 316 TRP A CA 1
ATOM 2699 C C . TRP A 1 317 ? 10.78556 -2.48509 -20.97427 1.000 21.38274 316 TRP A C 1
ATOM 2700 O O . TRP A 1 317 ? 11.09157 -2.97280 -22.06933 1.000 21.25268 316 TRP A O 1
ATOM 2711 N N . LEU A 1 318 ? 11.49308 -2.71753 -19.86685 1.000 20.51966 317 LEU A N 1
ATOM 2712 C CA . LEU A 1 318 ? 12.65855 -3.58939 -19.90903 1.000 21.16754 317 LEU A CA 1
ATOM 2713 C C . LEU A 1 318 ? 12.27397 -5.04452 -20.14715 1.000 22.39121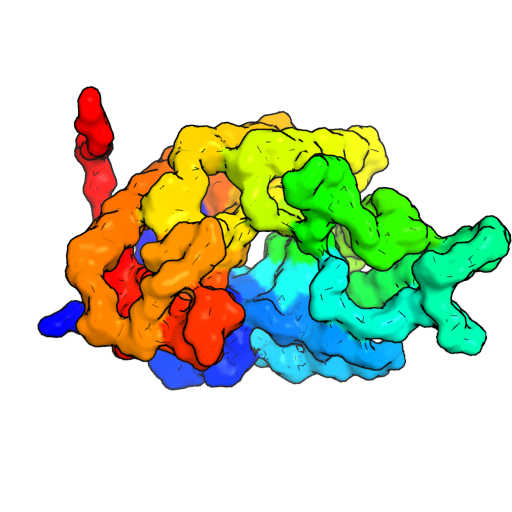 317 LEU A C 1
ATOM 2714 O O . LEU A 1 318 ? 13.11469 -5.82229 -20.60851 1.000 23.20135 317 LEU A O 1
ATOM 2719 N N . ASP A 1 319 ? 11.02783 -5.42715 -19.85316 1.000 21.48348 318 ASP A N 1
ATOM 2720 C CA . ASP A 1 319 ? 10.56691 -6.76063 -20.22163 1.000 23.45453 318 ASP A CA 1
ATOM 2721 C C . ASP A 1 319 ? 10.56534 -6.92161 -21.73672 1.000 25.00633 318 ASP A C 1
ATOM 2722 O O . ASP A 1 319 ? 11.06561 -7.91939 -22.26937 1.000 24.12671 318 ASP A O 1
ATOM 2727 N N . GLY A 1 320 ? 10.00752 -5.93980 -22.45052 1.000 25.61598 319 GLY A N 1
ATOM 2728 C CA . GLY A 1 320 ? 10.03398 -5.99648 -23.90420 1.000 26.58384 319 GLY A CA 1
ATOM 2729 C C . GLY A 1 320 ? 11.44302 -5.96889 -24.45962 1.000 27.26610 319 GLY A C 1
ATOM 2730 O O . GLY A 1 320 ? 11.74702 -6.65147 -25.43978 1.000 28.95094 319 GLY A O 1
ATOM 2731 N N . ARG A 1 321 ? 12.33060 -5.20031 -23.82457 1.000 25.74673 320 ARG A N 1
ATOM 2732 C CA . ARG A 1 321 ? 13.71784 -5.15784 -24.27085 1.000 28.17823 320 ARG A CA 1
ATOM 2733 C C . ARG A 1 321 ? 14.39716 -6.50935 -24.08904 1.000 27.77346 320 ARG A C 1
ATOM 2734 O O . ARG A 1 321 ? 15.15026 -6.95929 -24.96146 1.000 29.47296 320 ARG A O 1
ATOM 2742 N N . ALA A 1 322 ? 14.14068 -7.17309 -22.96150 1.000 26.24425 321 ALA A N 1
ATOM 2743 C CA . ALA A 1 322 ? 14.67525 -8.51360 -22.74964 1.000 25.73764 321 ALA A CA 1
ATOM 2744 C C . ALA A 1 322 ? 14.20144 -9.47333 -23.83730 1.000 27.91987 321 ALA A C 1
ATOM 2745 O O . ALA A 1 322 ? 14.99623 -10.24524 -24.38939 1.000 29.35908 321 ALA A O 1
ATOM 2747 N N . ARG A 1 323 ? 12.90653 -9.42492 -24.17248 1.000 27.33804 322 ARG A N 1
ATOM 2748 C CA . ARG A 1 323 ? 12.37334 -10.30863 -25.20813 1.000 28.60402 322 ARG A CA 1
ATOM 2749 C C . ARG A 1 323 ? 12.98652 -10.01260 -26.56869 1.000 28.90576 322 ARG A C 1
ATOM 2750 O O . ARG A 1 323 ? 13.18392 -10.92870 -27.37268 1.000 31.95546 322 ARG A O 1
ATOM 2758 N N . GLU A 1 324 ? 13.29871 -8.74577 -26.83814 1.000 32.63831 323 GLU A N 1
ATOM 2759 C CA . GLU A 1 324 ? 13.87379 -8.37049 -28.12396 1.000 37.33810 323 GLU A CA 1
ATOM 2760 C C . GLU A 1 324 ? 15.19405 -9.08098 -28.37285 1.000 37.92988 323 GLU A C 1
ATOM 2761 O O . GLU A 1 324 ? 15.49459 -9.46987 -29.50799 1.000 38.85570 323 GLU A O 1
ATOM 2767 N N . TYR A 1 325 ? 16.00363 -9.24477 -27.32945 1.000 35.82568 324 TYR A N 1
ATOM 2768 C CA . TYR A 1 325 ? 17.34117 -9.79719 -27.46888 1.000 35.55831 324 TYR A CA 1
ATOM 2769 C C . TYR A 1 325 ? 17.43307 -11.24145 -27.00053 1.000 35.92970 324 TYR A C 1
ATOM 2770 O O . TYR A 1 325 ? 18.53726 -11.79263 -26.92763 1.000 37.26855 324 TYR A O 1
ATOM 2779 N N . ASN A 1 326 ? 16.29899 -11.87631 -26.70350 1.000 35.30794 325 ASN A N 1
ATOM 2780 C CA . ASN A 1 326 ? 16.30516 -13.26115 -26.25211 1.000 34.76019 325 ASN A CA 1
ATOM 2781 C C . ASN A 1 326 ? 15.22784 -14.07853 -26.96005 1.000 34.91804 325 ASN A C 1
ATOM 2782 O O . ASN A 1 326 ? 14.61931 -14.96715 -26.35542 1.000 34.58784 325 ASN A O 1
ATOM 2787 N N . ASN A 1 327 ? 14.97506 -13.77182 -28.23456 1.000 37.27763 326 ASN A N 1
ATOM 2788 C CA . ASN A 1 327 ? 14.08138 -14.55360 -29.08925 1.000 38.77897 326 ASN A CA 1
ATOM 2789 C C . ASN A 1 327 ? 12.66642 -14.63732 -28.51756 1.000 36.92763 326 ASN A C 1
ATOM 2790 O O . ASN A 1 327 ? 11.98076 -15.65239 -28.65138 1.000 38.47996 326 ASN A O 1
ATOM 2795 N N . GLY A 1 328 ? 12.21786 -13.55266 -27.89082 1.000 34.48135 327 GLY A N 1
ATOM 2796 C CA . GLY A 1 328 ? 10.83178 -13.41022 -27.50493 1.000 33.24622 327 GLY A CA 1
ATOM 2797 C C . GLY A 1 328 ? 10.48506 -13.79987 -26.08469 1.000 33.10159 327 GLY A C 1
ATOM 2798 O O . GLY A 1 328 ? 9.31277 -13.68791 -25.70824 1.000 32.88546 327 GLY A O 1
ATOM 2799 N N . VAL A 1 329 ? 11.45080 -14.25278 -25.28557 1.000 30.32584 328 VAL A N 1
ATOM 2800 C CA . VAL A 1 329 ? 11.20229 -14.62309 -23.89705 1.000 31.32427 328 VAL A CA 1
ATOM 2801 C C . VAL A 1 329 ? 12.18873 -13.87607 -23.01143 1.000 33.74096 328 VAL A C 1
ATOM 2802 O O . VAL A 1 329 ? 13.27562 -13.49254 -23.44992 1.000 37.42563 328 VAL A O 1
ATOM 2806 N N . GLY A 1 330 ? 11.79823 -13.65070 -21.76223 1.000 32.67335 329 GLY A N 1
ATOM 2807 C CA . GLY A 1 330 ? 12.67002 -12.99316 -20.80430 1.000 28.61764 329 GLY A CA 1
ATOM 2808 C C . GLY A 1 330 ? 11.94883 -11.89392 -20.05102 1.000 27.61370 329 GLY A C 1
ATOM 2809 O O . GLY A 1 330 ? 11.05196 -11.23005 -20.57565 1.000 29.92231 329 GLY A O 1
ATOM 2810 N N . ILE A 1 331 ? 12.34394 -11.70230 -18.79363 1.000 25.54314 330 ILE A N 1
ATOM 2811 C CA . ILE A 1 331 ? 11.80934 -10.63377 -17.96063 1.000 23.55938 330 ILE A CA 1
ATOM 2812 C C . ILE A 1 331 ? 12.96699 -9.85489 -17.34428 1.000 24.92019 330 ILE A C 1
ATOM 2813 O O . ILE A 1 331 ? 14.12047 -10.28661 -17.36105 1.000 25.02195 330 ILE A O 1
ATOM 2818 N N . ASP A 1 332 ? 12.63195 -8.69091 -16.79164 1.000 23.02609 331 ASP A N 1
ATOM 2819 C CA . ASP A 1 332 ? 13.57013 -7.86207 -16.04763 1.000 23.27835 331 ASP A CA 1
ATOM 2820 C C . ASP A 1 332 ? 12.87349 -7.39488 -14.77445 1.000 22.87221 331 ASP A C 1
ATOM 2821 O O . ASP A 1 332 ? 11.64531 -7.44179 -14.66224 1.000 23.41247 331 ASP A O 1
ATOM 2826 N N . ALA A 1 333 ? 13.66774 -6.95402 -13.80397 1.000 20.73580 332 ALA A N 1
ATOM 2827 C CA . ALA A 1 333 ? 13.16865 -6.64691 -12.46062 1.000 21.34310 332 ALA A CA 1
ATOM 2828 C C . ALA A 1 333 ? 13.89086 -5.41744 -11.92967 1.000 21.04240 332 ALA A C 1
ATOM 2829 O O . ALA A 1 333 ? 14.75319 -5.51338 -11.04767 1.000 20.37775 332 ALA A O 1
ATOM 2831 N N . PRO A 1 334 ? 13.54567 -4.23532 -12.43939 1.000 19.70593 333 PRO A N 1
ATOM 2832 C CA . PRO A 1 334 ? 14.36631 -3.03738 -12.21512 1.000 18.04326 333 PRO A CA 1
ATOM 2833 C C . PRO A 1 334 ? 14.00070 -2.16075 -11.02557 1.000 18.24998 333 PRO A C 1
ATOM 2834 O O . PRO A 1 334 ? 14.70984 -1.17650 -10.79447 1.000 18.11253 333 PRO A O 1
ATOM 2838 N N . PHE A 1 335 ? 12.93772 -2.44882 -10.28004 1.000 18.70061 334 PHE A N 1
ATOM 2839 C CA . PHE A 1 335 ? 12.39836 -1.51198 -9.30388 1.000 18.03536 334 PHE A CA 1
ATOM 2840 C C . PHE A 1 335 ? 12.67012 -2.00138 -7.88646 1.000 19.79674 334 PHE A C 1
ATOM 2841 O O . PHE A 1 335 ? 13.29451 -3.04252 -7.67281 1.000 21.16817 334 PHE A O 1
ATOM 2849 N N . VAL A 1 336 ? 12.18229 -1.23527 -6.89947 1.000 18.55401 335 VAL A N 1
ATOM 2850 C CA . VAL A 1 336 ? 12.29050 -1.66693 -5.50734 1.000 18.20056 335 VAL A CA 1
ATOM 2851 C C . VAL A 1 336 ? 11.06803 -2.45452 -5.05720 1.000 18.67360 335 VAL A C 1
ATOM 2852 O O . VAL A 1 336 ? 11.02765 -2.92142 -3.90908 1.000 19.25601 335 VAL A O 1
ATOM 2856 N N . PHE A 1 337 ? 10.06856 -2.60991 -5.92437 1.000 18.66251 336 PHE A N 1
ATOM 2857 C CA . PHE A 1 337 ? 8.87790 -3.41256 -5.66279 1.000 17.57572 336 PHE A CA 1
ATOM 2858 C C . PHE A 1 337 ? 8.81389 -4.51170 -6.71610 1.000 18.48195 336 PHE A C 1
ATOM 2859 O O . PHE A 1 337 ? 8.93786 -4.22879 -7.91420 1.000 20.80116 336 PHE A O 1
ATOM 2867 N N . ASP A 1 338 ? 8.63280 -5.75999 -6.27691 1.000 20.26888 337 ASP A N 1
ATOM 2868 C CA . ASP A 1 338 ? 8.75075 -6.88125 -7.20092 1.000 19.75579 337 ASP A CA 1
ATOM 2869 C C . ASP A 1 338 ? 7.43655 -7.12906 -7.94562 1.000 21.16770 337 ASP A C 1
ATOM 2870 O O . ASP A 1 338 ? 6.45912 -6.39033 -7.80266 1.000 20.70736 337 ASP A O 1
ATOM 2875 N N . HIS A 1 339 ? 7.41980 -8.18725 -8.76685 1.000 20.56568 338 HIS A N 1
ATOM 2876 C CA . HIS A 1 339 ? 6.29233 -8.41464 -9.66637 1.000 20.47994 338 HIS A CA 1
ATOM 2877 C C . HIS A 1 339 ? 5.00164 -8.75594 -8.93138 1.000 22.78667 338 HIS A C 1
ATOM 2878 O O . HIS A 1 339 ? 3.92870 -8.65612 -9.53377 1.000 23.52950 338 HIS A O 1
ATOM 2885 N N . ASN A 1 340 ? 5.07697 -9.15128 -7.65795 1.000 22.46595 339 ASN A N 1
ATOM 2886 C CA . ASN A 1 340 ? 3.89649 -9.36690 -6.82772 1.000 23.57740 339 ASN A CA 1
ATOM 2887 C C . ASN A 1 340 ? 3.61531 -8.19398 -5.89064 1.000 23.02172 339 ASN A C 1
ATOM 2888 O O . ASN A 1 340 ? 2.82498 -8.34724 -4.94926 1.000 24.34765 339 ASN A O 1
ATOM 2893 N N . TYR A 1 341 ? 4.25843 -7.04146 -6.11310 1.000 20.34794 340 TYR A N 1
ATOM 2894 C CA . TYR A 1 341 ? 4.17476 -5.83391 -5.28586 1.000 20.08215 340 TYR A CA 1
ATOM 2895 C C . TYR A 1 341 ? 4.82689 -6.00340 -3.91649 1.000 21.75944 340 TYR A C 1
ATOM 2896 O O . TYR A 1 341 ? 4.61461 -5.16796 -3.02155 1.000 23.17567 340 TYR A O 1
ATOM 2905 N N . ARG A 1 342 ? 5.62095 -7.04746 -3.71507 1.000 21.79802 341 ARG A N 1
ATOM 2906 C CA A ARG A 1 342 ? 6.35113 -7.20547 -2.46591 0.510 22.65652 341 ARG A CA 1
ATOM 2907 C CA B ARG A 1 342 ? 6.35529 -7.21121 -2.46845 0.490 22.87972 341 ARG A CA 1
ATOM 2908 C C . ARG A 1 342 ? 7.65236 -6.41433 -2.51188 1.000 22.77718 341 ARG A C 1
ATOM 2909 O O . ARG A 1 342 ? 8.30123 -6.31642 -3.55792 1.000 22.72092 341 ARG A O 1
ATOM 2924 N N . VAL A 1 343 ? 8.03344 -5.84077 -1.36538 1.000 22.69802 342 VAL A N 1
ATOM 2925 C CA . VAL A 1 343 ? 9.25432 -5.05121 -1.33691 1.000 22.29617 342 VAL A CA 1
ATOM 2926 C C . VAL A 1 343 ? 10.46372 -5.95165 -1.60604 1.000 21.00085 342 VAL A C 1
ATOM 2927 O O . VAL A 1 343 ? 10.48849 -7.13836 -1.24617 1.000 22.00267 342 VAL A O 1
ATOM 2931 N N . LYS A 1 344 ? 11.46165 -5.38537 -2.26576 1.000 19.84640 343 LYS A N 1
ATOM 2932 C CA . LYS A 1 344 ? 12.71711 -6.05317 -2.57007 1.000 20.05880 343 LYS A CA 1
ATOM 2933 C C . LYS A 1 344 ? 13.81776 -5.54223 -1.65306 1.000 19.91034 343 LYS A C 1
ATOM 2934 O O . LYS A 1 344 ? 13.65537 -4.52506 -0.97150 1.000 20.50424 343 LYS A O 1
ATOM 2940 N N . PRO A 1 345 ? 14.97137 -6.22313 -1.61014 1.000 21.86996 344 PRO A N 1
ATOM 2941 C CA . PRO A 1 345 ? 16.08763 -5.69692 -0.80806 1.000 21.65285 344 PRO A CA 1
ATOM 2942 C C . PRO A 1 345 ? 16.41876 -4.24918 -1.12726 1.000 19.42541 344 PRO A C 1
ATOM 2943 O O . PRO A 1 345 ? 16.83831 -3.50456 -0.22656 1.000 21.21151 344 PRO A O 1
ATOM 2947 N N . ALA A 1 346 ? 16.20762 -3.81378 -2.37418 1.000 20.04154 345 ALA A N 1
ATOM 2948 C CA . ALA A 1 346 ? 16.50320 -2.42704 -2.72251 1.000 19.11972 345 ALA A CA 1
ATOM 2949 C C . ALA A 1 346 ? 15.58778 -1.44974 -2.00292 1.000 18.55706 345 ALA A C 1
ATOM 2950 O O . ALA A 1 346 ? 16.01219 -0.32221 -1.71638 1.000 19.02122 345 ALA A O 1
ATOM 2952 N N . TYR A 1 347 ? 14.32947 -1.83640 -1.73804 1.000 18.46709 346 TYR A N 1
ATOM 2953 C CA . TYR A 1 347 ? 13.43558 -0.94381 -1.00439 1.000 19.04823 346 TYR A CA 1
ATOM 2954 C C . TYR A 1 347 ? 14.01909 -0.61046 0.36161 1.000 17.59157 346 TYR A C 1
ATOM 2955 O O . TYR A 1 347 ? 14.10357 0.56256 0.75165 1.000 18.42275 346 TYR A O 1
ATOM 2964 N N . TRP A 1 348 ? 14.41141 -1.63804 1.11685 1.000 18.50388 347 TRP A N 1
ATOM 2965 C CA . TRP A 1 348 ? 14.95978 -1.39391 2.44528 1.000 18.55942 347 TRP A CA 1
ATOM 2966 C C . TRP A 1 348 ? 16.19578 -0.51059 2.37086 1.000 18.84018 347 TRP A C 1
ATOM 2967 O O . TRP A 1 348 ? 16.41284 0.33606 3.24326 1.000 19.72542 347 TRP A O 1
ATOM 2978 N N . ARG A 1 349 ? 17.00637 -0.67263 1.32421 1.000 19.24145 348 ARG A N 1
ATOM 2979 C CA . ARG A 1 349 ? 18.25525 0.07049 1.24972 1.000 19.81398 348 ARG A CA 1
ATOM 2980 C C . ARG A 1 349 ? 18.07913 1.52118 0.80584 1.000 18.40005 348 ARG A C 1
ATOM 2981 O O . ARG A 1 349 ? 18.99674 2.31815 1.00364 1.000 20.34992 348 ARG A O 1
ATOM 2989 N N . ILE A 1 350 ? 16.94727 1.90533 0.21988 1.000 17.35638 349 ILE A N 1
ATOM 2990 C CA . ILE A 1 350 ? 16.72220 3.32073 -0.06355 1.000 17.51940 349 ILE A CA 1
ATOM 2991 C C . ILE A 1 350 ? 15.68603 3.95367 0.85202 1.000 16.57633 349 ILE A C 1
ATOM 2992 O O . ILE A 1 350 ? 15.55214 5.19049 0.84796 1.000 20.06744 349 ILE A O 1
ATOM 2997 N N . ILE A 1 351 ? 14.97394 3.16989 1.66052 1.000 17.09697 350 ILE A N 1
ATOM 2998 C CA . ILE A 1 351 ? 14.15012 3.77203 2.70235 1.000 17.68832 350 ILE A CA 1
ATOM 2999 C C . ILE A 1 351 ? 14.95470 4.05580 3.96709 1.000 17.68731 350 ILE A C 1
ATOM 3000 O O . ILE A 1 351 ? 14.56953 4.93464 4.75097 1.000 19.30147 350 ILE A O 1
ATOM 3005 N N . ASP A 1 352 ? 16.07857 3.36960 4.17389 1.000 19.67195 351 ASP A N 1
ATOM 3006 C CA . ASP A 1 352 ? 16.71731 3.42790 5.47849 1.000 17.83209 351 ASP A CA 1
ATOM 3007 C C . ASP A 1 352 ? 17.43704 4.76660 5.67405 1.000 17.54110 351 ASP A C 1
ATOM 3008 O O . ASP A 1 352 ? 17.52837 5.61114 4.76388 1.000 18.44921 351 ASP A O 1
ATOM 3013 N N . LEU A 1 353 ? 17.94305 4.95633 6.89400 1.000 19.52097 352 LEU A N 1
ATOM 3014 C CA . LEU A 1 353 ? 18.70677 6.13698 7.27291 1.000 19.03700 352 LEU A CA 1
ATOM 3015 C C . LEU A 1 353 ? 20.17654 5.81109 7.49833 1.000 19.91768 352 LEU A C 1
ATOM 3016 O O . LEU A 1 353 ? 20.87008 6.52114 8.23985 1.000 21.93428 352 LEU A O 1
ATOM 3021 N N . GLU A 1 354 ? 20.65909 4.74414 6.87365 1.000 19.82736 353 GLU A N 1
ATOM 3022 C CA . GLU A 1 354 ? 22.05366 4.36148 7.00712 1.000 19.77541 353 GLU A CA 1
ATOM 3023 C C . GLU A 1 354 ? 22.96774 5.49609 6.54599 1.000 19.84196 353 GLU A C 1
ATOM 3024 O O . GLU A 1 354 ? 22.72451 6.13838 5.51698 1.000 20.22170 353 GLU A O 1
ATOM 3030 N N . HIS A 1 355 ? 24.01690 5.76163 7.32998 1.000 17.89806 354 HIS A N 1
ATOM 3031 C CA . HIS A 1 355 ? 24.90266 6.87924 7.02511 1.000 16.54800 354 HIS A CA 1
ATOM 3032 C C . HIS A 1 355 ? 26.33102 6.58037 7.47869 1.000 18.54376 354 HIS A C 1
ATOM 3033 O O . HIS A 1 355 ? 27.04571 7.46776 7.96009 1.000 20.06356 354 HIS A O 1
ATOM 3040 N N . HIS A 1 356 ? 26.78240 5.33983 7.29415 1.000 18.45594 355 HIS A N 1
ATOM 3041 C CA . HIS A 1 356 ? 28.12161 4.98112 7.74286 1.000 19.14244 355 HIS A CA 1
ATOM 3042 C C . HIS A 1 356 ? 29.16669 4.96957 6.63364 1.000 19.27666 355 HIS A C 1
ATOM 3043 O O . HIS A 1 356 ? 30.34377 4.71631 6.92515 1.000 21.47934 355 HIS A O 1
ATOM 3050 N N . HIS A 1 357 ? 28.77188 5.27418 5.39152 1.000 19.00679 356 HIS A N 1
ATOM 3051 C CA . HIS A 1 357 ? 29.63565 5.31972 4.21287 1.000 16.30485 356 HIS A CA 1
ATOM 3052 C C . HIS A 1 357 ? 30.18530 3.93850 3.87071 1.000 19.18060 356 HIS A C 1
ATOM 3053 O O . HIS A 1 357 ? 29.93749 2.95742 4.58350 1.000 22.69806 356 HIS A O 1
ATOM 3060 N N . HIS A 1 358 ? 30.90156 3.84915 2.75297 1.000 19.95599 357 HIS A N 1
ATOM 3061 C CA . HIS A 1 358 ? 31.30693 2.57069 2.19084 1.000 19.92184 357 HIS A CA 1
ATOM 3062 C C . HIS A 1 358 ? 32.75121 2.68308 1.71286 1.000 23.52117 357 HIS A C 1
ATOM 3063 O O . HIS A 1 358 ? 33.07699 2.42114 0.56031 1.000 28.80889 357 HIS A O 1
ATOM 3070 N N . HIS A 1 359 ? 33.62829 3.07513 2.63038 1.000 24.07225 358 HIS A N 1
ATOM 3071 C CA . HIS A 1 359 ? 35.02030 3.32233 2.29159 1.000 26.39185 358 HIS A CA 1
ATOM 3072 C C . HIS A 1 359 ? 35.76941 2.01920 2.04888 1.000 33.95362 358 HIS A C 1
ATOM 3073 O O . HIS A 1 359 ? 35.41441 0.96185 2.57411 1.000 34.86922 358 HIS A O 1
ATOM 3080 N N . HIS A 1 360 ? 36.82521 2.11020 1.24954 1.000 41.34818 359 HIS A N 1
ATOM 3081 C CA . HIS A 1 360 ? 37.64437 0.94537 0.92830 1.000 52.27562 359 HIS A CA 1
ATOM 3082 C C . HIS A 1 360 ? 39.11833 1.31055 0.99200 1.000 53.71657 359 HIS A C 1
ATOM 3083 O O . HIS A 1 360 ? 39.47975 2.34297 1.55678 1.000 54.85531 359 HIS A O 1
#

Radius of gyration: 20.56 Å; Cα contacts (8 Å, |Δi|>4): 692; chains: 1; bounding box: 46×52×62 Å

Solvent-accessible surface area: 15451 Å² total; per-residue (Å²): 171,65,43,51,0,46,114,14,69,20,0,14,115,47,3,118,186,55,9,34,1,0,0,1,0,21,25,147,4,29,112,49,116,26,8,68,0,0,113,70,0,9,42,2,0,1,0,17,44,15,0,26,3,75,25,0,4,47,162,108,56,63,62,72,35,117,17,0,30,107,0,3,96,22,6,153,167,61,138,13,84,0,5,0,6,0,3,2,35,42,90,70,26,10,92,42,3,4,42,8,147,112,54,82,122,2,34,88,45,124,69,108,120,63,86,90,51,2,43,89,47,0,10,118,27,2,60,74,3,0,75,40,0,0,73,106,5,93,133,30,8,63,5,2,1,0,0,2,19,5,2,46,82,74,44,38,44,43,123,13,58,7,66,78,6,3,28,55,48,5,0,58,27,0,0,69,9,1,31,148,64,16,31,147,161,10,97,0,7,0,0,1,48,40,1,6,47,57,73,6,35,50,41,2,40,76,20,0,77,72,7,54,118,105,61,3,30,9,39,0,0,0,2,4,5,29,13,37,32,65,94,9,37,25,114,48,7,84,42,0,2,82,64,0,51,82,40,71,10,40,0,7,0,1,10,0,1,0,8,12,20,42,135,60,6,88,66,14,65,82,45,46,136,83,20,57,81,148,39,36,82,36,1,0,58,41,0,4,67,8,4,37,3,1,47,117,18,20,109,28,3,48,6,0,0,4,18,2,6,2,1,63,44,9,90,5,16,23,58,0,110,136,94,23,156,45,85,7,24,2,2,0,2,3,0,32,55,80,36,64,2,5,36,0,1,106,57,2,24,47,136,44,158,131,110,72,147,226

Nearest PDB structures (foldseek):
  7cpl-assembly1_A  TM=1.003E+00  e=1.820E-78  Bacillus sp. TAR1
  7cpk-assembly1_A  TM=1.002E+00  e=8.392E-76  Bacillus sp. TAR1
  2uwf-assembly1_A  TM=1.002E+00  e=1.108E-72  Halalkalibacterium halodurans
  8xy0-assembly1_A  TM=9.996E-01  e=1.288E-71  Bacillus sp. TAR1
  6lps-assembly1_A  TM=9.999E-01  e=1.413E-70  Halalkalibacterium halodurans